Protein AF-W0BH79-F1 (afdb_monomer_lite)

Foldseek 3Di:
DALVPDDLLVLLLVLLVVVVVVVDDLVRLVCLLPVLFFDVVSLVVVLVVLVVNLVVVLVVLLVVLLVVLLVVLVVVLVVLLVVLVVVVVVLVVLLVVLVVVLVVLVVLLVVLVVVLVVLVVVLVVLVVVLVVLVVVLVVLVVVDDDDDDDDDDDDDDDDDDDDDDDDPDDDPPPPVSVVVNVVSVVVNVVSVVVSVVSVVVSVVSVVVSVVSVVVSVVSVCCNPPVSVVSVVVSVVSVVLCVQLVVCVVDPNPPNSVGDPVSSVVSVVSSVVVSVVSVVSSVVSSVVSRVCRSVSSLVSCLVCLVVNPPDDPVSSVVSNVSSVVSNVVVVVVVVVVVVVVVVVVVVVVVVVVVVVVVVVVVVVVVVVVCVVVVVVVVVVVVVVVVVVVVVVVVVVVVVVVVVVVVVVVVVVLVCVVPVPPPDDDDDDDPDPPPVCVVSVVVNVVSVVVVVVVVVVVVVVVVVVVVVVVPPDDDDDD

Structure (mmCIF, N/CA/C/O backbone):
data_AF-W0BH79-F1
#
_entry.id   AF-W0BH79-F1
#
loop_
_atom_site.group_PDB
_atom_site.id
_atom_site.type_symbol
_atom_site.label_atom_id
_atom_site.label_alt_id
_atom_site.label_comp_id
_atom_site.label_asym_id
_atom_site.label_entity_id
_atom_site.label_seq_id
_atom_site.pdbx_PDB_ins_code
_atom_site.Cartn_x
_atom_site.Cartn_y
_atom_site.Cartn_z
_atom_site.occupancy
_atom_site.B_iso_or_equiv
_atom_site.auth_seq_id
_atom_site.auth_comp_id
_atom_site.auth_asym_id
_atom_site.auth_atom_id
_atom_site.pdbx_PDB_model_num
ATOM 1 N N . MET A 1 1 ? -24.157 8.309 13.444 1.00 63.47 1 MET A N 1
ATOM 2 C CA . MET A 1 1 ? -23.326 8.107 14.647 1.00 63.47 1 MET A CA 1
ATOM 3 C C . MET A 1 1 ? -22.306 7.059 14.291 1.00 63.47 1 MET A C 1
ATOM 5 O O . MET A 1 1 ? -22.713 6.091 13.661 1.00 63.47 1 MET A O 1
ATOM 9 N N . SER A 1 2 ? -21.052 7.277 14.665 1.00 88.12 2 SER A N 1
ATOM 10 C CA . SER A 1 2 ? -19.985 6.275 14.609 1.00 88.12 2 SER A CA 1
ATOM 11 C C . SER A 1 2 ? -19.833 5.600 15.974 1.00 88.12 2 SER A C 1
ATOM 13 O O . SER A 1 2 ? -20.216 6.182 16.993 1.00 88.12 2 SER A O 1
ATOM 15 N N . LEU A 1 3 ? -19.243 4.402 16.026 1.00 89.00 3 LEU A N 1
ATOM 16 C CA . LEU A 1 3 ? -18.821 3.740 17.267 1.00 89.00 3 LEU A CA 1
ATOM 17 C C . LEU A 1 3 ? -17.937 4.652 18.135 1.00 89.00 3 LEU A C 1
ATOM 19 O O . LEU A 1 3 ? -18.043 4.606 19.358 1.00 89.00 3 LEU A O 1
ATOM 23 N N . SER A 1 4 ? -17.131 5.529 17.522 1.00 87.88 4 SER A N 1
ATOM 24 C CA . SER A 1 4 ? -16.333 6.549 18.229 1.00 87.88 4 SER A CA 1
ATOM 25 C C . SER A 1 4 ? -17.161 7.509 19.085 1.00 87.88 4 SER A C 1
ATOM 27 O O . SER A 1 4 ? -16.645 8.063 20.052 1.00 87.88 4 SER A O 1
ATOM 29 N N . ASP A 1 5 ? -18.432 7.704 18.732 1.00 91.31 5 ASP A N 1
ATOM 30 C CA . ASP A 1 5 ? -19.313 8.716 19.316 1.00 91.31 5 ASP A CA 1
ATOM 31 C C . ASP A 1 5 ? -20.291 8.097 20.334 1.00 91.31 5 ASP A C 1
ATOM 33 O O . ASP A 1 5 ? -21.110 8.800 20.932 1.00 91.31 5 ASP A O 1
ATOM 37 N N . VAL A 1 6 ? -20.256 6.770 20.519 1.00 92.44 6 VAL A N 1
ATOM 38 C CA . VAL A 1 6 ? -21.196 6.052 21.386 1.00 92.44 6 VAL A CA 1
ATOM 39 C C . VAL A 1 6 ? -20.817 6.232 22.853 1.00 92.44 6 VAL A C 1
ATOM 41 O O . VAL A 1 6 ? -19.910 5.589 23.381 1.00 92.44 6 VAL A O 1
ATOM 44 N N . HIS A 1 7 ? -21.587 7.056 23.561 1.00 94.31 7 HIS A N 1
ATOM 45 C CA . HIS A 1 7 ? -21.469 7.175 25.008 1.00 94.31 7 HIS A CA 1
ATOM 46 C C . HIS A 1 7 ? -22.263 6.065 25.724 1.00 94.31 7 HIS A C 1
ATOM 48 O O . HIS A 1 7 ? -23.475 6.163 25.924 1.00 94.31 7 HIS A O 1
ATOM 54 N N . ILE A 1 8 ? -21.559 4.999 26.119 1.00 95.50 8 ILE A N 1
ATOM 55 C CA . ILE A 1 8 ? -22.139 3.775 26.705 1.00 95.50 8 ILE A CA 1
ATOM 56 C C . ILE A 1 8 ? -23.009 4.025 27.943 1.00 95.50 8 ILE A C 1
ATOM 58 O O . ILE A 1 8 ? -24.014 3.341 28.119 1.00 95.50 8 ILE A O 1
ATOM 62 N N . GLU A 1 9 ? -22.678 5.008 28.782 1.00 94.56 9 GLU A N 1
ATOM 63 C CA . GLU A 1 9 ? -23.481 5.316 29.972 1.00 94.56 9 GLU A CA 1
ATOM 64 C C . GLU A 1 9 ? -24.851 5.888 29.600 1.00 94.56 9 GLU A C 1
ATOM 66 O O . GLU A 1 9 ? -25.864 5.435 30.127 1.00 94.56 9 GLU A O 1
ATOM 71 N N . ALA A 1 10 ? -24.908 6.822 28.644 1.00 94.31 10 ALA A N 1
ATOM 72 C CA . ALA A 1 10 ? -26.171 7.355 28.135 1.00 94.31 10 ALA A CA 1
ATOM 73 C C . ALA A 1 10 ? -27.012 6.269 27.447 1.00 94.31 10 ALA A C 1
ATOM 75 O O . ALA A 1 10 ? -28.217 6.194 27.685 1.00 94.31 10 ALA A O 1
ATOM 76 N N . LEU A 1 11 ? -26.377 5.389 26.661 1.00 95.19 11 LEU A N 1
ATOM 77 C CA . LEU A 1 11 ? -27.057 4.259 26.024 1.00 95.19 11 LEU A CA 1
ATOM 78 C C . LEU A 1 11 ? -27.654 3.299 27.066 1.00 95.19 11 LEU A C 1
ATOM 80 O O . LEU A 1 11 ? -28.828 2.950 26.967 1.00 95.19 11 LEU A O 1
ATOM 84 N N . LEU A 1 12 ? -26.883 2.907 28.087 1.00 96.31 12 LEU A N 1
ATOM 85 C CA . LEU A 1 12 ? -27.373 2.063 29.182 1.00 96.31 12 LEU A CA 1
ATOM 86 C C . LEU A 1 12 ? -28.515 2.740 29.947 1.00 96.31 12 LEU A C 1
ATOM 88 O O . LEU A 1 12 ? -29.563 2.123 30.120 1.00 96.31 12 LEU A O 1
ATOM 92 N N . ASN A 1 13 ? -28.347 4.005 30.350 1.00 94.69 13 ASN A N 1
ATOM 93 C CA . ASN A 1 13 ? -29.383 4.786 31.034 1.00 94.69 13 ASN A CA 1
ATOM 94 C C . ASN A 1 13 ? -30.700 4.787 30.241 1.00 94.69 13 ASN A C 1
ATOM 96 O O . ASN A 1 13 ? -31.747 4.486 30.808 1.00 94.69 13 ASN A O 1
ATOM 100 N N . GLN A 1 14 ? -30.648 5.036 28.927 1.00 94.69 14 GLN A N 1
ATOM 101 C CA . GLN A 1 14 ? -31.827 4.977 28.060 1.00 94.69 14 GLN A CA 1
ATOM 102 C C . GLN A 1 14 ? -32.495 3.592 28.097 1.00 94.69 14 GLN A C 1
ATOM 104 O O . GLN A 1 14 ? -33.687 3.499 28.382 1.00 94.69 14 GLN A O 1
ATOM 109 N N . LYS A 1 15 ? -31.737 2.505 27.879 1.00 95.00 15 LYS A N 1
ATOM 110 C CA . LYS A 1 15 ? -32.307 1.144 27.882 1.00 95.00 15 LYS A CA 1
ATOM 111 C C . LYS A 1 15 ? -32.879 0.741 29.249 1.00 95.00 15 LYS A C 1
ATOM 113 O O . LYS A 1 15 ? -33.829 -0.039 29.293 1.00 95.00 15 LYS A O 1
ATOM 118 N N . PHE A 1 16 ? -32.334 1.259 30.353 1.00 94.81 16 PHE A N 1
ATOM 119 C CA . PHE A 1 16 ? -32.890 1.049 31.692 1.00 94.81 16 PHE A CA 1
ATOM 120 C C . PHE A 1 16 ? -34.202 1.809 31.912 1.00 94.81 16 PHE A C 1
ATOM 122 O O . PHE A 1 16 ? -35.139 1.223 32.446 1.00 94.81 16 PHE A O 1
ATOM 129 N N . LEU A 1 17 ? -34.315 3.061 31.456 1.00 91.56 17 LEU A N 1
ATOM 130 C CA . LEU A 1 17 ? -35.578 3.813 31.499 1.00 91.56 17 LEU A CA 1
ATOM 131 C C . LEU A 1 17 ? -36.678 3.111 30.680 1.00 91.56 17 LEU A C 1
ATOM 133 O O . LEU A 1 17 ? -37.800 2.940 31.169 1.00 91.56 17 LEU A O 1
ATOM 137 N N . ASP A 1 18 ? -36.338 2.610 29.486 1.00 91.12 18 ASP A N 1
ATOM 138 C CA . ASP A 1 18 ? -37.242 1.794 28.659 1.00 91.12 18 ASP A CA 1
ATOM 139 C C . ASP A 1 18 ? -37.710 0.525 29.401 1.00 91.12 18 ASP A C 1
ATOM 141 O O . ASP A 1 18 ? -38.862 0.115 29.281 1.00 91.12 18 ASP A O 1
ATOM 145 N N . TYR A 1 19 ? -36.820 -0.116 30.167 1.00 92.19 19 TYR A N 1
ATOM 146 C CA . TYR A 1 19 ? -37.117 -1.327 30.938 1.00 92.19 19 TYR A CA 1
ATOM 147 C C . TYR A 1 19 ? -37.990 -1.054 32.169 1.00 92.19 19 TYR A C 1
ATOM 149 O O . TYR A 1 19 ? -38.964 -1.764 32.399 1.00 92.19 19 TYR A O 1
ATOM 157 N N . PHE A 1 20 ? -37.710 -0.006 32.946 1.00 91.00 20 PHE A N 1
ATOM 158 C CA . PHE A 1 20 ? -38.542 0.338 34.106 1.00 91.00 20 PHE A CA 1
ATOM 159 C C . PHE A 1 20 ? -39.965 0.759 33.711 1.00 91.00 20 PHE A C 1
ATOM 161 O O . PHE A 1 20 ? -40.909 0.538 34.474 1.00 91.00 20 PHE A O 1
ATOM 168 N N . SER A 1 21 ? -40.131 1.265 32.487 1.00 88.50 21 SER A N 1
ATOM 169 C CA . SER A 1 21 ? -41.432 1.566 31.884 1.00 88.50 21 SER A CA 1
ATOM 170 C C . SER A 1 21 ? -42.289 0.317 31.606 1.00 88.50 21 SER A C 1
ATOM 172 O O . SER A 1 21 ? -43.499 0.448 31.444 1.00 88.50 21 SER A O 1
ATOM 174 N N . THR A 1 22 ? -41.722 -0.902 31.599 1.00 88.44 22 THR A N 1
ATOM 175 C CA . THR A 1 22 ? -42.486 -2.159 31.423 1.00 88.44 22 THR A CA 1
ATOM 176 C C . THR A 1 22 ? -43.066 -2.722 32.727 1.00 88.44 22 THR A C 1
ATOM 178 O O . THR A 1 22 ? -43.439 -3.894 32.775 1.00 88.44 22 THR A O 1
ATOM 181 N N . THR A 1 23 ? -43.097 -1.927 33.802 1.00 87.69 23 THR A N 1
ATOM 182 C CA . THR A 1 23 ? -43.632 -2.292 35.129 1.00 87.69 23 THR A CA 1
ATOM 183 C C . THR A 1 23 ? -43.109 -3.633 35.694 1.00 87.69 23 THR A C 1
ATOM 185 O O . THR A 1 23 ? -43.907 -4.519 36.012 1.00 87.69 23 THR A O 1
ATOM 188 N N . PRO A 1 24 ? -41.778 -3.843 35.794 1.00 89.06 24 PRO A N 1
ATOM 189 C CA . PRO A 1 24 ? -41.200 -5.065 36.362 1.00 89.06 24 PRO A CA 1
ATOM 190 C C . PRO A 1 24 ? -41.630 -5.296 37.821 1.00 89.06 24 PRO A C 1
ATOM 192 O O . PRO A 1 24 ? -41.658 -4.376 38.633 1.00 89.06 24 PRO A O 1
ATOM 195 N N . SER A 1 25 ? -41.932 -6.548 38.179 1.00 92.38 25 SER A N 1
ATOM 196 C CA . SER A 1 25 ? -42.401 -6.884 39.532 1.00 92.38 25 SER A CA 1
ATOM 197 C C . SER A 1 25 ? -41.328 -6.666 40.610 1.00 92.38 25 SER A C 1
ATOM 199 O O . SER A 1 25 ? -40.130 -6.755 40.330 1.00 92.38 25 SER A O 1
ATOM 201 N N . TYR A 1 26 ? -41.755 -6.476 41.867 1.00 92.69 26 TYR A N 1
ATOM 202 C CA . TYR A 1 26 ? -40.853 -6.402 43.026 1.00 92.69 26 TYR A CA 1
ATOM 203 C C . TYR A 1 26 ? -39.846 -7.560 43.065 1.00 92.69 26 TYR A C 1
ATOM 205 O O . TYR A 1 26 ? -38.654 -7.321 43.247 1.00 92.69 26 TYR A O 1
ATOM 213 N N . GLU A 1 27 ? -40.299 -8.801 42.857 1.00 93.25 27 GLU A N 1
ATOM 214 C CA . GLU A 1 27 ? -39.417 -9.969 42.945 1.00 93.25 27 GLU A CA 1
ATOM 215 C C . GLU A 1 27 ? -38.385 -9.977 41.809 1.00 93.25 27 GLU A C 1
ATOM 217 O O . GLU A 1 27 ? -37.218 -10.279 42.039 1.00 93.25 27 GLU A O 1
ATOM 222 N N . THR A 1 28 ? -38.774 -9.540 40.606 1.00 92.69 28 THR A N 1
ATOM 223 C CA . THR A 1 28 ? -37.862 -9.357 39.466 1.00 92.69 28 THR A CA 1
ATOM 224 C C . THR A 1 28 ? -36.786 -8.311 39.778 1.00 92.69 28 THR A C 1
ATOM 226 O O . THR A 1 28 ? -35.594 -8.570 39.601 1.00 92.69 28 THR A O 1
ATOM 229 N N . LEU A 1 29 ? -37.186 -7.142 40.289 1.00 93.50 29 LEU A N 1
ATOM 230 C CA . LEU A 1 29 ? -36.267 -6.060 40.662 1.00 93.50 29 LEU A CA 1
ATOM 231 C C . LEU A 1 29 ? -35.305 -6.497 41.776 1.00 93.50 29 LEU A C 1
ATOM 233 O O . LEU A 1 29 ? -34.089 -6.323 41.653 1.00 93.50 29 LEU A O 1
ATOM 237 N N . ARG A 1 30 ? -35.840 -7.139 42.821 1.00 94.44 30 ARG A N 1
ATOM 238 C CA . ARG A 1 30 ? -35.088 -7.721 43.938 1.00 94.44 30 ARG A CA 1
ATOM 239 C C . ARG A 1 30 ? -34.075 -8.754 43.452 1.00 94.44 30 ARG A C 1
ATOM 241 O O . ARG A 1 30 ? -32.910 -8.693 43.844 1.00 94.44 30 ARG A O 1
ATOM 248 N N . GLN A 1 31 ? -34.493 -9.685 42.596 1.00 93.94 31 GLN A N 1
ATOM 249 C CA . GLN A 1 31 ? -33.622 -10.726 42.059 1.00 93.94 31 GLN A CA 1
ATOM 250 C C . GLN A 1 31 ? -32.459 -10.117 41.268 1.00 93.94 31 GLN A C 1
ATOM 252 O O . GLN A 1 31 ? -31.315 -10.519 41.476 1.00 93.94 31 GLN A O 1
ATOM 257 N N . HIS A 1 32 ? -32.710 -9.110 40.426 1.00 93.31 32 HIS A N 1
ATOM 258 C CA . HIS A 1 32 ? -31.647 -8.418 39.692 1.00 93.31 32 HIS A CA 1
ATOM 259 C C . HIS A 1 32 ? -30.689 -7.640 40.607 1.00 93.31 32 HIS A C 1
ATOM 261 O O . HIS A 1 32 ? -29.480 -7.697 40.382 1.00 93.31 32 HIS A O 1
ATOM 267 N N . CYS A 1 33 ? -31.181 -6.999 41.675 1.00 93.25 33 CYS A N 1
ATOM 268 C CA . CYS A 1 33 ? -30.315 -6.376 42.685 1.00 93.25 33 CYS A CA 1
ATOM 269 C C . CYS A 1 33 ? -29.419 -7.398 43.403 1.00 93.25 33 CYS A C 1
ATOM 271 O O . CYS A 1 33 ? -28.278 -7.094 43.725 1.00 93.25 33 CYS A O 1
ATOM 273 N N . LEU A 1 34 ? -29.901 -8.616 43.660 1.00 93.38 34 LEU A N 1
ATOM 274 C CA . LEU A 1 34 ? -29.120 -9.640 44.364 1.00 93.38 34 LEU A CA 1
ATOM 275 C C . LEU A 1 34 ? -28.190 -10.446 43.442 1.00 93.38 34 LEU A C 1
ATOM 277 O O . LEU A 1 34 ? -27.187 -10.982 43.912 1.00 93.38 34 LEU A O 1
ATOM 281 N N . ALA A 1 35 ? -28.494 -10.526 42.144 1.00 89.38 35 ALA A N 1
ATOM 282 C CA . ALA A 1 35 ? -27.766 -11.371 41.197 1.00 89.38 35 ALA A CA 1
ATOM 283 C C . ALA A 1 35 ? -26.355 -10.862 40.848 1.00 89.38 35 ALA A C 1
ATOM 285 O O . ALA A 1 35 ? -25.520 -11.670 40.446 1.00 89.38 35 ALA A O 1
ATOM 286 N N . ARG A 1 36 ? -26.069 -9.557 41.010 1.00 87.88 36 ARG A N 1
ATOM 287 C CA . ARG A 1 36 ? -24.733 -8.944 40.797 1.00 87.88 36 ARG A CA 1
ATOM 288 C C . ARG A 1 36 ? -24.118 -9.208 39.412 1.00 87.88 36 ARG A C 1
ATOM 290 O O . ARG A 1 36 ? -22.900 -9.287 39.272 1.00 87.88 36 ARG A O 1
ATOM 297 N N . ILE A 1 37 ? -24.963 -9.342 38.393 1.00 89.19 37 ILE A N 1
ATOM 298 C CA . ILE A 1 37 ? -24.580 -9.601 36.998 1.00 89.19 37 ILE A CA 1
ATOM 299 C C . ILE A 1 37 ? -25.260 -8.600 36.055 1.00 89.19 37 ILE A C 1
ATOM 301 O O . ILE A 1 37 ? -26.313 -8.059 36.406 1.00 89.19 37 ILE A O 1
ATOM 305 N N . PRO A 1 38 ? -24.710 -8.370 34.847 1.00 90.12 38 PRO A N 1
ATOM 306 C CA . PRO A 1 38 ? -25.376 -7.581 33.816 1.00 90.12 38 PRO A CA 1
ATOM 307 C C . PRO A 1 38 ? -26.763 -8.144 33.481 1.00 90.12 38 PRO A C 1
ATOM 309 O O . PRO A 1 38 ? -26.939 -9.357 33.326 1.00 90.12 38 PRO A O 1
ATOM 312 N N . LEU A 1 39 ? -27.759 -7.267 33.343 1.00 92.50 39 LEU A N 1
ATOM 313 C CA . LEU A 1 39 ? -29.115 -7.671 32.981 1.00 92.50 39 LEU A CA 1
ATOM 314 C C . LEU A 1 39 ? -29.143 -8.037 31.492 1.00 92.50 39 LEU A C 1
ATOM 316 O O . LEU A 1 39 ? -29.101 -7.151 30.640 1.00 92.50 39 LEU A O 1
ATOM 320 N N . ARG A 1 40 ? -29.245 -9.338 31.177 1.00 91.12 40 ARG A N 1
ATOM 321 C CA . ARG A 1 40 ? -29.266 -9.841 29.787 1.00 91.12 40 ARG A CA 1
ATOM 322 C C . ARG A 1 40 ? -30.223 -9.067 28.862 1.00 91.12 40 ARG A C 1
ATOM 324 O O . ARG A 1 40 ? -29.722 -8.553 27.873 1.00 91.12 40 ARG A O 1
ATOM 331 N N . PRO A 1 41 ? -31.505 -8.811 29.210 1.00 90.31 41 PRO A N 1
ATOM 332 C CA . PRO A 1 41 ? -32.422 -8.086 28.318 1.00 90.31 41 PRO A CA 1
ATOM 333 C C . PRO A 1 41 ? -31.979 -6.656 27.965 1.00 90.31 41 PRO A C 1
ATOM 335 O O . PRO A 1 41 ? -32.415 -6.101 26.959 1.00 90.31 41 PRO A O 1
ATOM 338 N N . ILE A 1 42 ? -31.132 -6.044 28.799 1.00 94.62 42 ILE A N 1
ATOM 339 C CA . ILE A 1 42 ? -30.526 -4.732 28.548 1.00 94.62 42 ILE A CA 1
ATOM 340 C C . ILE A 1 42 ? -29.288 -4.897 27.672 1.00 94.62 42 ILE A C 1
ATOM 342 O O . ILE A 1 42 ? -29.141 -4.185 26.682 1.00 94.62 42 ILE A O 1
ATOM 346 N N . MET A 1 43 ? -28.424 -5.856 28.014 1.00 95.88 43 MET A N 1
ATOM 347 C CA . MET A 1 43 ? -27.209 -6.151 27.257 1.00 95.88 43 MET A CA 1
ATOM 348 C C . MET A 1 43 ? -27.507 -6.579 25.821 1.00 95.88 43 MET A C 1
ATOM 350 O O . MET A 1 43 ? -26.827 -6.101 24.923 1.00 95.88 43 MET A O 1
ATOM 354 N N . ASP A 1 44 ? -28.544 -7.385 25.593 1.00 94.81 44 ASP A N 1
ATOM 355 C CA . ASP A 1 44 ? -28.966 -7.825 24.260 1.00 94.81 44 ASP A CA 1
ATOM 356 C C . ASP A 1 44 ? -29.396 -6.614 23.402 1.00 94.81 44 ASP A C 1
ATOM 358 O O . ASP A 1 44 ? -28.892 -6.419 22.299 1.00 94.81 44 ASP A O 1
ATOM 362 N N . ARG A 1 45 ? -30.212 -5.702 23.959 1.00 94.75 45 ARG A N 1
ATOM 363 C CA . ARG A 1 45 ? -30.623 -4.440 23.300 1.00 94.75 45 ARG A CA 1
ATOM 364 C C . ARG A 1 45 ? -29.465 -3.466 23.063 1.00 94.75 45 ARG A C 1
ATOM 366 O O . ARG A 1 45 ? -29.513 -2.658 22.129 1.00 94.75 45 ARG A O 1
ATOM 373 N N . VAL A 1 46 ? -28.455 -3.467 23.935 1.00 95.81 46 VAL A N 1
ATOM 374 C CA . VAL A 1 46 ? -27.213 -2.704 23.735 1.00 95.81 46 VAL A CA 1
ATOM 375 C C . VAL A 1 46 ? -26.395 -3.333 22.610 1.00 95.81 46 VAL A C 1
ATOM 377 O O . VAL A 1 46 ? -25.928 -2.598 21.745 1.00 95.81 46 VAL A O 1
ATOM 380 N N . ASP A 1 47 ? -26.285 -4.661 22.568 1.00 96.19 47 ASP A N 1
ATOM 381 C CA . ASP A 1 47 ? -25.571 -5.396 21.522 1.00 96.19 47 ASP A CA 1
ATOM 382 C C . ASP A 1 47 ? -26.195 -5.146 20.148 1.00 96.19 47 ASP A C 1
ATOM 384 O O . ASP A 1 47 ? -25.489 -4.737 19.235 1.00 96.19 47 ASP A O 1
ATOM 388 N N . GLU A 1 48 ? -27.520 -5.263 20.019 1.00 96.06 48 GLU A N 1
ATOM 389 C CA . GLU A 1 48 ? -28.275 -4.893 18.812 1.00 96.06 48 GLU A CA 1
ATOM 390 C C . GLU A 1 48 ? -27.972 -3.453 18.366 1.00 96.06 48 GLU A C 1
ATOM 392 O O . GLU A 1 48 ? -27.676 -3.197 17.196 1.00 96.06 48 GLU A O 1
ATOM 397 N N . SER A 1 49 ? -27.992 -2.503 19.310 1.00 95.19 49 SER A N 1
ATOM 398 C CA . SER A 1 49 ? -27.719 -1.087 19.029 1.00 95.19 49 SER A CA 1
ATOM 399 C C . SER A 1 49 ? -26.277 -0.877 18.539 1.00 95.19 49 SER A C 1
ATOM 401 O O . SER A 1 49 ? -26.056 -0.165 17.560 1.00 95.19 49 SER A O 1
ATOM 403 N N . LEU A 1 50 ? -25.296 -1.528 19.174 1.00 96.56 50 LEU A N 1
ATOM 404 C CA . LEU A 1 50 ? -23.882 -1.470 18.790 1.00 96.56 50 LEU A CA 1
ATOM 405 C C . LEU A 1 50 ? -23.606 -2.193 17.462 1.00 96.56 50 LEU A C 1
ATOM 407 O O . LEU A 1 50 ? -22.803 -1.709 16.667 1.00 96.56 50 LEU A O 1
ATOM 411 N N . GLN A 1 51 ? -24.275 -3.316 17.187 1.00 97.06 51 GLN A N 1
ATOM 412 C CA . GLN A 1 51 ? -24.152 -4.061 15.931 1.00 97.06 51 GLN A CA 1
ATOM 413 C C . GLN A 1 51 ? -24.703 -3.265 14.742 1.00 97.06 51 GLN A C 1
ATOM 415 O O . GLN A 1 51 ? -24.077 -3.259 13.682 1.00 97.06 51 GLN A O 1
ATOM 420 N N . MET A 1 52 ? -25.821 -2.547 14.912 1.00 96.44 52 MET A N 1
ATOM 421 C CA . MET A 1 52 ? -26.347 -1.649 13.874 1.00 96.44 52 MET A CA 1
ATOM 422 C C . MET A 1 52 ? -25.360 -0.525 13.532 1.00 96.44 52 MET A C 1
ATOM 424 O O . MET A 1 52 ? -25.110 -0.274 12.352 1.00 96.44 52 MET A O 1
ATOM 428 N N . VAL A 1 53 ? -24.754 0.116 14.540 1.00 96.44 53 VAL A N 1
ATOM 429 C CA . VAL A 1 53 ? -23.733 1.160 14.322 1.00 96.44 53 VAL A CA 1
ATOM 430 C C . VAL A 1 53 ? -22.479 0.566 13.668 1.00 96.44 53 VAL A C 1
ATOM 432 O O . VAL A 1 53 ? -22.025 1.080 12.651 1.00 96.44 53 VAL A O 1
ATOM 435 N N . LEU A 1 54 ? -21.986 -0.582 14.149 1.00 97.44 54 LEU A N 1
ATOM 436 C CA . LEU A 1 54 ? -20.859 -1.313 13.550 1.00 97.44 54 LEU A CA 1
ATOM 437 C C . LEU A 1 54 ? -21.098 -1.658 12.069 1.00 97.44 54 LEU A C 1
ATOM 439 O O . LEU A 1 54 ? -20.171 -1.584 11.261 1.00 97.44 54 LEU A O 1
ATOM 443 N N . ALA A 1 55 ? -22.315 -2.066 11.703 1.00 97.19 55 ALA A N 1
ATOM 444 C CA . ALA A 1 55 ? -22.674 -2.374 10.321 1.00 97.19 55 ALA A CA 1
ATOM 445 C C . ALA A 1 55 ? -22.697 -1.113 9.441 1.00 97.19 55 ALA A C 1
ATOM 447 O O . ALA A 1 55 ? -22.161 -1.138 8.329 1.00 97.19 55 ALA A O 1
ATOM 448 N N . ALA A 1 56 ? -23.255 -0.009 9.950 1.00 96.69 56 ALA A N 1
ATOM 449 C CA . ALA A 1 56 ? -23.266 1.281 9.266 1.00 96.69 56 ALA A CA 1
ATOM 450 C C . ALA A 1 56 ? -21.844 1.828 9.048 1.00 96.69 56 ALA A C 1
ATOM 452 O O . ALA A 1 56 ? -21.503 2.204 7.925 1.00 96.69 56 ALA A O 1
ATOM 453 N N . ASP A 1 57 ? -20.990 1.789 10.073 1.00 96.81 57 ASP A N 1
ATOM 454 C CA . ASP A 1 57 ? -19.601 2.256 9.996 1.00 96.81 57 ASP A CA 1
ATOM 455 C C . ASP A 1 57 ? -18.763 1.410 9.038 1.00 96.81 57 ASP A C 1
ATOM 457 O O . ASP A 1 57 ? -18.016 1.953 8.226 1.00 96.81 57 ASP A O 1
ATOM 461 N N . LYS A 1 58 ? -18.920 0.079 9.058 1.00 97.44 58 LYS A N 1
ATOM 462 C CA . LYS A 1 58 ? -18.263 -0.809 8.084 1.00 97.44 58 LYS A CA 1
ATOM 463 C C . LYS A 1 58 ? -18.691 -0.499 6.654 1.00 97.44 58 LYS A C 1
ATOM 465 O O . LYS A 1 58 ? -17.838 -0.417 5.774 1.00 97.44 58 LYS A O 1
ATOM 470 N N . HIS A 1 59 ? -19.988 -0.303 6.418 1.00 96.38 59 HIS A N 1
ATOM 471 C CA . HIS A 1 59 ? -20.498 0.066 5.100 1.00 96.38 59 HIS A CA 1
ATOM 472 C C . HIS A 1 59 ? -19.933 1.419 4.637 1.00 96.38 59 HIS A C 1
ATOM 474 O O . HIS A 1 59 ? -19.447 1.534 3.512 1.00 96.38 59 HIS A O 1
ATOM 480 N N . GLN A 1 60 ? -19.942 2.426 5.514 1.00 96.19 60 GLN A N 1
ATOM 481 C CA . GLN A 1 60 ? -19.435 3.764 5.215 1.00 96.19 60 GLN A CA 1
ATOM 482 C C . GLN A 1 60 ? -17.919 3.769 4.961 1.00 96.19 60 GLN A C 1
ATOM 484 O O . GLN A 1 60 ? -17.477 4.335 3.962 1.00 96.19 60 GLN A O 1
ATOM 489 N N . ALA A 1 61 ? -17.132 3.101 5.808 1.00 96.12 61 ALA A N 1
ATOM 490 C CA . ALA A 1 61 ? -15.682 2.991 5.655 1.00 96.12 61 ALA A CA 1
ATOM 491 C C . ALA A 1 61 ? -15.301 2.237 4.373 1.00 96.12 61 ALA A C 1
ATOM 493 O O . ALA A 1 61 ? -14.419 2.679 3.640 1.00 96.12 61 ALA A O 1
ATOM 494 N N . LYS A 1 62 ? -16.001 1.136 4.056 1.00 96.12 62 LYS A N 1
ATOM 495 C CA . LYS A 1 62 ? -15.829 0.409 2.791 1.00 96.12 62 LYS A CA 1
ATOM 496 C C . LYS A 1 62 ? -16.064 1.332 1.594 1.00 96.12 62 LYS A C 1
ATOM 498 O O . LYS A 1 62 ? -15.176 1.456 0.757 1.00 96.12 62 LYS A O 1
ATOM 503 N N . LYS A 1 63 ? -17.205 2.029 1.562 1.00 95.50 63 LYS A N 1
ATOM 504 C CA . LYS A 1 63 ? -17.555 2.958 0.481 1.00 95.50 63 LYS A CA 1
ATOM 505 C C . LYS A 1 63 ? -16.512 4.070 0.308 1.00 95.50 63 LYS A C 1
ATOM 507 O O . LYS A 1 63 ? -16.107 4.352 -0.813 1.00 95.50 63 LYS A O 1
ATOM 512 N N . GLN A 1 64 ? -16.041 4.671 1.402 1.00 96.81 64 GLN A N 1
ATOM 513 C CA . GLN A 1 64 ? -15.009 5.716 1.359 1.00 96.81 64 GLN A CA 1
ATOM 514 C C . GLN A 1 64 ? -13.674 5.198 0.804 1.00 96.81 64 GLN A C 1
ATOM 516 O O . GLN A 1 64 ? -13.068 5.854 -0.040 1.00 96.81 64 GLN A O 1
ATOM 521 N N . LEU A 1 65 ? -13.233 4.012 1.237 1.00 97.50 65 LEU A N 1
ATOM 522 C CA . LEU A 1 65 ? -12.006 3.380 0.740 1.00 97.50 65 LEU A CA 1
ATOM 523 C C . LEU A 1 65 ? -12.116 2.993 -0.744 1.00 97.50 65 LEU A C 1
ATOM 525 O O . LEU A 1 65 ? -11.142 3.126 -1.484 1.00 97.50 65 LEU A O 1
ATOM 529 N N . GLU A 1 66 ? -13.291 2.540 -1.183 1.00 95.50 66 GLU A N 1
ATOM 530 C CA . GLU A 1 66 ? -13.599 2.246 -2.587 1.00 95.50 66 GLU A CA 1
ATOM 531 C C . GLU A 1 66 ? -13.554 3.517 -3.449 1.00 95.50 66 GLU A C 1
ATOM 533 O O . GLU A 1 66 ? -12.855 3.544 -4.461 1.00 95.50 66 GLU A O 1
ATOM 538 N N . GLU A 1 67 ? -14.216 4.596 -3.021 1.00 94.94 67 GLU A N 1
ATOM 539 C CA . GLU A 1 67 ? -14.186 5.901 -3.695 1.00 94.94 67 GLU A CA 1
ATOM 540 C C . GLU A 1 67 ? -12.755 6.470 -3.787 1.00 94.94 67 GLU A C 1
ATOM 542 O O . GLU A 1 67 ? -12.335 6.916 -4.860 1.00 94.94 67 GLU A O 1
ATOM 547 N N . GLU A 1 68 ? -11.973 6.404 -2.702 1.00 97.00 68 GLU A N 1
ATOM 548 C CA . GLU A 1 68 ? -10.567 6.836 -2.671 1.00 97.00 68 GLU A CA 1
ATOM 549 C C . GLU A 1 68 ? -9.699 6.011 -3.637 1.00 97.00 68 GLU A C 1
ATOM 551 O O . GLU A 1 68 ? -8.931 6.578 -4.421 1.00 97.00 68 GLU A O 1
ATOM 556 N N . ALA A 1 69 ? -9.834 4.680 -3.627 1.00 97.06 69 ALA A N 1
ATOM 557 C CA . ALA A 1 69 ? -9.067 3.789 -4.495 1.00 97.06 69 ALA A CA 1
ATOM 558 C C . ALA A 1 69 ? -9.401 3.997 -5.980 1.00 97.06 69 ALA A C 1
ATOM 560 O O . ALA A 1 69 ? -8.489 4.094 -6.807 1.00 97.06 69 ALA A O 1
ATOM 561 N N . CYS A 1 70 ? -10.686 4.120 -6.324 1.00 95.12 70 CYS A N 1
ATOM 562 C CA . CYS A 1 70 ? -11.137 4.361 -7.696 1.00 95.12 70 CYS A CA 1
ATOM 563 C C . CYS A 1 70 ? -10.662 5.722 -8.218 1.00 95.12 70 CYS A C 1
ATOM 565 O O . CYS A 1 70 ? -10.144 5.805 -9.337 1.00 95.12 70 CYS A O 1
ATOM 567 N N . LYS A 1 71 ? -10.739 6.774 -7.389 1.00 96.00 71 LYS A N 1
ATOM 568 C CA . LYS A 1 71 ? -10.193 8.098 -7.716 1.00 96.00 71 LYS A CA 1
ATOM 569 C C . LYS A 1 71 ? -8.675 8.051 -7.918 1.00 96.00 71 LYS A C 1
ATOM 571 O O . LYS A 1 71 ? -8.182 8.534 -8.935 1.00 96.00 71 LYS A O 1
ATOM 576 N N . SER A 1 72 ? -7.943 7.428 -6.994 1.00 97.31 72 SER A N 1
ATOM 577 C CA . SER A 1 72 ? -6.482 7.296 -7.061 1.00 97.31 72 SER A CA 1
ATOM 578 C C . SER A 1 72 ? -6.025 6.546 -8.320 1.00 97.31 72 SER A C 1
ATOM 580 O O . SER A 1 72 ? -5.106 6.988 -9.011 1.00 97.31 72 SER A O 1
ATOM 582 N N . GLN A 1 73 ? -6.722 5.468 -8.701 1.00 97.81 73 GLN A N 1
ATOM 583 C CA . GLN A 1 73 ? -6.451 4.757 -9.953 1.00 97.81 73 GLN A CA 1
ATOM 584 C C . GLN A 1 73 ? -6.733 5.618 -11.192 1.00 97.81 73 GLN A C 1
ATOM 586 O O . GLN A 1 73 ? -5.962 5.561 -12.148 1.00 97.81 73 GLN A O 1
ATOM 591 N N . ALA A 1 74 ? -7.817 6.398 -11.205 1.00 96.25 74 ALA A N 1
ATOM 592 C CA . ALA A 1 74 ? -8.131 7.279 -12.330 1.00 96.25 74 ALA A CA 1
ATOM 593 C C . ALA A 1 74 ? -7.064 8.378 -12.503 1.00 96.25 74 ALA A C 1
ATOM 595 O O . ALA A 1 74 ? -6.604 8.618 -13.620 1.00 96.25 74 ALA A O 1
ATOM 596 N N . GLU A 1 75 ? -6.605 8.982 -11.402 1.00 97.44 75 GLU A N 1
ATOM 597 C CA . GLU A 1 75 ? -5.489 9.934 -11.420 1.00 97.44 75 GLU A CA 1
ATOM 598 C C . GLU A 1 75 ? -4.176 9.285 -11.885 1.00 97.44 75 GLU A C 1
ATOM 600 O O . GLU A 1 75 ? -3.428 9.898 -12.648 1.00 97.44 75 GLU A O 1
ATOM 605 N N . TYR A 1 76 ? -3.886 8.054 -11.452 1.00 97.69 76 TYR A N 1
ATOM 606 C CA . TYR A 1 76 ? -2.712 7.306 -11.904 1.00 97.69 76 TYR A CA 1
ATOM 607 C C . TYR A 1 76 ? -2.766 7.035 -13.413 1.00 97.69 76 TYR A C 1
ATOM 609 O O . TYR A 1 76 ? -1.821 7.371 -14.124 1.00 97.69 76 TYR A O 1
ATOM 617 N N . ASP A 1 77 ? -3.889 6.510 -13.916 1.00 97.88 77 ASP A N 1
ATOM 618 C CA . ASP A 1 77 ? -4.092 6.213 -15.340 1.00 97.88 77 ASP A CA 1
ATOM 619 C C . ASP A 1 77 ? -3.937 7.473 -16.214 1.00 97.88 77 ASP A C 1
ATOM 621 O O . ASP A 1 77 ? -3.379 7.403 -17.310 1.00 97.88 77 ASP A O 1
ATOM 625 N N . GLN A 1 78 ? -4.386 8.640 -15.731 1.00 97.38 78 GLN A N 1
ATOM 626 C CA . GLN A 1 78 ? -4.227 9.920 -16.430 1.00 97.38 78 GLN A CA 1
ATOM 627 C C . GLN A 1 78 ? -2.758 10.382 -16.480 1.00 97.38 78 GLN A C 1
ATOM 629 O O . GLN A 1 78 ? -2.288 10.859 -17.520 1.00 97.38 78 GLN A O 1
ATOM 634 N N . ARG A 1 79 ? -2.013 10.233 -15.375 1.00 98.06 79 ARG A N 1
ATOM 635 C CA . ARG A 1 79 ? -0.573 10.550 -15.315 1.00 98.06 79 ARG A CA 1
ATOM 636 C C . ARG A 1 79 ? 0.237 9.605 -16.208 1.00 98.06 79 ARG A C 1
ATOM 638 O O . ARG A 1 79 ? 1.097 10.069 -16.952 1.00 98.06 79 ARG A O 1
ATOM 645 N N . GLU A 1 80 ? -0.081 8.312 -16.185 1.00 97.88 80 GLU A N 1
ATOM 646 C CA . GLU A 1 80 ? 0.528 7.279 -17.029 1.00 97.88 80 GLU A CA 1
ATOM 647 C C . GLU A 1 80 ? 0.284 7.565 -18.520 1.00 97.88 80 GLU A C 1
ATOM 649 O O . GLU A 1 80 ? 1.235 7.620 -19.293 1.00 97.88 80 GLU A O 1
ATOM 654 N N . ALA A 1 81 ? -0.957 7.873 -18.919 1.00 97.81 81 ALA A N 1
ATOM 655 C CA . ALA A 1 81 ? -1.273 8.255 -20.298 1.00 97.81 81 ALA A CA 1
ATOM 656 C C . ALA A 1 81 ? -0.523 9.522 -20.756 1.00 97.81 81 ALA A C 1
ATOM 658 O O . ALA A 1 81 ? -0.050 9.589 -21.890 1.00 97.81 81 ALA A O 1
ATOM 659 N N . THR A 1 82 ? -0.371 10.515 -19.873 1.00 97.88 82 THR A N 1
ATOM 660 C CA . THR A 1 82 ? 0.397 11.739 -20.169 1.00 97.88 82 THR A CA 1
ATOM 661 C C . THR A 1 82 ? 1.892 11.436 -20.337 1.00 97.88 82 THR A C 1
ATOM 663 O O . THR A 1 82 ? 2.548 12.005 -21.213 1.00 97.88 82 THR A O 1
ATOM 666 N N . SER A 1 83 ? 2.428 10.515 -19.528 1.00 97.88 83 SER A N 1
ATOM 667 C CA . SER A 1 83 ? 3.808 10.034 -19.640 1.00 97.88 83 SER A CA 1
ATOM 668 C C . SER A 1 83 ? 4.036 9.261 -20.940 1.00 97.88 83 SER A C 1
ATOM 670 O O . SER A 1 83 ? 4.997 9.556 -21.643 1.00 97.88 83 SER A O 1
ATOM 672 N N . ASP A 1 84 ? 3.136 8.342 -21.304 1.00 97.94 84 ASP A N 1
ATOM 673 C CA . ASP A 1 84 ? 3.234 7.537 -22.530 1.00 97.94 84 ASP A CA 1
ATOM 674 C C . ASP A 1 84 ? 3.239 8.412 -23.800 1.00 97.94 84 ASP A C 1
ATOM 676 O O . ASP A 1 84 ? 3.996 8.136 -24.729 1.00 97.94 84 ASP A O 1
ATOM 680 N N . VAL A 1 85 ? 2.453 9.499 -23.838 1.00 97.50 85 VAL A N 1
ATOM 681 C CA . VAL A 1 85 ? 2.455 10.470 -24.956 1.00 97.50 85 VAL A CA 1
ATOM 682 C C . VAL A 1 85 ? 3.787 11.222 -25.054 1.00 97.50 85 VAL A C 1
ATOM 684 O O . VAL A 1 85 ? 4.275 11.491 -26.156 1.00 97.50 85 VAL A O 1
ATOM 687 N N . LYS A 1 86 ? 4.399 11.566 -23.914 1.00 97.44 86 LYS A N 1
ATOM 688 C CA . LYS A 1 86 ? 5.728 12.187 -23.896 1.00 97.44 86 LYS A CA 1
ATOM 689 C C . LYS A 1 86 ? 6.797 11.191 -24.354 1.00 97.44 86 LYS A C 1
ATOM 691 O O . LYS A 1 86 ? 7.585 11.525 -25.232 1.00 97.44 86 LYS A O 1
ATOM 696 N N . GLU A 1 87 ? 6.785 9.981 -23.803 1.00 97.06 87 GLU A N 1
ATOM 697 C CA . GLU A 1 87 ? 7.701 8.892 -24.154 1.00 97.06 87 GLU A CA 1
ATOM 698 C C . GLU A 1 87 ? 7.621 8.564 -25.652 1.00 97.06 87 GLU A C 1
ATOM 700 O O . GLU A 1 87 ? 8.648 8.466 -26.312 1.00 97.06 87 GLU A O 1
ATOM 705 N N . GLU A 1 88 ? 6.418 8.503 -26.232 1.00 97.31 88 GLU A N 1
ATOM 706 C CA . GLU A 1 88 ? 6.242 8.314 -27.674 1.00 97.31 88 GLU A CA 1
ATOM 707 C C . GLU A 1 88 ? 6.848 9.464 -28.498 1.00 97.31 88 GLU A C 1
ATOM 709 O O . GLU A 1 88 ? 7.484 9.224 -29.528 1.00 97.31 88 GLU A O 1
ATOM 714 N N . ARG A 1 89 ? 6.678 10.720 -28.069 1.00 97.38 89 ARG A N 1
ATOM 715 C CA . ARG A 1 89 ? 7.278 11.878 -28.750 1.00 97.38 89 ARG A CA 1
ATOM 716 C C . ARG A 1 89 ? 8.807 11.840 -28.686 1.00 97.38 89 ARG A C 1
ATOM 718 O O . ARG A 1 89 ? 9.459 12.099 -29.702 1.00 97.38 89 ARG A O 1
ATOM 725 N N . ASP A 1 90 ? 9.352 11.519 -27.519 1.00 97.38 90 ASP A N 1
ATOM 726 C CA . ASP A 1 90 ? 10.791 11.423 -27.281 1.00 97.38 90 ASP A CA 1
ATOM 727 C C . ASP A 1 90 ? 11.387 10.254 -28.095 1.00 97.38 90 ASP A C 1
ATOM 729 O O . ASP A 1 90 ? 12.389 10.439 -28.789 1.00 97.38 90 ASP A O 1
ATOM 733 N N . ASP A 1 91 ? 10.711 9.100 -28.142 1.00 96.88 91 ASP A N 1
ATOM 734 C CA . ASP A 1 91 ? 11.077 7.941 -28.967 1.00 96.88 91 ASP A CA 1
ATOM 735 C C . ASP A 1 91 ? 11.037 8.237 -30.470 1.00 96.88 91 ASP A C 1
ATOM 737 O O . ASP A 1 91 ? 11.954 7.849 -31.196 1.00 96.88 91 ASP A O 1
ATOM 741 N N . ARG A 1 92 ? 10.021 8.958 -30.967 1.00 96.06 92 ARG A N 1
ATOM 742 C CA . ARG A 1 92 ? 9.953 9.380 -32.381 1.00 96.06 92 ARG A CA 1
ATOM 743 C C . ARG A 1 92 ? 11.136 10.284 -32.742 1.00 96.06 92 ARG A C 1
ATOM 745 O O . ARG A 1 92 ? 11.780 10.082 -33.772 1.00 96.06 92 ARG A O 1
ATOM 752 N N . HIS A 1 93 ? 11.474 11.250 -31.884 1.00 96.44 93 HIS A N 1
ATOM 753 C CA . HIS A 1 93 ? 12.633 12.123 -32.094 1.00 96.44 93 HIS A CA 1
ATOM 754 C C . HIS A 1 93 ? 13.966 11.356 -32.017 1.00 96.44 93 HIS A C 1
ATOM 756 O O . HIS A 1 93 ? 14.858 11.558 -32.852 1.00 96.44 93 HIS A O 1
ATOM 762 N N . ARG A 1 94 ? 14.084 10.425 -31.062 1.00 96.44 94 ARG A N 1
ATOM 763 C CA . ARG A 1 94 ? 15.229 9.520 -30.918 1.00 96.44 94 ARG A CA 1
ATOM 764 C C . ARG A 1 94 ? 15.405 8.651 -32.162 1.00 96.44 94 ARG A C 1
ATOM 766 O O . ARG A 1 94 ? 16.502 8.624 -32.705 1.00 96.44 94 ARG A O 1
ATOM 773 N N . THR A 1 95 ? 14.331 8.045 -32.665 1.00 96.31 95 THR A N 1
ATOM 774 C CA . THR A 1 95 ? 14.314 7.224 -33.890 1.00 96.31 95 THR A CA 1
ATOM 775 C C . THR A 1 95 ? 14.854 8.002 -35.090 1.00 96.31 95 THR A C 1
ATOM 777 O O . THR A 1 95 ? 15.789 7.541 -35.741 1.00 96.31 95 THR A O 1
ATOM 780 N N . HIS A 1 96 ? 14.350 9.216 -35.352 1.00 96.12 96 HIS A N 1
ATOM 781 C CA . HIS A 1 96 ? 14.863 10.052 -36.448 1.00 96.12 96 HIS A CA 1
ATOM 782 C C . HIS A 1 96 ? 16.352 10.395 -36.289 1.00 96.12 96 HIS A C 1
ATOM 784 O O . HIS A 1 96 ? 17.101 10.364 -37.265 1.00 96.12 96 HIS A O 1
ATOM 790 N N . THR A 1 97 ? 16.790 10.693 -35.063 1.00 97.38 97 THR A N 1
ATOM 791 C CA . THR A 1 97 ? 18.195 11.014 -34.771 1.00 97.38 97 THR A CA 1
ATOM 792 C C . THR A 1 97 ? 19.102 9.804 -35.006 1.00 97.38 97 THR A C 1
ATOM 794 O O . THR A 1 97 ? 20.129 9.923 -35.672 1.00 97.38 97 THR A O 1
ATOM 797 N N . LEU A 1 98 ? 18.702 8.633 -34.504 1.00 97.12 98 LEU A N 1
ATOM 798 C CA . LEU A 1 98 ? 19.442 7.381 -34.650 1.00 97.12 98 LEU A CA 1
ATOM 799 C C . LEU A 1 98 ? 19.528 6.931 -36.108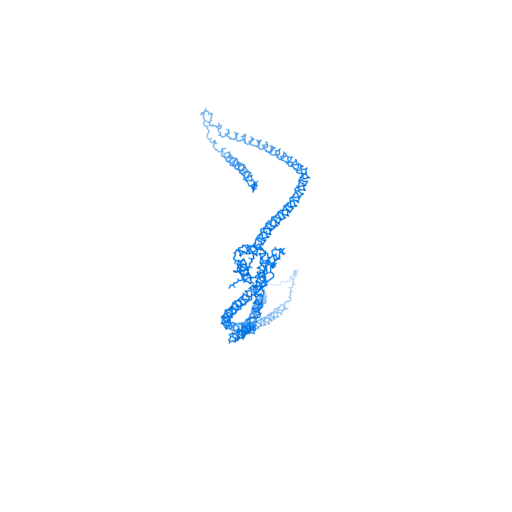 1.00 97.12 98 LEU A C 1
ATOM 801 O O . LEU A 1 98 ? 20.607 6.540 -36.533 1.00 97.12 98 LEU A O 1
ATOM 805 N N . LEU A 1 99 ? 18.442 7.033 -36.884 1.00 96.88 99 LEU A N 1
ATOM 806 C CA . LEU A 1 99 ? 18.446 6.699 -38.314 1.00 96.88 99 LEU A CA 1
ATOM 807 C C . LEU A 1 99 ? 19.450 7.560 -39.094 1.00 96.88 99 LEU A C 1
ATOM 809 O O . LEU A 1 99 ? 20.244 7.017 -39.861 1.00 96.88 99 LEU A O 1
ATOM 813 N N . ARG A 1 100 ? 19.485 8.878 -38.843 1.00 96.81 100 ARG A N 1
ATOM 814 C CA . ARG A 1 100 ? 20.472 9.772 -39.471 1.00 96.81 100 ARG A CA 1
ATOM 815 C C . ARG A 1 100 ? 21.903 9.391 -39.086 1.00 96.81 100 ARG A C 1
ATOM 817 O O . ARG A 1 100 ? 22.767 9.280 -39.949 1.00 96.81 100 ARG A O 1
ATOM 824 N N . THR A 1 101 ? 22.163 9.142 -37.801 1.00 96.31 101 THR A N 1
ATOM 825 C CA . THR A 1 101 ? 23.500 8.718 -37.358 1.00 96.31 101 THR A CA 1
ATOM 826 C C . THR A 1 101 ? 23.875 7.334 -37.895 1.00 96.31 101 THR A C 1
ATOM 828 O O . THR A 1 101 ? 25.033 7.116 -38.231 1.00 96.31 101 THR A O 1
ATOM 831 N N . LEU A 1 102 ? 22.930 6.406 -38.049 1.00 96.12 102 LEU A N 1
ATOM 832 C CA . LEU A 1 102 ? 23.163 5.095 -38.659 1.00 96.12 102 LEU A CA 1
ATOM 833 C C . LEU A 1 102 ? 23.617 5.241 -40.122 1.00 96.12 102 LEU A C 1
ATOM 835 O O . LEU A 1 102 ? 24.591 4.601 -40.520 1.00 96.12 102 LEU A O 1
ATOM 839 N N . GLU A 1 103 ? 22.990 6.136 -40.890 1.00 96.62 103 GLU A N 1
ATOM 840 C CA . GLU A 1 103 ? 23.399 6.484 -42.259 1.00 96.62 103 GLU A CA 1
ATOM 841 C C . GLU A 1 103 ? 24.793 7.145 -42.303 1.00 96.62 103 GLU A C 1
ATOM 843 O O . GLU A 1 103 ? 25.667 6.709 -43.057 1.00 96.62 103 GLU A O 1
ATOM 848 N N . GLU A 1 104 ? 25.055 8.137 -41.440 1.00 96.44 104 GLU A N 1
ATOM 849 C CA . GLU A 1 104 ? 26.376 8.775 -41.288 1.00 96.44 104 GLU A CA 1
ATOM 850 C C . GLU A 1 104 ? 27.480 7.730 -41.009 1.00 96.44 104 GLU A C 1
ATOM 852 O O . GLU A 1 104 ? 28.551 7.753 -41.628 1.00 96.44 104 GLU A O 1
ATOM 857 N N . LYS A 1 105 ? 27.216 6.772 -40.107 1.00 95.50 105 LYS A N 1
ATOM 858 C CA . LYS A 1 105 ? 28.146 5.683 -39.758 1.00 95.50 105 LYS A CA 1
ATOM 859 C C . LYS A 1 105 ? 28.315 4.690 -40.905 1.00 95.50 105 LYS A C 1
ATOM 861 O O . LYS A 1 105 ? 29.447 4.292 -41.172 1.00 95.50 105 LYS A O 1
ATOM 866 N N . HIS A 1 106 ? 27.242 4.324 -41.607 1.00 97.00 106 HIS A N 1
ATOM 867 C CA . HIS A 1 106 ? 27.303 3.446 -42.778 1.00 97.00 106 HIS A CA 1
ATOM 868 C C . HIS A 1 106 ? 28.205 4.034 -43.872 1.00 97.00 106 HIS A C 1
ATOM 870 O O . HIS A 1 106 ? 29.121 3.368 -44.360 1.00 97.00 106 HIS A O 1
ATOM 876 N N . ASN A 1 107 ? 28.012 5.316 -44.186 1.00 97.12 107 ASN A N 1
ATOM 877 C CA . ASN A 1 107 ? 28.822 6.042 -45.161 1.00 97.12 107 ASN A CA 1
ATOM 878 C C . ASN A 1 107 ? 30.301 6.103 -44.738 1.00 97.12 107 ASN A C 1
ATOM 880 O O . ASN A 1 107 ? 31.191 5.856 -45.557 1.00 97.12 107 ASN A O 1
ATOM 884 N N . ALA A 1 108 ? 30.582 6.3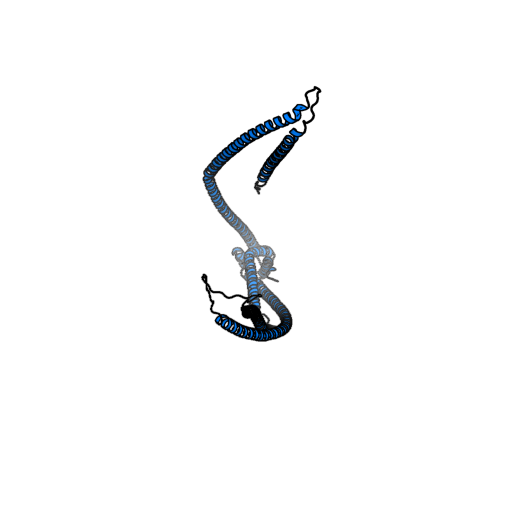34 -43.451 1.00 96.94 108 ALA A N 1
ATOM 885 C CA . ALA A 1 108 ? 31.944 6.305 -42.917 1.00 96.94 108 ALA A CA 1
ATOM 886 C C . ALA A 1 108 ? 32.590 4.903 -42.990 1.00 96.94 108 ALA A C 1
ATOM 888 O O . ALA A 1 108 ? 33.736 4.782 -43.421 1.00 96.94 108 ALA A O 1
ATOM 889 N N . ILE A 1 109 ? 31.872 3.832 -42.629 1.00 97.31 109 ILE A N 1
ATOM 890 C CA . ILE A 1 109 ? 32.359 2.440 -42.722 1.00 97.31 109 ILE A CA 1
ATOM 891 C C . ILE A 1 109 ? 32.701 2.081 -44.175 1.00 97.31 109 ILE A C 1
ATOM 893 O O . ILE A 1 109 ? 33.757 1.494 -44.432 1.00 97.31 109 ILE A O 1
ATOM 897 N N . THR A 1 110 ? 31.846 2.471 -45.123 1.00 97.19 110 THR A N 1
ATOM 898 C CA . THR A 1 110 ? 32.058 2.275 -46.564 1.00 97.19 110 THR A CA 1
ATOM 899 C C . THR A 1 110 ? 33.276 3.058 -47.060 1.00 97.19 110 THR A C 1
ATOM 901 O O . THR A 1 110 ? 34.134 2.491 -47.740 1.00 97.19 110 THR A O 1
ATOM 904 N N . HIS A 1 111 ? 33.435 4.319 -46.645 1.00 97.19 111 HIS A N 1
ATOM 905 C CA . HIS A 1 111 ? 34.633 5.111 -46.937 1.00 97.19 111 HIS A CA 1
ATOM 906 C C . HIS A 1 111 ? 35.913 4.436 -46.412 1.00 97.19 111 HIS A C 1
ATOM 908 O O . HIS A 1 111 ? 36.874 4.270 -47.167 1.00 97.19 111 HIS A O 1
ATOM 914 N N . TYR A 1 112 ? 35.929 3.983 -45.152 1.00 96.88 112 TYR A N 1
ATOM 915 C CA . TYR A 1 112 ? 37.084 3.275 -44.590 1.00 96.88 112 TYR A CA 1
ATOM 916 C C . TYR A 1 112 ? 37.361 1.937 -45.291 1.00 96.88 112 TYR A C 1
ATOM 918 O O . TYR A 1 112 ? 38.520 1.582 -45.477 1.00 96.88 112 TYR A O 1
ATOM 926 N N . ALA A 1 113 ? 36.341 1.205 -45.749 1.00 96.38 113 ALA A N 1
ATOM 927 C CA . ALA A 1 113 ? 36.546 -0.014 -46.535 1.00 96.38 113 ALA A CA 1
ATOM 928 C C . ALA A 1 113 ? 37.250 0.266 -47.881 1.00 96.38 113 ALA A C 1
ATOM 930 O O . ALA A 1 113 ? 38.150 -0.480 -48.280 1.00 96.38 113 ALA A O 1
ATOM 931 N N . ILE A 1 114 ? 36.892 1.366 -48.552 1.00 97.12 114 ILE A N 1
ATOM 932 C CA . ILE A 1 114 ? 37.522 1.803 -49.806 1.00 97.12 114 ILE A CA 1
ATOM 933 C C . ILE A 1 114 ? 38.963 2.276 -49.565 1.00 97.12 114 ILE A C 1
ATOM 935 O O . ILE A 1 114 ? 39.856 1.909 -50.335 1.00 97.12 114 ILE A O 1
ATOM 939 N N . THR A 1 115 ? 39.219 3.057 -48.507 1.00 96.38 115 THR A N 1
ATOM 940 C CA . THR A 1 115 ? 40.578 3.540 -48.201 1.00 96.38 115 THR A CA 1
ATOM 941 C C . THR A 1 115 ? 41.507 2.408 -47.779 1.00 96.38 115 THR A C 1
ATOM 943 O O . THR A 1 115 ? 42.585 2.312 -48.355 1.00 96.38 115 THR A O 1
ATOM 946 N N . ILE A 1 116 ? 41.065 1.477 -46.924 1.00 97.19 116 ILE A N 1
ATOM 947 C CA . ILE A 1 116 ? 41.787 0.229 -46.599 1.00 97.19 116 ILE A CA 1
ATOM 948 C C . ILE A 1 116 ? 42.196 -0.505 -47.885 1.00 97.19 116 ILE A C 1
ATOM 950 O O . ILE A 1 116 ? 43.376 -0.769 -48.111 1.00 97.19 116 ILE A O 1
ATOM 954 N N . SER A 1 117 ? 41.243 -0.725 -48.798 1.00 96.44 117 SER A N 1
ATOM 955 C CA . SER A 1 117 ? 41.476 -1.409 -50.082 1.00 96.44 117 SER A CA 1
ATOM 956 C C . SER A 1 117 ? 42.415 -0.647 -51.037 1.00 96.44 117 SER A C 1
ATOM 958 O O . SER A 1 117 ? 42.919 -1.213 -52.015 1.00 96.44 117 SER A O 1
ATOM 960 N N . ARG A 1 118 ? 42.633 0.656 -50.816 1.00 96.38 118 ARG A N 1
ATOM 961 C CA . ARG A 1 118 ? 43.613 1.480 -51.542 1.00 96.38 118 ARG A CA 1
ATOM 962 C C . ARG A 1 118 ? 44.990 1.389 -50.883 1.00 96.38 118 ARG A C 1
ATOM 964 O O . ARG A 1 118 ? 45.951 1.088 -51.588 1.00 96.38 118 ARG A O 1
ATOM 971 N N . THR A 1 119 ? 45.068 1.554 -49.562 1.00 95.25 119 THR A N 1
ATOM 972 C CA . THR A 1 119 ? 46.297 1.419 -48.765 1.00 95.25 119 THR A CA 1
ATOM 973 C C . THR A 1 119 ? 46.937 0.044 -48.975 1.00 95.25 119 THR A C 1
ATOM 975 O O . THR A 1 119 ? 48.122 -0.052 -49.277 1.00 95.25 119 THR A O 1
ATOM 978 N N . GLU A 1 120 ? 46.143 -1.031 -48.948 1.00 96.12 120 GLU A N 1
ATOM 979 C CA . GLU A 1 120 ? 46.610 -2.400 -49.207 1.00 96.12 120 GLU A CA 1
ATOM 980 C C . GLU A 1 120 ? 47.167 -2.602 -50.628 1.00 96.12 120 GLU A C 1
ATOM 982 O O . GLU A 1 120 ? 48.103 -3.377 -50.821 1.00 96.12 120 GLU A O 1
ATOM 987 N N . ARG A 1 121 ? 46.629 -1.901 -51.638 1.00 96.25 121 ARG A N 1
ATOM 988 C CA . ARG A 1 121 ? 47.188 -1.920 -53.003 1.00 96.25 121 ARG A CA 1
ATOM 989 C C . ARG A 1 121 ? 48.522 -1.178 -53.083 1.00 96.25 121 ARG A C 1
ATOM 991 O O . ARG A 1 121 ? 49.425 -1.659 -53.758 1.00 96.25 121 ARG A O 1
ATOM 998 N N . GLN A 1 122 ? 48.655 -0.047 -52.388 1.00 95.06 122 GLN A N 1
ATOM 999 C CA . GLN A 1 122 ? 49.910 0.713 -52.319 1.00 95.06 122 GLN A CA 1
ATOM 1000 C C . GLN A 1 122 ? 51.004 -0.085 -51.598 1.00 95.06 122 GLN A C 1
ATOM 1002 O O . GLN A 1 122 ? 52.116 -0.181 -52.109 1.00 95.06 122 GLN A O 1
ATOM 1007 N N . ILE A 1 123 ? 50.660 -0.735 -50.480 1.00 95.06 123 ILE A N 1
ATOM 1008 C CA . ILE A 1 123 ? 51.538 -1.660 -49.749 1.00 95.06 123 ILE A CA 1
ATOM 1009 C C . ILE A 1 123 ? 52.059 -2.760 -50.681 1.00 95.06 123 ILE A C 1
ATOM 1011 O O . ILE A 1 123 ? 53.270 -2.876 -50.838 1.00 95.06 123 ILE A O 1
ATOM 1015 N N . ARG A 1 124 ? 51.175 -3.487 -51.384 1.00 95.44 124 ARG A N 1
ATOM 1016 C CA . ARG A 1 124 ? 51.592 -4.549 -52.323 1.00 95.44 124 ARG A CA 1
ATOM 1017 C C . ARG A 1 124 ? 52.517 -4.044 -53.432 1.00 95.44 124 ARG A C 1
ATOM 1019 O O . ARG A 1 124 ? 53.473 -4.727 -53.783 1.00 95.44 124 ARG A O 1
ATOM 1026 N N . HIS A 1 125 ? 52.253 -2.854 -53.973 1.00 94.31 125 HIS A N 1
ATOM 1027 C CA . HIS A 1 125 ? 53.106 -2.248 -54.997 1.00 94.31 125 HIS A CA 1
ATOM 1028 C C . HIS A 1 125 ? 54.504 -1.910 -54.450 1.00 94.31 125 HIS A C 1
ATOM 1030 O O . HIS A 1 125 ? 55.507 -2.173 -55.110 1.00 94.31 125 HIS A O 1
ATOM 1036 N N . ILE A 1 126 ? 54.595 -1.358 -53.236 1.00 93.06 126 ILE A N 1
ATOM 1037 C CA . ILE A 1 126 ? 55.879 -1.042 -52.590 1.00 93.06 126 ILE A CA 1
ATOM 1038 C C . ILE A 1 126 ? 56.636 -2.318 -52.206 1.00 93.06 126 ILE A C 1
ATOM 1040 O O . ILE A 1 126 ? 57.842 -2.382 -52.417 1.00 93.06 126 ILE A O 1
ATOM 1044 N N . GLU A 1 127 ? 55.947 -3.354 -51.724 1.00 93.25 127 GLU A N 1
ATOM 1045 C CA . GLU A 1 127 ? 56.535 -4.669 -51.431 1.00 93.25 127 GLU A CA 1
ATOM 1046 C C . GLU A 1 127 ? 57.138 -5.312 -52.690 1.00 93.25 127 GLU A C 1
ATOM 1048 O O . GLU A 1 127 ? 58.296 -5.724 -52.672 1.00 93.25 127 GLU A O 1
ATOM 1053 N N . GLN A 1 128 ? 56.410 -5.316 -53.814 1.00 93.50 128 GLN A N 1
ATOM 1054 C CA . GLN A 1 128 ? 56.941 -5.753 -55.114 1.00 93.50 128 GLN A CA 1
ATOM 1055 C C . GLN A 1 128 ? 58.164 -4.928 -55.537 1.00 93.50 128 GLN A C 1
ATOM 1057 O O . GLN A 1 128 ? 59.176 -5.477 -55.971 1.00 93.50 128 GLN A O 1
ATOM 1062 N N . ALA A 1 129 ? 58.100 -3.607 -55.373 1.00 90.94 129 ALA A N 1
ATOM 1063 C CA . ALA A 1 129 ? 59.177 -2.708 -55.758 1.00 90.94 129 ALA A CA 1
ATOM 1064 C C . ALA A 1 129 ? 60.424 -2.824 -54.852 1.00 90.94 129 ALA A C 1
ATOM 1066 O O . ALA A 1 129 ? 61.535 -2.573 -55.317 1.00 90.94 129 ALA A O 1
ATOM 1067 N N . LEU A 1 130 ? 60.260 -3.224 -53.586 1.00 91.19 130 LEU A N 1
ATOM 1068 C CA . LEU A 1 130 ? 61.352 -3.568 -52.669 1.00 91.19 130 LEU A CA 1
ATOM 1069 C C . LEU A 1 130 ? 62.002 -4.904 -53.044 1.00 91.19 130 LEU A C 1
ATOM 1071 O O . LEU A 1 130 ? 63.227 -4.974 -53.076 1.00 91.19 130 LEU A O 1
ATOM 1075 N N . ILE A 1 131 ? 61.213 -5.926 -53.402 1.00 92.06 131 ILE A N 1
ATOM 1076 C CA . ILE A 1 131 ? 61.731 -7.221 -53.885 1.00 92.06 131 ILE A CA 1
ATOM 1077 C C . ILE A 1 131 ? 62.635 -7.022 -55.110 1.00 92.06 131 ILE A C 1
ATOM 1079 O O . ILE A 1 131 ? 63.728 -7.586 -55.155 1.00 92.06 131 ILE A O 1
ATOM 1083 N N . LEU A 1 132 ? 62.220 -6.184 -56.067 1.00 91.31 132 LEU A N 1
ATOM 1084 C CA . LEU A 1 132 ? 63.018 -5.868 -57.258 1.00 91.31 132 LEU A CA 1
ATOM 1085 C C . LEU A 1 132 ? 64.325 -5.131 -56.911 1.00 91.31 132 LEU A C 1
ATOM 1087 O O . LEU A 1 132 ? 65.381 -5.499 -57.421 1.00 91.31 132 LEU A O 1
ATOM 1091 N N . ILE A 1 133 ? 64.288 -4.141 -56.006 1.00 88.44 133 ILE A N 1
ATOM 1092 C CA . ILE A 1 133 ? 65.511 -3.453 -55.545 1.00 88.44 133 ILE A CA 1
ATOM 1093 C C . ILE A 1 133 ? 66.449 -4.425 -54.813 1.00 88.44 133 ILE A C 1
ATOM 1095 O O . ILE A 1 133 ? 67.662 -4.366 -54.996 1.00 88.44 133 ILE A O 1
ATOM 1099 N N . GLU A 1 134 ? 65.920 -5.342 -53.999 1.00 88.50 134 GLU A N 1
ATOM 1100 C CA . GLU A 1 134 ? 66.741 -6.354 -53.330 1.00 88.50 134 GLU A CA 1
ATOM 1101 C C . GLU A 1 134 ? 67.376 -7.351 -54.299 1.00 88.50 134 GLU A C 1
ATOM 1103 O O . GLU A 1 134 ? 68.490 -7.805 -54.040 1.00 88.50 134 GLU A O 1
ATOM 1108 N N . GLN A 1 135 ? 66.702 -7.697 -55.396 1.00 88.38 135 GLN A N 1
ATOM 1109 C CA . GLN A 1 135 ? 67.273 -8.537 -56.449 1.00 88.38 135 GLN A CA 1
ATOM 1110 C C . GLN A 1 135 ? 68.438 -7.817 -57.145 1.00 88.38 135 GLN A C 1
ATOM 1112 O O . GLN A 1 135 ? 69.544 -8.357 -57.149 1.00 88.38 135 GLN A O 1
ATOM 1117 N N . ASP A 1 136 ? 68.247 -6.571 -57.593 1.00 85.12 136 ASP A N 1
ATOM 1118 C CA . ASP A 1 136 ? 69.301 -5.762 -58.231 1.00 85.12 136 ASP A CA 1
ATOM 1119 C C . ASP A 1 136 ? 70.501 -5.526 -57.284 1.00 85.12 136 ASP A C 1
ATOM 1121 O O . ASP A 1 136 ? 71.662 -5.723 -57.650 1.00 85.12 136 ASP A O 1
ATOM 1125 N N . LEU A 1 137 ? 70.248 -5.230 -56.000 1.00 83.94 137 LEU A N 1
ATOM 1126 C CA . LEU A 1 137 ? 71.299 -5.130 -54.976 1.00 83.94 137 LEU A CA 1
ATOM 1127 C C . LEU A 1 137 ? 72.061 -6.451 -54.761 1.00 83.94 137 LEU A C 1
ATOM 1129 O O . LEU A 1 137 ? 73.268 -6.422 -54.508 1.00 83.94 137 LEU A O 1
ATOM 1133 N N . ARG A 1 138 ? 71.394 -7.612 -54.837 1.00 83.69 138 ARG A N 1
ATOM 1134 C CA . ARG A 1 138 ? 72.044 -8.931 -54.711 1.00 83.69 138 ARG A CA 1
ATOM 1135 C C . ARG A 1 138 ? 72.869 -9.273 -55.951 1.00 83.69 138 ARG A C 1
ATOM 1137 O O . ARG A 1 138 ? 73.954 -9.829 -55.800 1.00 83.69 138 ARG A O 1
ATOM 1144 N N . GLU A 1 139 ? 72.390 -8.942 -57.145 1.00 82.00 139 GLU A N 1
ATOM 1145 C CA . GLU A 1 139 ? 73.109 -9.165 -58.405 1.00 82.00 139 GLU A CA 1
ATOM 1146 C C . GLU A 1 139 ? 74.366 -8.293 -58.488 1.00 82.00 139 GLU A C 1
ATOM 1148 O O . GLU A 1 139 ? 75.464 -8.821 -58.671 1.00 82.00 139 GLU A O 1
ATOM 1153 N N . ARG A 1 140 ? 74.252 -6.991 -58.199 1.00 78.19 140 ARG A N 1
ATOM 1154 C CA . ARG A 1 140 ? 75.404 -6.071 -58.147 1.00 78.19 140 ARG A CA 1
ATOM 1155 C C . ARG A 1 140 ? 76.442 -6.480 -57.106 1.00 78.19 140 ARG A C 1
ATOM 1157 O O . ARG A 1 140 ? 77.635 -6.443 -57.389 1.00 78.19 140 ARG A O 1
ATOM 1164 N N . ARG A 1 141 ? 76.026 -6.941 -55.920 1.00 74.69 141 ARG A N 1
ATOM 1165 C CA . ARG A 1 141 ? 76.967 -7.452 -54.901 1.00 74.69 141 ARG A CA 1
ATOM 1166 C C . ARG A 1 141 ? 77.647 -8.767 -55.301 1.00 74.69 141 ARG A C 1
ATOM 1168 O O . ARG A 1 141 ? 78.754 -9.016 -54.842 1.00 74.69 141 ARG A O 1
ATOM 1175 N N . ARG A 1 142 ? 77.031 -9.601 -56.148 1.00 69.56 142 ARG A N 1
ATOM 1176 C CA . ARG A 1 142 ? 77.637 -10.856 -56.645 1.00 69.56 142 ARG A CA 1
ATOM 1177 C C . ARG A 1 142 ? 78.714 -10.639 -57.709 1.00 69.56 142 ARG A C 1
ATOM 1179 O O . ARG A 1 142 ? 79.563 -11.508 -57.873 1.00 69.56 142 ARG A O 1
ATOM 1186 N N . LEU A 1 143 ? 78.700 -9.500 -58.401 1.00 60.91 143 LEU A N 1
ATOM 1187 C CA . LEU A 1 143 ? 79.683 -9.154 -59.436 1.00 60.91 143 LEU A CA 1
ATOM 1188 C C . LEU A 1 143 ? 81.053 -8.711 -58.872 1.00 60.91 143 LEU A C 1
ATOM 1190 O O . LEU A 1 143 ? 81.977 -8.472 -59.645 1.00 60.91 143 LEU A O 1
ATOM 1194 N N . HIS A 1 144 ? 81.220 -8.661 -57.542 1.00 48.66 144 HIS A N 1
ATOM 1195 C CA . HIS A 1 144 ? 82.500 -8.398 -56.874 1.00 48.66 144 HIS A CA 1
ATOM 1196 C C . HIS A 1 144 ? 82.905 -9.520 -55.898 1.00 48.66 144 HIS A C 1
ATOM 1198 O O . HIS A 1 144 ? 82.382 -9.589 -54.784 1.00 48.66 144 HIS A O 1
ATOM 1204 N N . PRO A 1 145 ? 83.912 -10.341 -56.244 1.00 45.53 145 PRO A N 1
ATOM 1205 C CA . PRO A 1 145 ? 84.766 -11.006 -55.269 1.00 45.53 145 PRO A CA 1
ATOM 1206 C C . PRO A 1 145 ? 85.785 -10.001 -54.709 1.00 45.53 145 PRO A C 1
ATOM 1208 O O . PRO A 1 145 ? 86.400 -9.240 -55.456 1.00 45.53 145 PRO A O 1
ATOM 1211 N N . THR A 1 146 ? 86.006 -10.012 -53.397 1.00 44.84 146 THR A N 1
ATOM 1212 C CA . THR A 1 146 ? 87.036 -9.198 -52.735 1.00 44.84 146 THR A CA 1
ATOM 1213 C C . THR A 1 146 ? 88.441 -9.737 -53.013 1.00 44.84 146 THR A C 1
ATOM 1215 O O . THR A 1 146 ? 88.842 -10.746 -52.427 1.00 44.84 146 THR A O 1
ATOM 1218 N N . THR A 1 147 ? 89.225 -9.044 -53.841 1.00 34.75 147 THR A N 1
ATOM 1219 C CA . THR A 1 147 ? 90.660 -9.330 -54.001 1.00 34.75 147 THR A CA 1
ATOM 1220 C C . THR A 1 147 ? 91.461 -8.669 -52.879 1.00 34.75 147 THR A C 1
ATOM 1222 O O . THR A 1 147 ? 91.817 -7.496 -52.965 1.00 34.75 147 THR A O 1
ATOM 1225 N N . HIS A 1 148 ? 91.787 -9.429 -51.833 1.00 45.69 148 HIS A N 1
ATOM 1226 C CA . HIS A 1 148 ? 92.879 -9.073 -50.926 1.00 45.69 148 HIS A CA 1
ATOM 1227 C C . HIS A 1 148 ? 94.213 -9.530 -51.528 1.00 45.69 148 HIS A C 1
ATOM 1229 O O . HIS A 1 148 ? 94.386 -10.721 -51.780 1.00 45.69 148 HIS A O 1
ATOM 1235 N N . GLN A 1 149 ? 95.185 -8.627 -51.674 1.00 33.03 149 GLN A N 1
ATOM 1236 C CA . GLN A 1 149 ? 96.598 -9.000 -51.787 1.00 33.03 149 GLN A CA 1
ATOM 1237 C C . GLN A 1 149 ? 97.478 -8.072 -50.947 1.00 33.03 149 GLN A C 1
ATOM 1239 O O . GLN A 1 149 ? 97.345 -6.852 -50.986 1.00 33.03 149 GLN A O 1
ATOM 1244 N N . HIS A 1 150 ? 98.385 -8.685 -50.186 1.00 32.81 150 HIS A N 1
ATOM 1245 C CA . HIS A 1 150 ? 99.396 -8.020 -49.374 1.00 32.81 150 HIS A CA 1
ATOM 1246 C C . HIS A 1 150 ? 100.799 -8.276 -49.952 1.00 32.81 150 HIS A C 1
ATOM 1248 O O . HIS A 1 150 ? 101.176 -9.426 -50.135 1.00 32.81 150 HIS A O 1
ATOM 1254 N N . SER A 1 151 ? 101.586 -7.197 -50.050 1.00 32.97 151 SER A N 1
ATOM 1255 C CA . SER A 1 151 ? 103.027 -7.122 -49.731 1.00 32.97 151 SER A CA 1
ATOM 1256 C C . SER A 1 151 ? 104.114 -7.765 -50.630 1.00 32.97 151 SER A C 1
ATOM 1258 O O . SER A 1 151 ? 104.099 -8.954 -50.925 1.00 32.97 151 SER A O 1
ATOM 1260 N N . SER A 1 152 ? 105.212 -6.991 -50.759 1.00 33.50 152 SER A N 1
ATOM 1261 C CA . SER A 1 152 ? 106.643 -7.366 -50.970 1.00 33.50 152 SER A CA 1
ATOM 1262 C C . SER A 1 152 ? 107.184 -7.589 -52.407 1.00 33.50 152 SER A C 1
ATOM 1264 O O . SER A 1 152 ? 106.676 -8.423 -53.143 1.00 33.50 152 SER A O 1
ATOM 1266 N N . GLY A 1 153 ? 108.273 -6.875 -52.768 1.00 31.67 153 GLY A N 1
ATOM 1267 C CA . GLY A 1 153 ? 109.152 -7.115 -53.950 1.00 31.67 153 GLY A CA 1
ATOM 1268 C C . GLY A 1 153 ? 110.381 -7.993 -53.603 1.00 31.67 153 GLY A C 1
ATOM 1269 O O . GLY A 1 153 ? 110.221 -8.800 -52.684 1.00 31.67 153 GLY A O 1
ATOM 1270 N N . PRO A 1 154 ? 111.608 -7.827 -54.186 1.00 55.34 154 PRO A N 1
ATOM 1271 C CA . PRO A 1 154 ? 112.114 -6.829 -55.175 1.00 55.34 154 PRO A CA 1
ATOM 1272 C C . PRO A 1 154 ? 113.104 -7.392 -56.277 1.00 55.34 154 PRO A C 1
ATOM 1274 O O . PRO A 1 154 ? 113.199 -8.606 -56.411 1.00 55.34 154 PRO A O 1
ATOM 1277 N N . ILE A 1 155 ? 113.893 -6.518 -56.972 1.00 36.69 155 ILE A N 1
ATOM 1278 C CA . ILE A 1 155 ? 115.154 -6.776 -57.778 1.00 36.69 155 ILE A CA 1
ATOM 1279 C C . ILE A 1 155 ? 114.956 -7.376 -59.215 1.00 36.69 155 ILE A C 1
ATOM 1281 O O . ILE A 1 155 ? 114.108 -8.244 -59.363 1.00 36.69 155 ILE A O 1
ATOM 1285 N N . SER A 1 156 ? 115.653 -7.025 -60.333 1.00 36.34 156 SER A N 1
ATOM 1286 C CA . SER A 1 156 ? 116.619 -5.944 -60.730 1.00 36.34 156 SER A CA 1
ATOM 1287 C C . SER A 1 156 ? 116.583 -5.631 -62.265 1.00 36.34 156 SER A C 1
ATOM 1289 O O . SER A 1 156 ? 115.812 -6.239 -62.997 1.00 36.34 156 SER A O 1
ATOM 1291 N N . GLU A 1 157 ? 117.456 -4.707 -62.712 1.00 34.22 157 GLU A N 1
ATOM 1292 C CA . GLU A 1 157 ? 118.165 -4.530 -64.021 1.00 34.22 157 GLU A CA 1
ATOM 1293 C C . GLU A 1 157 ? 117.605 -5.139 -65.337 1.00 34.22 157 GLU A C 1
ATOM 1295 O O . GLU A 1 157 ? 117.506 -6.348 -65.502 1.00 34.22 157 GLU A O 1
ATOM 1300 N N . THR A 1 158 ? 117.414 -4.366 -66.417 1.00 35.53 158 THR A N 1
ATOM 1301 C CA . THR A 1 158 ? 118.496 -3.696 -67.188 1.00 35.53 158 THR A CA 1
ATOM 1302 C C . THR A 1 158 ? 117.989 -2.486 -68.004 1.00 35.53 158 THR A C 1
ATOM 1304 O O . THR A 1 158 ? 116.787 -2.276 -68.140 1.00 35.53 158 THR A O 1
ATOM 1307 N N . ALA A 1 159 ? 118.904 -1.656 -68.521 1.00 35.25 159 ALA A N 1
ATOM 1308 C CA . ALA A 1 159 ? 118.613 -0.304 -69.018 1.00 35.25 159 ALA A CA 1
ATOM 1309 C C . ALA A 1 159 ? 118.343 -0.180 -70.533 1.00 35.25 159 ALA A C 1
ATOM 1311 O O . ALA A 1 159 ? 118.897 -0.937 -71.320 1.00 35.25 159 ALA A O 1
ATOM 1312 N N . HIS A 1 160 ? 117.597 0.866 -70.919 1.00 36.47 160 HIS A N 1
ATOM 1313 C CA . HIS A 1 160 ? 118.008 1.882 -71.908 1.00 36.47 160 HIS A CA 1
ATOM 1314 C C . HIS A 1 160 ? 117.144 3.154 -71.752 1.00 36.47 160 HIS A C 1
ATOM 1316 O O . HIS A 1 160 ? 115.957 3.073 -71.445 1.00 36.47 160 HIS A O 1
ATOM 1322 N N . GLU A 1 161 ? 117.749 4.334 -71.915 1.00 34.50 161 GLU A N 1
ATOM 1323 C CA . GLU A 1 161 ? 117.111 5.644 -71.701 1.00 34.50 161 GLU A CA 1
ATOM 1324 C C . GLU A 1 161 ? 116.386 6.173 -72.951 1.00 34.50 161 GLU A C 1
ATOM 1326 O O . GLU A 1 161 ? 116.854 5.966 -74.067 1.00 34.50 161 GLU A O 1
ATOM 1331 N N . HIS A 1 162 ? 115.305 6.943 -72.760 1.00 37.31 162 HIS A N 1
ATOM 1332 C CA . HIS A 1 162 ? 115.292 8.392 -73.040 1.00 37.31 162 HIS A CA 1
ATOM 1333 C C . HIS A 1 162 ? 114.029 9.083 -72.460 1.00 37.31 162 HIS A C 1
ATOM 1335 O O . HIS A 1 162 ? 112.958 8.493 -72.360 1.00 37.31 162 HIS A O 1
ATOM 1341 N N . HIS A 1 163 ? 114.198 10.349 -72.054 1.00 35.69 163 HIS A N 1
ATOM 1342 C CA . HIS A 1 163 ? 113.192 11.344 -71.623 1.00 35.69 163 HIS A CA 1
ATOM 1343 C C . HIS A 1 163 ? 111.939 11.452 -72.540 1.00 35.69 163 HIS A C 1
ATOM 1345 O O . HIS A 1 163 ? 112.049 11.169 -73.727 1.00 35.69 163 HIS A O 1
ATOM 1351 N N . HIS A 1 164 ? 110.747 11.925 -72.123 1.00 35.06 164 HIS A N 1
ATOM 1352 C CA . HIS A 1 164 ? 110.312 12.717 -70.945 1.00 35.06 164 HIS A CA 1
ATOM 1353 C C . HIS A 1 164 ? 108.775 12.589 -70.691 1.00 35.06 164 HIS A C 1
ATOM 1355 O O . HIS A 1 164 ? 108.055 12.015 -71.503 1.00 35.06 164 HIS A O 1
ATOM 1361 N N . SER A 1 165 ? 108.292 13.250 -69.622 1.00 36.28 165 SER A N 1
ATOM 1362 C CA . SER A 1 165 ? 106.892 13.616 -69.274 1.00 36.28 165 SER A CA 1
ATOM 1363 C C . SER A 1 165 ? 105.901 12.519 -68.836 1.00 36.28 165 SER A C 1
ATOM 1365 O O . SER A 1 165 ? 105.196 11.927 -69.643 1.00 36.28 165 SER A O 1
ATOM 1367 N N . ASP A 1 166 ? 105.834 12.363 -67.509 1.00 35.91 166 ASP A N 1
ATOM 1368 C CA . ASP A 1 166 ? 104.651 12.273 -66.634 1.00 35.91 166 ASP A CA 1
ATOM 1369 C C . ASP A 1 166 ? 103.395 11.480 -67.036 1.00 35.91 166 ASP A C 1
ATOM 1371 O O . ASP A 1 166 ? 102.692 11.781 -67.997 1.00 35.91 166 ASP A O 1
ATOM 1375 N N . GLY A 1 167 ? 102.963 10.631 -66.092 1.00 38.72 167 GLY A N 1
ATOM 1376 C CA . GLY A 1 167 ? 101.532 10.542 -65.784 1.00 38.72 167 GLY A CA 1
ATOM 1377 C C . GLY A 1 167 ? 100.806 9.244 -66.123 1.00 38.72 167 GLY A C 1
ATOM 1378 O O . GLY A 1 167 ? 99.588 9.280 -66.286 1.00 38.72 167 GLY A O 1
ATOM 1379 N N . THR A 1 168 ? 101.479 8.088 -66.164 1.00 38.38 168 THR A N 1
ATOM 1380 C CA . THR A 1 168 ? 100.776 6.790 -66.184 1.00 38.38 168 THR A CA 1
ATOM 1381 C C . THR A 1 168 ? 100.086 6.524 -64.840 1.00 38.38 168 THR A C 1
ATOM 1383 O O . THR A 1 168 ? 100.582 5.768 -64.005 1.00 38.38 168 THR A O 1
ATOM 1386 N N . HIS A 1 169 ? 98.907 7.111 -64.638 1.00 37.50 169 HIS A N 1
ATOM 1387 C CA . HIS A 1 169 ? 97.971 6.684 -63.605 1.00 37.50 169 HIS A CA 1
ATOM 1388 C C . HIS A 1 169 ? 96.805 5.935 -64.241 1.00 37.50 169 HIS A C 1
ATOM 1390 O O . HIS A 1 169 ? 95.898 6.505 -64.840 1.00 37.50 169 HIS A O 1
ATOM 1396 N N . THR A 1 170 ? 96.868 4.617 -64.076 1.00 37.22 170 THR A N 1
ATOM 1397 C CA . THR A 1 170 ? 95.792 3.652 -64.300 1.00 37.22 170 THR A CA 1
ATOM 1398 C C . THR A 1 170 ? 94.430 4.200 -63.870 1.00 37.22 170 THR A C 1
ATOM 1400 O O . THR A 1 170 ? 94.205 4.435 -62.681 1.00 37.22 170 THR A O 1
ATOM 1403 N N . HIS A 1 171 ? 93.499 4.344 -64.816 1.00 37.06 171 HIS A N 1
ATOM 1404 C CA . HIS A 1 171 ? 92.107 4.665 -64.509 1.00 37.06 171 HIS A CA 1
ATOM 1405 C C . HIS A 1 171 ? 91.411 3.465 -63.857 1.00 37.06 171 HIS A C 1
ATOM 1407 O O . HIS A 1 171 ? 90.831 2.608 -64.526 1.00 37.06 171 HIS A O 1
ATOM 1413 N N . THR A 1 172 ? 91.447 3.409 -62.528 1.00 39.28 172 THR A N 1
ATOM 1414 C CA . THR A 1 172 ? 90.643 2.464 -61.751 1.00 39.28 172 THR A CA 1
ATOM 1415 C C . THR A 1 172 ? 89.179 2.914 -61.793 1.00 39.28 172 THR A C 1
ATOM 1417 O O . THR A 1 172 ? 88.746 3.766 -61.019 1.00 39.28 172 THR A O 1
ATOM 1420 N N . HIS A 1 173 ? 88.399 2.371 -62.732 1.00 42.44 173 HIS A N 1
ATOM 1421 C CA . HIS A 1 173 ? 86.964 2.651 -62.877 1.00 42.44 173 HIS A CA 1
ATOM 1422 C C . HIS A 1 173 ? 86.127 1.971 -61.771 1.00 42.44 173 HIS A C 1
ATOM 1424 O O . HIS A 1 173 ? 85.320 1.086 -62.044 1.00 42.44 173 HIS A O 1
ATOM 1430 N N . THR A 1 174 ? 86.321 2.373 -60.512 1.00 46.53 174 THR A N 1
ATOM 1431 C CA . THR A 1 174 ? 85.630 1.786 -59.344 1.00 46.53 174 THR A CA 1
ATOM 1432 C C . THR A 1 174 ? 84.414 2.607 -58.889 1.00 46.53 174 THR A C 1
ATOM 1434 O O . THR A 1 174 ? 83.458 2.053 -58.353 1.00 46.53 174 THR A O 1
ATOM 1437 N N . HIS A 1 175 ? 84.407 3.921 -59.136 1.00 46.09 175 HIS A N 1
ATOM 1438 C CA . HIS A 1 175 ? 83.453 4.849 -58.507 1.00 46.09 175 HIS A CA 1
ATOM 1439 C C . HIS A 1 175 ? 81.993 4.719 -58.984 1.00 46.09 175 HIS A C 1
ATOM 1441 O O . HIS A 1 175 ? 81.073 4.851 -58.180 1.00 46.09 175 HIS A O 1
ATOM 1447 N N . THR A 1 176 ? 81.747 4.378 -60.253 1.00 58.44 176 THR A N 1
ATOM 1448 C CA . THR A 1 176 ? 80.382 4.322 -60.818 1.00 58.44 176 THR A CA 1
ATOM 1449 C C . THR A 1 176 ? 79.518 3.184 -60.265 1.00 58.44 176 THR A C 1
ATOM 1451 O O . THR A 1 176 ? 78.290 3.260 -60.316 1.00 58.44 176 THR A O 1
ATOM 1454 N N . HIS A 1 177 ? 80.124 2.119 -59.733 1.00 57.72 177 HIS A N 1
ATOM 1455 C CA . HIS A 1 177 ? 79.383 0.971 -59.203 1.00 57.72 177 HIS A CA 1
ATOM 1456 C C . HIS A 1 177 ? 78.993 1.153 -57.725 1.00 57.72 177 HIS A C 1
ATOM 1458 O O . HIS A 1 177 ? 77.915 0.727 -57.304 1.00 57.72 177 HIS A O 1
ATOM 1464 N N . GLU A 1 178 ? 79.827 1.840 -56.942 1.00 66.75 178 GLU A N 1
ATOM 1465 C CA . GLU A 1 178 ? 79.550 2.159 -55.537 1.00 66.75 178 GLU A CA 1
ATOM 1466 C C . GLU A 1 178 ? 78.451 3.232 -55.403 1.00 66.75 178 GLU A C 1
ATOM 1468 O O . GLU A 1 178 ? 77.544 3.100 -54.576 1.00 66.75 178 GLU A O 1
ATOM 1473 N N . GLU A 1 179 ? 78.432 4.223 -56.300 1.00 73.44 179 GLU A N 1
ATOM 1474 C CA . GLU A 1 179 ? 77.335 5.196 -56.441 1.00 73.44 179 GLU A CA 1
ATOM 1475 C C . GLU A 1 179 ? 75.994 4.522 -56.804 1.00 73.44 179 GLU A C 1
ATOM 1477 O O . GLU A 1 179 ? 74.940 4.859 -56.255 1.00 73.44 179 GLU A O 1
ATOM 1482 N N . ALA A 1 180 ? 76.010 3.498 -57.665 1.00 75.00 180 ALA A N 1
ATOM 1483 C CA . ALA A 1 180 ? 74.811 2.721 -57.993 1.00 75.00 180 ALA A CA 1
ATOM 1484 C C . ALA A 1 180 ? 74.297 1.890 -56.797 1.00 75.00 180 ALA A C 1
ATOM 1486 O O . ALA A 1 180 ? 73.094 1.831 -56.543 1.00 75.00 180 ALA A O 1
ATOM 1487 N N . ILE A 1 181 ? 75.192 1.271 -56.017 1.00 78.50 181 ILE A N 1
ATOM 1488 C CA . ILE A 1 181 ? 74.809 0.502 -54.820 1.00 78.50 181 ILE A CA 1
ATOM 1489 C C . ILE A 1 181 ? 74.272 1.422 -53.713 1.00 78.50 181 ILE A C 1
ATOM 1491 O O . ILE A 1 181 ? 73.278 1.085 -53.061 1.00 78.50 181 ILE A O 1
ATOM 1495 N N . THR A 1 182 ? 74.898 2.578 -53.488 1.00 81.94 182 THR A N 1
ATOM 1496 C CA . THR A 1 182 ? 74.471 3.541 -52.457 1.00 81.94 182 THR A CA 1
ATOM 1497 C C . THR A 1 182 ? 73.119 4.172 -52.792 1.00 81.94 182 THR A C 1
ATOM 1499 O O . THR A 1 182 ? 72.236 4.185 -51.933 1.00 81.94 182 THR A O 1
ATOM 1502 N N . THR A 1 183 ? 72.889 4.580 -54.044 1.00 84.19 183 THR A N 1
ATOM 1503 C CA . THR A 1 183 ? 71.583 5.104 -54.492 1.00 84.19 183 THR A CA 1
ATOM 1504 C C . THR A 1 183 ? 70.461 4.063 -54.400 1.00 84.19 183 THR A C 1
ATOM 1506 O O . THR A 1 183 ? 69.394 4.370 -53.864 1.00 84.19 183 THR A O 1
ATOM 1509 N N . LEU A 1 184 ? 70.692 2.810 -54.812 1.00 83.38 184 LEU A N 1
ATOM 1510 C CA . LEU A 1 184 ? 69.725 1.715 -54.623 1.00 83.38 184 LEU A CA 1
ATOM 1511 C C . LEU A 1 184 ? 69.452 1.421 -53.137 1.00 83.38 184 LEU A C 1
ATOM 1513 O O . LEU A 1 184 ? 68.310 1.172 -52.751 1.00 83.38 184 LEU A O 1
ATOM 1517 N N . THR A 1 185 ? 70.472 1.509 -52.279 1.00 85.50 185 THR A N 1
ATOM 1518 C CA . THR A 1 185 ? 70.321 1.344 -50.821 1.00 85.50 185 THR A CA 1
ATOM 1519 C C . THR A 1 185 ? 69.498 2.488 -50.206 1.00 85.50 185 THR A C 1
ATOM 1521 O O . THR A 1 185 ? 68.654 2.255 -49.335 1.00 85.50 185 THR A O 1
ATOM 1524 N N . GLN A 1 186 ? 69.663 3.721 -50.693 1.00 88.06 186 GLN A N 1
ATOM 1525 C CA . GLN A 1 186 ? 68.838 4.867 -50.297 1.00 88.06 186 GLN A CA 1
ATOM 1526 C C . GLN A 1 186 ? 67.378 4.722 -50.772 1.00 88.06 186 GLN A C 1
ATOM 1528 O O . GLN A 1 186 ? 66.445 5.056 -50.040 1.00 88.06 186 GLN A O 1
ATOM 1533 N N . GLN A 1 187 ? 67.150 4.166 -51.966 1.00 88.31 187 GLN A N 1
ATOM 1534 C CA . GLN A 1 187 ? 65.800 3.864 -52.456 1.00 88.31 187 GLN A CA 1
ATOM 1535 C C . GLN A 1 187 ? 65.128 2.734 -51.660 1.00 88.31 187 GLN A C 1
ATOM 1537 O O . GLN A 1 187 ? 63.944 2.845 -51.333 1.00 88.31 187 GLN A O 1
ATOM 1542 N N . HIS A 1 188 ? 65.870 1.676 -51.306 1.00 91.25 188 HIS A N 1
ATOM 1543 C CA . HIS A 1 188 ? 65.380 0.576 -50.462 1.00 91.25 188 HIS A CA 1
ATOM 1544 C C . HIS A 1 188 ? 64.961 1.071 -49.074 1.00 91.25 188 HIS A C 1
ATOM 1546 O O . HIS A 1 188 ? 63.840 0.809 -48.637 1.00 91.25 188 HIS A O 1
ATOM 1552 N N . THR A 1 189 ? 65.816 1.849 -48.407 1.00 90.75 189 THR A N 1
ATOM 1553 C CA . THR A 1 189 ? 65.521 2.404 -47.075 1.00 90.75 189 THR A CA 1
ATOM 1554 C C . THR A 1 189 ? 64.338 3.375 -47.103 1.00 90.75 189 THR A C 1
ATOM 1556 O O . THR A 1 189 ? 63.451 3.272 -46.255 1.00 90.75 189 THR A O 1
ATOM 1559 N N . SER A 1 190 ? 64.254 4.247 -48.115 1.00 92.19 190 SER A N 1
ATOM 1560 C CA . SER A 1 190 ? 63.119 5.162 -48.314 1.00 92.19 190 SER A CA 1
ATOM 1561 C C . SER A 1 190 ? 61.786 4.416 -48.493 1.00 92.19 190 SER A C 1
ATOM 1563 O O . SER A 1 190 ? 60.826 4.665 -47.760 1.00 92.19 190 SER A O 1
ATOM 1565 N N . ARG A 1 191 ? 61.737 3.419 -49.390 1.00 91.12 191 ARG A N 1
ATOM 1566 C CA . ARG A 1 191 ? 60.538 2.587 -49.609 1.00 91.12 191 ARG A CA 1
ATOM 1567 C C . ARG A 1 191 ? 60.192 1.705 -48.408 1.00 91.12 191 ARG A C 1
ATOM 1569 O O . ARG A 1 191 ? 59.015 1.479 -48.140 1.00 91.12 191 ARG A O 1
ATOM 1576 N N . SER A 1 192 ? 61.187 1.243 -47.653 1.00 92.12 192 SER A N 1
ATOM 1577 C CA . SER A 1 192 ? 60.969 0.490 -46.411 1.00 92.12 192 SER A CA 1
ATOM 1578 C C . SER A 1 192 ? 60.313 1.359 -45.332 1.00 92.12 192 SER A C 1
ATOM 1580 O O . SER A 1 192 ? 59.393 0.904 -44.651 1.00 92.12 192 SER A O 1
ATOM 1582 N N . LEU A 1 193 ? 60.719 2.628 -45.211 1.00 94.19 193 LEU A N 1
ATOM 1583 C CA . LEU A 1 193 ? 60.082 3.595 -44.312 1.00 94.19 193 LEU A CA 1
ATOM 1584 C C . LEU A 1 193 ? 58.637 3.907 -44.744 1.00 94.19 193 LEU A C 1
ATOM 1586 O O . LEU A 1 193 ? 57.734 3.948 -43.905 1.00 94.19 193 LEU A O 1
ATOM 1590 N N . GLU A 1 194 ? 58.402 4.080 -46.048 1.00 94.00 194 GLU A N 1
ATOM 1591 C CA . GLU A 1 194 ? 57.061 4.278 -46.616 1.00 94.00 194 GLU A CA 1
ATOM 1592 C C . GLU A 1 194 ? 56.139 3.077 -46.335 1.00 94.00 194 GLU A C 1
ATOM 1594 O O . GLU A 1 194 ? 55.002 3.258 -45.896 1.00 94.00 194 GLU A O 1
ATOM 1599 N N . LEU A 1 195 ? 56.647 1.850 -46.493 1.00 93.94 195 LEU A N 1
ATOM 1600 C CA . LEU A 1 195 ? 55.927 0.614 -46.182 1.00 93.94 195 LEU A CA 1
ATOM 1601 C C . LEU A 1 195 ? 55.508 0.541 -44.706 1.00 93.94 195 LEU A C 1
ATOM 1603 O O . LEU A 1 195 ? 54.356 0.216 -44.412 1.00 93.94 195 LEU A O 1
ATOM 1607 N N . VAL A 1 196 ? 56.411 0.867 -43.773 1.00 95.31 196 VAL A N 1
ATOM 1608 C CA . VAL A 1 196 ? 56.099 0.911 -42.332 1.00 95.31 196 VAL A CA 1
ATOM 1609 C C . VAL A 1 196 ? 55.012 1.949 -42.040 1.00 95.31 196 VAL A C 1
ATOM 1611 O O . VAL A 1 196 ? 54.050 1.647 -41.332 1.00 95.31 196 VAL A O 1
ATOM 1614 N N . ARG A 1 197 ? 55.108 3.145 -42.636 1.00 95.56 197 ARG A N 1
ATOM 1615 C CA . ARG A 1 197 ? 54.104 4.209 -42.483 1.00 95.56 197 ARG A CA 1
ATOM 1616 C C . ARG A 1 197 ? 52.725 3.785 -42.998 1.00 95.56 197 ARG A C 1
ATOM 1618 O O . ARG A 1 197 ? 51.730 4.005 -42.312 1.00 95.56 197 ARG A O 1
ATOM 1625 N N . LEU A 1 198 ? 52.656 3.167 -44.178 1.00 94.81 198 LEU A N 1
ATOM 1626 C CA . LEU A 1 198 ? 51.393 2.707 -44.763 1.00 94.81 198 LEU A CA 1
ATOM 1627 C C . LEU A 1 198 ? 50.773 1.548 -43.976 1.00 94.81 198 LEU A C 1
ATOM 1629 O O . LEU A 1 198 ? 49.552 1.496 -43.852 1.00 94.81 198 LEU A O 1
ATOM 1633 N N . ARG A 1 199 ? 51.586 0.646 -43.409 1.00 95.62 199 ARG A N 1
ATOM 1634 C CA . ARG A 1 199 ? 51.101 -0.421 -42.516 1.00 95.62 199 ARG A CA 1
ATOM 1635 C C . ARG A 1 199 ? 50.496 0.149 -41.229 1.00 95.62 199 ARG A C 1
ATOM 1637 O O . ARG A 1 199 ? 49.380 -0.221 -40.885 1.00 95.62 199 ARG A O 1
ATOM 1644 N N . LEU A 1 200 ? 51.155 1.120 -40.590 1.00 96.19 200 LEU A N 1
ATOM 1645 C CA . LEU A 1 200 ? 50.604 1.807 -39.413 1.00 96.19 200 LEU A CA 1
ATOM 1646 C C . LEU A 1 200 ? 49.267 2.507 -39.731 1.00 96.19 200 LEU A C 1
ATOM 1648 O O . LEU A 1 200 ? 48.295 2.363 -38.992 1.00 96.19 200 LEU A O 1
ATOM 1652 N N . GLN A 1 201 ? 49.197 3.205 -40.869 1.00 95.88 201 GLN A N 1
ATOM 1653 C CA . GLN A 1 201 ? 47.969 3.845 -41.349 1.00 95.88 201 GLN A CA 1
ATOM 1654 C C . GLN A 1 201 ? 46.854 2.824 -41.648 1.00 95.88 201 GLN A C 1
ATOM 1656 O O . GLN A 1 201 ? 45.684 3.083 -41.366 1.00 95.88 201 GLN A O 1
ATOM 1661 N N . LEU A 1 202 ? 47.193 1.660 -42.212 1.00 96.69 202 LEU A N 1
ATOM 1662 C CA . LEU A 1 202 ? 46.244 0.577 -42.476 1.00 96.69 202 LEU A CA 1
ATOM 1663 C C . LEU A 1 202 ? 45.630 0.034 -41.177 1.00 96.69 202 LEU A C 1
ATOM 1665 O O . LEU A 1 202 ? 44.418 -0.182 -41.117 1.00 96.69 202 LEU A O 1
ATOM 1669 N N . ASP A 1 203 ? 46.439 -0.156 -40.136 1.00 96.19 203 ASP A N 1
ATOM 1670 C CA . ASP A 1 203 ? 45.969 -0.655 -38.842 1.00 96.19 203 ASP A CA 1
ATOM 1671 C C . ASP A 1 203 ? 45.093 0.379 -38.110 1.00 96.19 203 ASP A C 1
ATOM 1673 O O . ASP A 1 203 ? 44.044 0.022 -37.564 1.00 96.19 203 ASP A O 1
ATOM 1677 N N . GLU A 1 204 ? 45.425 1.672 -38.192 1.00 96.75 204 GLU A N 1
ATOM 1678 C CA . GLU A 1 204 ? 44.570 2.767 -37.705 1.00 96.75 204 GLU A CA 1
ATOM 1679 C C . GLU A 1 204 ? 43.215 2.814 -38.441 1.00 96.75 204 GLU A C 1
ATOM 1681 O O . GLU A 1 204 ? 42.152 2.907 -37.811 1.00 96.75 204 GLU A O 1
ATOM 1686 N N . GLN A 1 205 ? 43.226 2.688 -39.774 1.00 96.81 205 GLN A N 1
ATOM 1687 C CA . GLN A 1 205 ? 42.011 2.633 -40.596 1.00 96.81 205 GLN A CA 1
ATOM 1688 C C . GLN A 1 205 ? 41.140 1.416 -40.239 1.00 96.81 205 GLN A C 1
ATOM 1690 O O . GLN A 1 205 ? 39.921 1.548 -40.096 1.00 96.81 205 GLN A O 1
ATOM 1695 N N . ARG A 1 206 ? 41.749 0.237 -40.043 1.00 97.06 206 ARG A N 1
ATOM 1696 C CA . ARG A 1 206 ? 41.058 -0.998 -39.628 1.00 97.06 206 ARG A CA 1
ATOM 1697 C C . ARG A 1 206 ? 40.454 -0.879 -38.228 1.00 97.06 206 ARG A C 1
ATOM 1699 O O . ARG A 1 206 ? 39.289 -1.235 -38.043 1.00 97.06 206 ARG A O 1
ATOM 1706 N N . SER A 1 207 ? 41.204 -0.334 -37.270 1.00 97.25 207 SER A N 1
ATOM 1707 C CA . SER A 1 207 ? 40.728 -0.062 -35.907 1.00 97.25 207 SER A CA 1
ATOM 1708 C C . SER A 1 207 ? 39.531 0.896 -35.916 1.00 97.25 207 SER A C 1
ATOM 1710 O O . SER A 1 207 ? 38.483 0.605 -35.334 1.00 97.25 207 SER A O 1
ATOM 1712 N N . THR A 1 208 ? 39.630 1.990 -36.678 1.00 96.75 208 THR A N 1
ATOM 1713 C CA . THR A 1 208 ? 38.553 2.982 -36.804 1.00 96.75 208 THR A CA 1
ATOM 1714 C C . THR A 1 208 ? 37.302 2.390 -37.451 1.00 96.75 208 THR A C 1
ATOM 1716 O O . THR A 1 208 ? 36.207 2.576 -36.920 1.00 96.75 208 THR A O 1
ATOM 1719 N N . LYS A 1 209 ? 37.444 1.609 -38.533 1.00 97.69 209 LYS A N 1
ATOM 1720 C CA . LYS A 1 209 ? 36.321 0.887 -39.152 1.00 97.69 209 LYS A CA 1
ATOM 1721 C C . LYS A 1 209 ? 35.646 -0.064 -38.156 1.00 97.69 209 LYS A C 1
ATOM 1723 O O . LYS A 1 209 ? 34.424 -0.051 -38.046 1.00 97.69 209 LYS A O 1
ATOM 1728 N N . SER A 1 210 ? 36.429 -0.850 -37.413 1.00 97.56 210 SER A N 1
ATOM 1729 C CA . SER A 1 210 ? 35.923 -1.794 -36.405 1.00 97.56 210 SER A CA 1
ATOM 1730 C C . SER A 1 210 ? 35.143 -1.085 -35.290 1.00 97.56 210 SER A C 1
ATOM 1732 O O . SER A 1 210 ? 34.051 -1.518 -34.924 1.00 97.56 210 SER A O 1
ATOM 1734 N N . ARG A 1 211 ? 35.642 0.060 -34.801 1.00 97.44 211 ARG A N 1
ATOM 1735 C CA . ARG A 1 211 ? 34.921 0.899 -33.831 1.00 97.44 211 ARG A CA 1
ATOM 1736 C C . ARG A 1 211 ? 33.599 1.425 -34.397 1.00 97.44 211 ARG A C 1
ATOM 1738 O O . ARG A 1 211 ? 32.569 1.265 -33.749 1.00 97.44 211 ARG A O 1
ATOM 1745 N N . LEU A 1 212 ? 33.614 2.010 -35.597 1.00 97.19 212 LEU A N 1
ATOM 1746 C CA . LEU A 1 212 ? 32.402 2.529 -36.243 1.00 97.19 212 LEU A CA 1
ATOM 1747 C C . LEU A 1 212 ? 31.359 1.430 -36.477 1.00 97.19 212 LEU A C 1
ATOM 1749 O O . LEU A 1 212 ? 30.169 1.686 -36.327 1.00 97.19 212 LEU A O 1
ATOM 1753 N N . GLN A 1 213 ? 31.796 0.212 -36.799 1.00 97.31 213 GLN A N 1
ATOM 1754 C CA . GLN A 1 213 ? 30.905 -0.925 -37.002 1.00 97.31 213 GLN A CA 1
ATOM 1755 C C . GLN A 1 213 ? 30.241 -1.388 -35.692 1.00 97.31 213 GLN A C 1
ATOM 1757 O O . GLN A 1 213 ? 29.033 -1.598 -35.675 1.00 97.31 213 GLN A O 1
ATOM 1762 N N . LYS A 1 214 ? 30.970 -1.416 -34.567 1.00 97.38 214 LYS A N 1
ATOM 1763 C CA . LYS A 1 214 ? 30.372 -1.661 -33.237 1.00 97.38 214 LYS A CA 1
ATOM 1764 C C . LYS A 1 214 ? 29.379 -0.569 -32.823 1.00 97.38 214 LYS A C 1
ATOM 1766 O O . LYS A 1 214 ? 28.344 -0.871 -32.236 1.00 97.38 214 LYS A O 1
ATOM 1771 N N . GLU A 1 215 ? 29.688 0.695 -33.121 1.00 97.06 215 GLU A N 1
ATOM 1772 C CA . GLU A 1 215 ? 28.775 1.825 -32.886 1.00 97.06 215 GLU A CA 1
ATOM 1773 C C . GLU A 1 215 ? 27.500 1.698 -33.740 1.00 97.06 215 GLU A C 1
ATOM 1775 O O . GLU A 1 215 ? 26.399 1.890 -33.230 1.00 97.06 215 GLU A O 1
ATOM 1780 N N . TYR A 1 216 ? 27.636 1.307 -35.011 1.00 97.62 216 TYR A N 1
ATOM 1781 C CA . TYR A 1 216 ? 26.520 1.027 -35.919 1.00 97.62 216 TYR A CA 1
ATOM 1782 C C . TYR A 1 216 ? 25.632 -0.115 -35.397 1.00 97.62 216 TYR A C 1
ATOM 1784 O O . TYR A 1 216 ? 24.424 0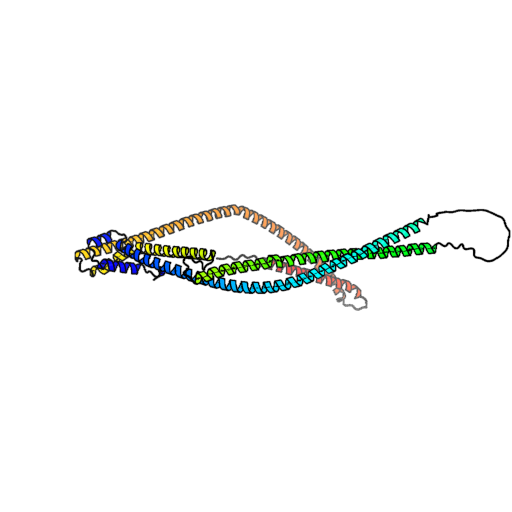.060 -35.277 1.00 97.62 216 TYR A O 1
ATOM 1792 N N . GLU A 1 217 ? 26.217 -1.252 -35.007 1.00 97.06 217 GLU A N 1
ATOM 1793 C CA . GLU A 1 217 ? 25.499 -2.419 -34.460 1.00 97.06 217 GLU A CA 1
ATOM 1794 C C . GLU A 1 217 ? 24.799 -2.130 -33.116 1.00 97.06 217 GLU A C 1
ATOM 1796 O O . GLU A 1 217 ? 23.824 -2.790 -32.757 1.00 97.06 217 GLU A O 1
ATOM 1801 N N . ALA A 1 218 ? 25.281 -1.157 -32.337 1.00 96.69 218 ALA A N 1
ATOM 1802 C CA . ALA A 1 218 ? 24.593 -0.691 -31.133 1.00 96.69 218 ALA A CA 1
ATOM 1803 C C . ALA A 1 218 ? 23.360 0.167 -31.474 1.00 96.69 218 ALA A C 1
ATOM 1805 O O . ALA A 1 218 ? 22.289 -0.055 -30.911 1.00 96.69 218 ALA A O 1
ATOM 1806 N N . ILE A 1 219 ? 23.495 1.097 -32.425 1.00 97.00 219 ILE A N 1
ATOM 1807 C CA . ILE A 1 219 ? 22.400 1.963 -32.893 1.00 97.00 219 ILE A CA 1
ATOM 1808 C C . ILE A 1 219 ? 21.307 1.140 -33.593 1.00 97.00 219 ILE A C 1
ATOM 1810 O O . ILE A 1 219 ? 20.123 1.336 -33.331 1.00 97.00 219 ILE A O 1
ATOM 1814 N N . ASP A 1 220 ? 21.697 0.188 -34.442 1.00 96.69 220 ASP A N 1
ATOM 1815 C CA . ASP A 1 220 ? 20.783 -0.693 -35.175 1.00 96.69 220 ASP A CA 1
ATOM 1816 C C . ASP A 1 220 ? 19.916 -1.544 -34.226 1.00 96.69 220 ASP A C 1
ATOM 1818 O O . ASP A 1 220 ? 18.710 -1.668 -34.440 1.00 96.69 220 ASP A O 1
ATOM 1822 N N . ARG A 1 221 ? 20.490 -2.041 -33.118 1.00 96.69 221 ARG A N 1
ATOM 1823 C CA . ARG A 1 221 ? 19.739 -2.735 -32.054 1.00 96.69 221 ARG A CA 1
ATOM 1824 C C . ARG A 1 221 ? 18.813 -1.812 -31.264 1.00 96.69 221 ARG A C 1
ATOM 1826 O O . ARG A 1 221 ? 17.687 -2.204 -30.974 1.00 96.69 221 ARG A O 1
ATOM 1833 N N . GLU A 1 222 ? 19.225 -0.581 -30.949 1.00 96.75 222 GLU A N 1
ATOM 1834 C CA . GLU A 1 222 ? 18.326 0.380 -30.284 1.00 96.75 222 GLU A CA 1
ATOM 1835 C C . GLU A 1 222 ? 17.069 0.647 -31.138 1.00 96.75 222 GLU A C 1
ATOM 1837 O O . GLU A 1 222 ? 15.959 0.672 -30.605 1.00 96.75 222 GLU A O 1
ATOM 1842 N N . ILE A 1 223 ? 17.233 0.764 -32.463 1.00 96.00 223 ILE A N 1
ATOM 1843 C CA . ILE A 1 223 ? 16.132 0.949 -33.423 1.00 96.00 223 ILE A CA 1
ATOM 1844 C C . ILE A 1 223 ? 15.270 -0.313 -33.578 1.00 96.00 223 ILE A C 1
ATOM 1846 O O . ILE A 1 223 ? 14.047 -0.199 -33.624 1.00 96.00 223 ILE A O 1
ATOM 1850 N N . LYS A 1 224 ? 15.874 -1.502 -33.702 1.00 95.75 224 LYS A N 1
ATOM 1851 C CA . LYS A 1 224 ? 15.152 -2.743 -34.047 1.00 95.75 224 LYS A CA 1
ATOM 1852 C C . LYS A 1 224 ? 14.543 -3.484 -32.860 1.00 95.75 224 LYS A C 1
ATOM 1854 O O . LYS A 1 224 ? 13.582 -4.219 -33.056 1.00 95.75 224 LYS A O 1
ATOM 1859 N N . GLU A 1 225 ? 15.098 -3.313 -31.665 1.00 95.25 225 GLU A N 1
ATOM 1860 C CA . GLU A 1 225 ? 14.719 -4.080 -30.472 1.00 95.25 225 GLU A CA 1
ATOM 1861 C C . GLU A 1 225 ? 14.124 -3.144 -29.407 1.00 95.25 225 GLU A C 1
ATOM 1863 O O . GLU A 1 225 ? 12.938 -3.220 -29.094 1.00 95.25 225 GLU A O 1
ATOM 1868 N N . GLN A 1 226 ? 14.919 -2.193 -28.904 1.00 95.69 226 GLN A N 1
ATOM 1869 C CA . GLN A 1 226 ? 14.588 -1.433 -27.686 1.00 95.69 226 GLN A CA 1
ATOM 1870 C C . GLN A 1 226 ? 13.481 -0.383 -27.865 1.00 95.69 226 GLN A C 1
ATOM 1872 O O . GLN A 1 226 ? 12.761 -0.067 -26.914 1.00 95.69 226 GLN A O 1
ATOM 1877 N N . LEU A 1 227 ? 13.380 0.235 -29.044 1.00 95.25 227 LEU A N 1
ATOM 1878 C CA . LEU A 1 227 ? 12.321 1.201 -29.357 1.00 95.25 227 LEU A CA 1
ATOM 1879 C C . LEU A 1 227 ? 10.967 0.500 -29.624 1.00 95.25 227 LEU A C 1
ATOM 1881 O O . LEU A 1 227 ? 9.976 0.902 -29.008 1.00 95.25 227 LEU A O 1
ATOM 1885 N N . PRO A 1 228 ? 10.899 -0.581 -30.431 1.00 96.94 228 PRO A N 1
ATOM 1886 C CA . PRO A 1 228 ? 9.697 -1.406 -30.563 1.00 96.94 228 PRO A CA 1
ATOM 1887 C C . PRO A 1 228 ? 9.223 -2.035 -29.248 1.00 96.94 228 PRO A C 1
ATOM 1889 O O . PRO A 1 228 ? 8.023 -2.022 -28.982 1.00 96.94 228 PRO A O 1
ATOM 1892 N N . GLU A 1 229 ? 10.129 -2.519 -28.392 1.00 97.38 229 GLU A N 1
ATOM 1893 C CA . GLU A 1 229 ? 9.761 -3.072 -27.080 1.00 97.38 229 GLU A CA 1
ATOM 1894 C C . GLU A 1 229 ? 9.055 -2.021 -26.207 1.00 97.38 229 GLU A C 1
ATOM 1896 O O . GLU A 1 229 ? 7.967 -2.266 -25.683 1.00 97.38 229 GLU A O 1
ATOM 1901 N N . ARG A 1 230 ? 9.609 -0.804 -26.113 1.00 96.88 230 ARG A N 1
ATOM 1902 C CA . ARG A 1 230 ? 8.967 0.313 -25.398 1.00 96.88 230 ARG A CA 1
ATOM 1903 C C . ARG A 1 230 ? 7.608 0.683 -25.997 1.00 96.88 230 ARG A C 1
ATOM 1905 O O . ARG A 1 230 ? 6.660 0.945 -25.257 1.00 96.88 230 ARG A O 1
ATOM 1912 N N . GLN A 1 231 ? 7.470 0.644 -27.324 1.00 97.06 231 GLN A N 1
ATOM 1913 C CA . GLN A 1 231 ? 6.179 0.841 -27.987 1.00 97.06 231 GLN A CA 1
ATOM 1914 C C . GLN A 1 231 ? 5.160 -0.250 -27.615 1.00 97.06 231 GLN A C 1
ATOM 1916 O O . GLN A 1 231 ? 4.008 0.086 -27.337 1.00 97.06 231 GLN A O 1
ATOM 1921 N N . GLN A 1 232 ? 5.564 -1.523 -27.562 1.00 97.81 232 GLN A N 1
ATOM 1922 C CA . GLN A 1 232 ? 4.699 -2.621 -27.119 1.00 97.81 232 GLN A CA 1
ATOM 1923 C C . GLN A 1 232 ? 4.266 -2.426 -25.660 1.00 97.81 232 GLN A C 1
ATOM 1925 O O . GLN A 1 232 ? 3.071 -2.466 -25.368 1.00 97.81 232 GLN A O 1
ATOM 1930 N N . GLN A 1 233 ? 5.199 -2.113 -24.756 1.00 97.81 233 GLN A N 1
ATOM 1931 C CA . GLN A 1 233 ? 4.881 -1.844 -23.350 1.00 97.81 233 GLN A CA 1
ATOM 1932 C C . GLN A 1 233 ? 3.869 -0.688 -23.205 1.00 97.81 233 GLN A C 1
ATOM 1934 O O . GLN A 1 233 ? 2.923 -0.791 -22.424 1.00 97.81 233 GLN A O 1
ATOM 1939 N N . ARG A 1 234 ? 3.996 0.393 -23.995 1.00 97.44 234 ARG A N 1
ATOM 1940 C CA . ARG A 1 234 ? 2.989 1.475 -24.046 1.00 97.44 234 ARG A CA 1
ATOM 1941 C C . ARG A 1 234 ? 1.620 0.991 -24.530 1.00 97.44 234 ARG A C 1
ATOM 1943 O O . ARG A 1 234 ? 0.604 1.420 -23.985 1.00 97.44 234 ARG A O 1
ATOM 1950 N N . GLN A 1 235 ? 1.564 0.102 -25.525 1.00 97.56 235 GLN A N 1
ATOM 1951 C CA . GLN A 1 235 ? 0.304 -0.477 -26.015 1.00 97.56 235 GLN A CA 1
ATOM 1952 C C . GLN A 1 235 ? -0.367 -1.371 -24.965 1.00 97.56 235 GLN A C 1
ATOM 1954 O O . GLN A 1 235 ? -1.579 -1.277 -24.773 1.00 97.56 235 GLN A O 1
ATOM 1959 N N . GLU A 1 236 ? 0.403 -2.180 -24.237 1.00 97.69 236 GLU A N 1
ATOM 1960 C CA . GLU A 1 236 ? -0.094 -3.007 -23.132 1.00 97.69 236 GLU A CA 1
ATOM 1961 C C . GLU A 1 236 ? -0.662 -2.140 -21.997 1.00 97.69 236 GLU A C 1
ATOM 1963 O O . GLU A 1 236 ? -1.798 -2.358 -21.562 1.00 97.69 236 GLU A O 1
ATOM 1968 N N . ARG A 1 237 ? 0.065 -1.087 -21.585 1.00 97.19 237 ARG A N 1
ATOM 1969 C CA . ARG A 1 237 ? -0.424 -0.092 -20.611 1.00 97.19 237 ARG A CA 1
ATOM 1970 C C . ARG A 1 237 ? -1.704 0.596 -21.102 1.00 97.19 237 ARG A C 1
ATOM 1972 O O . ARG A 1 237 ? -2.682 0.678 -20.357 1.00 97.19 237 ARG A O 1
ATOM 1979 N N . ALA A 1 238 ? -1.748 1.026 -22.365 1.00 97.75 238 ALA A N 1
ATOM 1980 C CA . ALA A 1 238 ? -2.923 1.657 -22.969 1.00 97.75 238 ALA A CA 1
ATOM 1981 C C . ALA A 1 238 ? -4.145 0.723 -23.027 1.00 97.75 238 ALA A C 1
ATOM 1983 O O . ALA A 1 238 ? -5.249 1.148 -22.684 1.00 97.75 238 ALA A O 1
ATOM 1984 N N . CYS A 1 239 ? -3.955 -0.548 -23.389 1.00 97.56 239 CYS A N 1
ATOM 1985 C CA . CYS A 1 239 ? -5.004 -1.567 -23.376 1.00 97.56 239 CYS A CA 1
ATOM 1986 C C . CYS A 1 239 ? -5.548 -1.781 -21.954 1.00 97.56 239 CYS A C 1
ATOM 1988 O O . CYS A 1 239 ? -6.757 -1.710 -21.722 1.00 97.56 239 CYS A O 1
ATOM 1990 N N . ALA A 1 240 ? -4.658 -1.929 -20.968 1.00 96.56 240 ALA A N 1
ATOM 1991 C CA . ALA A 1 240 ? -5.046 -2.087 -19.571 1.00 96.56 240 ALA A CA 1
ATOM 1992 C C . ALA A 1 240 ? -5.808 -0.858 -19.027 1.00 96.56 240 ALA A C 1
ATOM 1994 O O . ALA A 1 240 ? -6.774 -1.021 -18.278 1.00 96.56 240 ALA A O 1
ATOM 1995 N N . ARG A 1 241 ? -5.425 0.366 -19.424 1.00 97.00 241 ARG A N 1
ATOM 1996 C CA . ARG A 1 241 ? -6.185 1.595 -19.125 1.00 97.00 241 ARG A CA 1
ATOM 1997 C C . ARG A 1 241 ? -7.552 1.617 -19.808 1.00 97.00 241 ARG A C 1
ATOM 1999 O O . ARG A 1 241 ? -8.514 2.039 -19.175 1.00 97.00 241 ARG A O 1
ATOM 2006 N N . ALA A 1 242 ? -7.662 1.162 -21.058 1.00 96.00 242 ALA A N 1
ATOM 2007 C CA . ALA A 1 242 ? -8.931 1.115 -21.786 1.00 96.00 242 ALA A CA 1
ATOM 2008 C C . ALA A 1 242 ? -9.938 0.160 -21.122 1.00 96.00 242 ALA A C 1
ATOM 2010 O O . ALA A 1 242 ? -11.092 0.535 -20.926 1.00 96.00 242 ALA A O 1
ATOM 2011 N N . VAL A 1 243 ? -9.489 -1.019 -20.672 1.00 95.06 243 VAL A N 1
ATOM 2012 C CA . VAL A 1 243 ? -10.314 -1.951 -19.878 1.00 95.06 243 VAL A CA 1
ATOM 2013 C C . VAL A 1 243 ? -10.796 -1.289 -18.581 1.00 95.06 243 VAL A C 1
ATOM 2015 O O . VAL A 1 243 ? -11.992 -1.305 -18.291 1.00 95.06 243 VAL A O 1
ATOM 2018 N N . ARG A 1 244 ? -9.898 -0.627 -17.833 1.00 96.19 244 ARG A N 1
ATOM 2019 C CA . ARG A 1 244 ? -10.271 0.110 -16.609 1.00 96.19 244 ARG A CA 1
ATOM 2020 C C . ARG A 1 244 ? -11.224 1.276 -16.886 1.00 96.19 244 ARG A C 1
ATOM 2022 O O . ARG A 1 244 ? -12.103 1.548 -16.075 1.00 96.19 244 ARG A O 1
ATOM 2029 N N . ALA A 1 245 ? -11.072 1.967 -18.014 1.00 95.12 245 ALA A N 1
ATOM 2030 C CA . ALA A 1 245 ? -11.961 3.049 -18.424 1.00 95.12 245 ALA A CA 1
ATOM 2031 C C . ALA A 1 245 ? -13.362 2.537 -18.784 1.00 95.12 245 ALA A C 1
ATOM 2033 O O . ALA A 1 245 ? -14.340 3.152 -18.371 1.00 95.12 245 ALA A O 1
ATOM 2034 N N . GLN A 1 246 ? -13.466 1.394 -19.469 1.00 94.12 246 GLN A N 1
ATOM 2035 C CA . GLN A 1 246 ? -14.750 0.760 -19.765 1.00 94.12 246 GLN A CA 1
ATOM 2036 C C . GLN A 1 246 ? -15.480 0.338 -18.483 1.00 94.12 246 GLN A C 1
ATOM 2038 O O . GLN A 1 246 ? -16.673 0.601 -18.353 1.00 94.12 246 GLN A O 1
ATOM 2043 N N . ALA A 1 247 ? -14.762 -0.241 -17.515 1.00 93.69 247 ALA A N 1
ATOM 2044 C CA . ALA A 1 247 ? -15.326 -0.639 -16.225 1.00 93.69 247 ALA A CA 1
ATOM 2045 C C . ALA A 1 247 ? -15.995 0.530 -15.474 1.00 93.69 247 ALA A C 1
ATOM 2047 O O . ALA A 1 247 ? -17.086 0.364 -14.934 1.00 93.69 247 ALA A O 1
ATOM 2048 N N . ARG A 1 248 ? -15.401 1.735 -15.516 1.00 93.38 248 ARG A N 1
ATOM 2049 C CA . ARG A 1 248 ? -15.951 2.964 -14.896 1.00 93.38 248 ARG A CA 1
ATOM 2050 C C . ARG A 1 248 ? -17.296 3.412 -15.474 1.00 93.38 248 ARG A C 1
ATOM 2052 O O . ARG A 1 248 ? -18.002 4.171 -14.818 1.00 93.38 248 ARG A O 1
ATOM 2059 N N . LEU A 1 249 ? -17.631 2.999 -16.697 1.00 91.88 249 LEU A N 1
ATOM 2060 C CA . LEU A 1 249 ? -18.888 3.353 -17.371 1.00 91.88 249 LEU A CA 1
ATOM 2061 C C . LEU A 1 249 ? -20.036 2.387 -17.034 1.00 91.88 249 LEU A C 1
ATOM 2063 O O . LEU A 1 249 ? -21.176 2.622 -17.428 1.00 91.88 249 LEU A O 1
ATOM 2067 N N . THR A 1 250 ? -19.739 1.296 -16.330 1.00 88.56 250 THR A N 1
ATOM 2068 C CA . THR A 1 250 ? -20.671 0.212 -16.003 1.00 88.56 250 THR A CA 1
ATOM 2069 C C . THR A 1 250 ? -20.774 0.005 -14.494 1.00 88.56 250 THR A C 1
ATOM 2071 O O . THR A 1 250 ? -19.957 0.509 -13.727 1.00 88.56 250 THR A O 1
ATOM 2074 N N . ALA A 1 251 ? -21.763 -0.770 -14.044 1.00 81.50 251 ALA A N 1
ATOM 2075 C CA . ALA A 1 251 ? -21.721 -1.315 -12.691 1.00 81.50 251 ALA A CA 1
ATOM 2076 C C . ALA A 1 251 ? -20.525 -2.280 -12.586 1.00 81.50 251 ALA A C 1
ATOM 2078 O O . ALA A 1 251 ? -20.476 -3.271 -13.311 1.00 81.50 251 ALA A O 1
ATOM 2079 N N . ASP A 1 252 ? -19.571 -1.974 -11.705 1.00 87.38 252 ASP A N 1
ATOM 2080 C CA . ASP A 1 252 ? -18.288 -2.678 -11.576 1.00 87.38 252 ASP A CA 1
ATOM 2081 C C . ASP A 1 252 ? -18.183 -3.404 -10.216 1.00 87.38 252 ASP A C 1
ATOM 2083 O O . ASP A 1 252 ? -17.466 -2.944 -9.325 1.00 87.38 252 ASP A O 1
ATOM 2087 N N . PRO A 1 253 ? -18.924 -4.513 -10.006 1.00 84.81 253 PRO A N 1
ATOM 2088 C CA . PRO A 1 253 ? -18.963 -5.216 -8.719 1.00 84.81 253 PRO A CA 1
ATOM 2089 C C . PRO A 1 253 ? -17.621 -5.861 -8.340 1.00 84.81 253 PRO A C 1
ATOM 2091 O O . PRO A 1 253 ? -17.332 -6.030 -7.156 1.00 84.81 253 PRO A O 1
ATOM 2094 N N . ASP A 1 254 ? -16.797 -6.190 -9.338 1.00 85.88 254 ASP A N 1
ATOM 2095 C CA . ASP A 1 254 ? -15.504 -6.863 -9.177 1.00 85.88 254 ASP A CA 1
ATOM 2096 C C . ASP A 1 254 ? -14.319 -5.879 -9.073 1.00 85.88 254 ASP A C 1
ATOM 2098 O O . ASP A 1 254 ? -13.160 -6.299 -8.984 1.00 85.88 254 ASP A O 1
ATOM 2102 N N . PHE A 1 255 ? -14.582 -4.564 -9.083 1.00 90.44 255 PHE A N 1
ATOM 2103 C CA . PHE A 1 255 ? -13.573 -3.494 -9.081 1.00 90.44 255 PHE A CA 1
ATOM 2104 C C . PHE A 1 255 ? -12.523 -3.654 -10.197 1.00 90.44 255 PHE A C 1
ATOM 2106 O O . PHE A 1 255 ? -11.312 -3.456 -10.014 1.00 90.44 255 PHE A O 1
ATOM 2113 N N . THR A 1 256 ? -12.982 -4.033 -11.388 1.00 90.81 256 THR A N 1
ATOM 2114 C CA . THR A 1 256 ? -12.176 -4.150 -12.610 1.00 90.81 256 THR A CA 1
ATOM 2115 C C . THR A 1 256 ? -11.624 -2.806 -13.087 1.00 90.81 256 THR A C 1
ATOM 2117 O O . THR A 1 256 ? -10.600 -2.788 -13.770 1.00 90.81 256 THR A O 1
ATOM 2120 N N . GLN A 1 257 ? -12.198 -1.680 -12.644 1.00 95.00 257 GLN A N 1
ATOM 2121 C CA . GLN A 1 257 ? -11.633 -0.342 -12.845 1.00 95.00 257 GLN A CA 1
ATOM 2122 C C . GLN A 1 257 ? -10.319 -0.088 -12.093 1.00 95.00 257 GLN A C 1
ATOM 2124 O O . GLN A 1 257 ? -9.648 0.904 -12.382 1.00 95.00 257 GLN A O 1
ATOM 2129 N N . LEU A 1 258 ? -9.955 -0.950 -11.135 1.00 96.62 258 LEU A N 1
ATOM 2130 C CA . LEU A 1 258 ? -8.684 -0.936 -10.408 1.00 96.62 258 LEU A CA 1
ATOM 2131 C C . LEU A 1 258 ? -7.661 -1.885 -11.054 1.00 96.62 258 LEU A C 1
ATOM 2133 O O . LEU A 1 258 ? -8.015 -2.879 -11.693 1.00 96.62 258 LEU A O 1
ATOM 2137 N N . SER A 1 259 ? -6.367 -1.631 -10.855 1.00 96.25 259 SER A N 1
ATOM 2138 C CA . SER A 1 259 ? -5.334 -2.639 -11.127 1.00 96.25 259 SER A CA 1
ATOM 2139 C C . SER A 1 259 ? -5.468 -3.833 -10.167 1.00 96.25 259 SER A C 1
ATOM 2141 O O . SER A 1 259 ? -6.068 -3.725 -9.094 1.00 96.25 259 SER A O 1
ATOM 2143 N N . ALA A 1 260 ? -4.899 -4.989 -10.528 1.00 94.75 260 ALA A N 1
ATOM 2144 C CA . ALA A 1 260 ? -4.947 -6.181 -9.675 1.00 94.75 260 ALA A CA 1
ATOM 2145 C C . ALA A 1 260 ? -4.309 -5.942 -8.292 1.00 94.75 260 ALA A C 1
ATOM 2147 O O . ALA A 1 260 ? -4.839 -6.403 -7.280 1.00 94.75 260 ALA A O 1
ATOM 2148 N N . ASP A 1 261 ? -3.221 -5.174 -8.235 1.00 95.62 261 ASP A N 1
ATOM 2149 C CA . ASP A 1 261 ? -2.555 -4.840 -6.977 1.00 95.62 261 ASP A CA 1
ATOM 2150 C C . ASP A 1 261 ? -3.310 -3.769 -6.187 1.00 95.62 261 ASP A C 1
ATOM 2152 O O . ASP A 1 261 ? -3.445 -3.899 -4.972 1.00 95.62 261 ASP A O 1
ATOM 2156 N N . ASN A 1 262 ? -3.925 -2.785 -6.852 1.00 96.19 262 ASN A N 1
ATOM 2157 C CA . ASN A 1 262 ? -4.772 -1.809 -6.164 1.00 96.19 262 ASN A CA 1
ATOM 2158 C C . ASN A 1 262 ? -6.055 -2.449 -5.601 1.00 96.19 262 ASN A C 1
ATOM 2160 O O . ASN A 1 262 ? -6.465 -2.078 -4.502 1.00 96.19 262 ASN A O 1
ATOM 2164 N N . ARG A 1 263 ? -6.627 -3.481 -6.250 1.00 95.75 263 ARG A N 1
ATOM 2165 C CA . ARG A 1 263 ? -7.680 -4.323 -5.638 1.00 95.75 263 ARG A CA 1
ATOM 2166 C C . ARG A 1 263 ? -7.197 -5.016 -4.363 1.00 95.75 263 ARG A C 1
ATOM 2168 O O . ARG A 1 263 ? -7.895 -4.972 -3.354 1.00 95.75 263 ARG A O 1
ATOM 2175 N N . ARG A 1 264 ? -6.009 -5.633 -4.382 1.00 96.25 264 ARG A N 1
ATOM 2176 C CA . ARG A 1 264 ? -5.423 -6.302 -3.200 1.00 96.25 264 ARG A CA 1
ATOM 2177 C C . ARG A 1 264 ? -5.177 -5.315 -2.054 1.00 96.25 264 ARG A C 1
ATOM 2179 O O . ARG A 1 264 ? -5.501 -5.617 -0.908 1.00 96.25 264 ARG A O 1
ATOM 2186 N N . ILE A 1 265 ? -4.643 -4.131 -2.362 1.00 97.00 265 ILE A N 1
ATOM 2187 C CA . ILE A 1 265 ? -4.405 -3.057 -1.387 1.00 97.00 265 ILE A CA 1
ATOM 2188 C C . ILE A 1 265 ? -5.730 -2.566 -0.790 1.00 97.00 265 ILE A C 1
ATOM 2190 O O . ILE A 1 265 ? -5.826 -2.431 0.428 1.00 97.00 265 ILE A O 1
ATOM 2194 N N . LEU A 1 266 ? -6.763 -2.356 -1.612 1.00 96.88 266 LEU A N 1
ATOM 2195 C CA . LEU A 1 266 ? -8.102 -1.973 -1.157 1.00 96.88 266 LEU A CA 1
ATOM 2196 C C . LEU A 1 266 ? -8.716 -3.034 -0.229 1.00 96.88 266 LEU A C 1
ATOM 2198 O O . LEU A 1 266 ? -9.137 -2.707 0.878 1.00 96.88 266 LEU A O 1
ATOM 2202 N N . GLN A 1 267 ? -8.710 -4.308 -0.635 1.00 96.44 267 GLN A N 1
ATOM 2203 C CA . GLN A 1 267 ? -9.218 -5.418 0.183 1.00 96.44 267 GLN A CA 1
ATOM 2204 C C . GLN A 1 267 ? -8.502 -5.507 1.538 1.00 96.44 267 GLN A C 1
ATOM 2206 O O . GLN A 1 267 ? -9.155 -5.704 2.564 1.00 96.44 267 GLN A O 1
ATOM 2211 N N . LYS A 1 268 ? -7.177 -5.307 1.553 1.00 97.56 268 LYS A N 1
ATOM 2212 C CA . LYS A 1 268 ? -6.383 -5.242 2.783 1.00 97.56 268 LYS A CA 1
ATOM 2213 C C . LYS A 1 268 ? -6.777 -4.044 3.660 1.00 97.56 268 LYS A C 1
ATOM 2215 O O . LYS A 1 268 ? -7.081 -4.243 4.830 1.00 97.56 268 LYS A O 1
ATOM 2220 N N . LYS A 1 269 ? -6.856 -2.827 3.106 1.00 97.75 269 LYS A N 1
ATOM 2221 C CA . LYS A 1 269 ? -7.290 -1.630 3.856 1.00 97.75 269 LYS A CA 1
ATOM 2222 C C . LYS A 1 269 ? -8.683 -1.814 4.479 1.00 97.75 269 LYS A C 1
ATOM 2224 O O . LYS A 1 269 ? -8.889 -1.446 5.633 1.00 97.75 269 LYS A O 1
ATOM 2229 N N . ILE A 1 270 ? -9.630 -2.401 3.738 1.00 97.69 270 ILE A N 1
ATOM 2230 C CA . ILE A 1 270 ? -10.986 -2.690 4.236 1.00 97.69 270 ILE A CA 1
ATOM 2231 C C . ILE A 1 270 ? -10.929 -3.689 5.400 1.00 97.69 270 ILE A C 1
ATOM 2233 O O . ILE A 1 270 ? -11.568 -3.455 6.426 1.00 97.69 270 ILE A O 1
ATOM 2237 N N . SER A 1 271 ? -10.161 -4.779 5.285 1.00 97.88 271 SER A N 1
ATOM 2238 C CA . SER A 1 271 ? -10.071 -5.782 6.355 1.00 97.88 271 SER A CA 1
ATOM 2239 C C . SER A 1 271 ? -9.393 -5.240 7.621 1.00 97.88 271 SER A C 1
ATOM 2241 O O . SER A 1 271 ? -9.856 -5.528 8.725 1.00 97.88 271 SER A O 1
ATOM 2243 N N . GLU A 1 272 ? -8.377 -4.385 7.477 1.00 98.00 272 GLU A N 1
ATOM 2244 C CA . GLU A 1 272 ? -7.706 -3.681 8.580 1.00 98.00 272 GLU A CA 1
ATOM 2245 C C . GLU A 1 272 ? -8.647 -2.683 9.287 1.00 98.00 272 GLU A C 1
ATOM 2247 O O . GLU A 1 272 ? -8.756 -2.689 10.519 1.00 98.00 272 GLU A O 1
ATOM 2252 N N . HIS A 1 273 ? -9.414 -1.883 8.535 1.00 97.50 273 HIS A N 1
ATOM 2253 C CA . HIS A 1 273 ? -10.451 -1.018 9.114 1.00 97.50 273 HIS A CA 1
ATOM 2254 C C . HIS A 1 273 ? -11.555 -1.821 9.813 1.00 97.50 273 HIS A C 1
ATOM 2256 O O . HIS A 1 273 ? -11.999 -1.452 10.901 1.00 97.50 273 HIS A O 1
ATOM 2262 N N . TYR A 1 274 ? -11.985 -2.942 9.229 1.00 97.94 274 TYR A N 1
ATOM 2263 C CA . TYR A 1 274 ? -13.002 -3.807 9.827 1.00 97.94 274 TYR A CA 1
ATOM 2264 C C . TYR A 1 274 ? -12.513 -4.455 11.126 1.00 97.94 274 TYR A C 1
ATOM 2266 O O . TYR A 1 274 ? -13.313 -4.605 12.050 1.00 97.94 274 TYR A O 1
ATOM 2274 N N . ALA A 1 275 ? -11.228 -4.814 11.224 1.00 97.94 275 ALA A N 1
ATOM 2275 C CA . ALA A 1 275 ? -10.622 -5.283 12.468 1.00 97.94 275 ALA A CA 1
ATOM 2276 C C . ALA A 1 275 ? -10.665 -4.189 13.547 1.00 97.94 275 ALA A C 1
ATOM 2278 O O . ALA A 1 275 ? -11.219 -4.426 14.618 1.00 97.94 275 ALA A O 1
ATOM 2279 N N . THR A 1 276 ? -10.220 -2.969 13.223 1.00 97.38 276 THR A N 1
ATOM 2280 C CA . THR A 1 276 ? -10.271 -1.816 14.142 1.00 97.38 276 THR A CA 1
ATOM 2281 C C . THR A 1 276 ? -11.693 -1.538 14.653 1.00 97.38 276 THR A C 1
ATOM 2283 O O . THR A 1 276 ? -11.898 -1.393 15.857 1.00 97.38 276 THR A O 1
ATOM 2286 N N . LEU A 1 277 ? -12.698 -1.531 13.767 1.00 97.69 277 LEU A N 1
ATOM 2287 C CA . LEU A 1 277 ? -14.105 -1.339 14.147 1.00 97.69 277 LEU A CA 1
ATOM 2288 C C . LEU A 1 277 ? -14.645 -2.494 15.014 1.00 97.69 277 LEU A C 1
ATOM 2290 O O . LEU A 1 277 ? -15.392 -2.260 15.962 1.00 97.69 277 LEU A O 1
ATOM 2294 N N . ASN A 1 278 ? -14.254 -3.744 14.732 1.00 97.69 278 ASN A N 1
ATOM 2295 C CA . ASN A 1 278 ? -14.606 -4.893 15.576 1.00 97.69 278 ASN A CA 1
ATOM 2296 C C . ASN A 1 278 ? -13.992 -4.785 16.982 1.00 97.69 278 ASN A C 1
ATOM 2298 O O . ASN A 1 278 ? -14.639 -5.170 17.955 1.00 97.69 278 ASN A O 1
ATOM 2302 N N . ASP A 1 279 ? -12.765 -4.279 17.102 1.00 97.19 279 ASP A N 1
ATOM 2303 C CA . ASP A 1 279 ? -12.097 -4.111 18.393 1.00 97.19 279 ASP A CA 1
ATOM 2304 C C . ASP A 1 279 ? -12.696 -2.956 19.203 1.00 97.19 279 ASP A C 1
ATOM 2306 O O . ASP A 1 279 ? -12.947 -3.127 20.396 1.00 97.19 279 ASP A O 1
ATOM 2310 N N . GLN A 1 280 ? -13.055 -1.841 18.558 1.00 96.94 280 GLN A N 1
ATOM 2311 C CA . GLN A 1 280 ? -13.851 -0.776 19.184 1.00 96.94 280 GLN A CA 1
ATOM 2312 C C . GLN A 1 280 ? -15.205 -1.303 19.682 1.00 96.94 280 GLN A C 1
ATOM 2314 O O . GLN A 1 280 ? -15.572 -1.077 20.833 1.00 96.94 280 GLN A O 1
ATOM 2319 N N . TYR A 1 281 ? -15.920 -2.081 18.863 1.00 97.62 281 TYR A N 1
ATOM 2320 C CA . TYR A 1 281 ? -17.165 -2.744 19.262 1.00 97.62 281 TYR A CA 1
ATOM 2321 C C . TYR A 1 281 ? -16.979 -3.663 20.484 1.00 97.62 281 TYR A C 1
ATOM 2323 O O . TYR A 1 281 ? -17.766 -3.598 21.428 1.00 97.62 281 TYR A O 1
ATOM 2331 N N . ARG A 1 282 ? -15.916 -4.482 20.519 1.00 97.69 282 ARG A N 1
ATOM 2332 C CA . ARG A 1 282 ? -15.591 -5.350 21.670 1.00 97.69 282 ARG A CA 1
ATOM 2333 C C . ARG A 1 282 ? -15.299 -4.542 22.936 1.00 97.69 282 ARG A C 1
ATOM 2335 O O . ARG A 1 282 ? -15.769 -4.915 24.009 1.00 97.69 282 ARG A O 1
ATOM 2342 N N . GLN A 1 283 ? -14.553 -3.443 22.818 1.00 97.00 283 GLN A N 1
ATOM 2343 C CA . GLN A 1 283 ? -14.258 -2.538 23.934 1.00 97.00 283 GLN A CA 1
ATOM 2344 C C . GLN A 1 283 ? -15.539 -1.898 24.483 1.00 97.00 283 GLN A C 1
ATOM 2346 O O . GLN A 1 283 ? -15.778 -1.953 25.687 1.00 97.00 283 GLN A O 1
ATOM 2351 N N . LEU A 1 284 ? -16.394 -1.369 23.604 1.00 97.31 284 LEU A N 1
ATOM 2352 C CA . LEU A 1 284 ? -17.690 -0.778 23.951 1.00 97.31 284 LEU A CA 1
ATOM 2353 C C . LEU A 1 284 ? -18.633 -1.797 24.609 1.00 97.31 284 LEU A C 1
ATOM 2355 O O . LEU A 1 284 ? -19.255 -1.487 25.626 1.00 97.31 284 LEU A O 1
ATOM 2359 N N . LYS A 1 285 ? -18.687 -3.033 24.096 1.00 96.75 285 LYS A N 1
ATOM 2360 C CA . LYS A 1 285 ? -19.458 -4.130 24.698 1.00 96.75 285 LYS A CA 1
ATOM 2361 C C . LYS A 1 285 ? -18.949 -4.485 26.097 1.00 96.75 285 LYS A C 1
ATOM 2363 O O . LYS A 1 285 ? -19.742 -4.531 27.032 1.00 96.75 285 LYS A O 1
ATOM 2368 N N . SER A 1 286 ? -17.638 -4.663 26.270 1.00 96.50 286 SER A N 1
ATOM 2369 C CA . SER A 1 286 ? -17.051 -4.962 27.584 1.00 96.50 286 SER A CA 1
ATOM 2370 C C . SER A 1 286 ? -17.249 -3.811 28.580 1.00 96.50 286 SER A C 1
ATOM 2372 O O . SER A 1 286 ? -17.565 -4.042 29.746 1.00 96.50 286 SER A O 1
ATOM 2374 N N . GLN A 1 287 ? -17.154 -2.558 28.122 1.00 96.50 287 GLN A N 1
ATOM 2375 C CA . GLN A 1 287 ? -17.479 -1.383 28.933 1.00 96.50 287 GLN A CA 1
ATOM 2376 C C . GLN A 1 287 ? -18.959 -1.375 29.350 1.00 96.50 287 GLN A C 1
ATOM 2378 O O . GLN A 1 287 ? -19.265 -1.040 3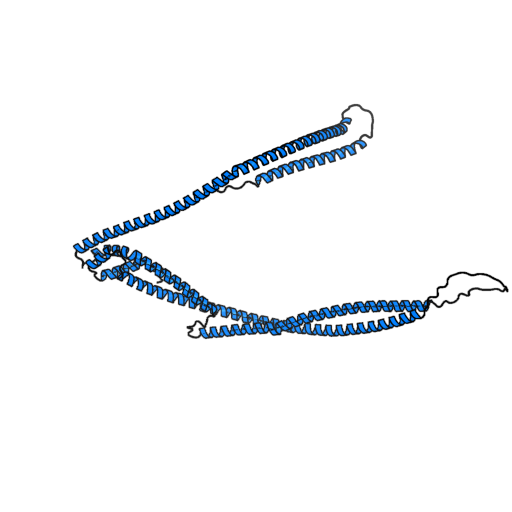0.495 1.00 96.50 287 GLN A O 1
ATOM 2383 N N . ALA A 1 288 ? -19.871 -1.762 28.453 1.00 96.81 288 ALA A N 1
ATOM 2384 C CA . ALA A 1 288 ? -21.287 -1.889 28.773 1.00 96.81 288 ALA A CA 1
ATOM 2385 C C . ALA A 1 288 ? -21.536 -2.996 29.806 1.00 96.81 288 ALA A C 1
ATOM 2387 O O . ALA A 1 288 ? -22.226 -2.746 30.789 1.00 96.81 288 ALA A O 1
ATOM 2388 N N . GLU A 1 289 ? -20.920 -4.171 29.655 1.00 95.69 289 GLU A N 1
ATOM 2389 C CA . GLU A 1 289 ? -20.999 -5.270 30.629 1.00 95.69 289 GLU A CA 1
ATOM 2390 C C . GLU A 1 289 ? -20.523 -4.825 32.022 1.00 95.69 289 GLU A C 1
ATOM 2392 O O . GLU A 1 289 ? -21.231 -5.025 33.009 1.00 95.69 289 GLU A O 1
ATOM 2397 N N . GLN A 1 290 ? -19.373 -4.147 32.106 1.00 93.69 290 GLN A N 1
ATOM 2398 C CA . GLN A 1 290 ? -18.821 -3.635 33.368 1.00 93.69 290 GLN A CA 1
ATOM 2399 C C . GLN A 1 290 ? -19.725 -2.582 34.031 1.00 93.69 290 GLN A C 1
ATOM 2401 O O . GLN A 1 290 ? -19.893 -2.592 35.250 1.00 93.69 290 GLN A O 1
ATOM 2406 N N . LYS A 1 291 ? -20.318 -1.671 33.246 1.00 94.81 291 LYS A N 1
ATOM 2407 C CA . LYS A 1 291 ? -21.136 -0.560 33.767 1.00 94.81 291 LYS A CA 1
ATOM 2408 C C . LYS A 1 291 ? -22.618 -0.894 33.945 1.00 94.81 291 LYS A C 1
ATOM 2410 O O . LYS A 1 291 ? -23.303 -0.180 34.673 1.00 94.81 291 LYS A O 1
ATOM 2415 N N . CYS A 1 292 ? -23.112 -1.978 33.344 1.00 96.19 292 CYS A N 1
ATOM 2416 C CA . CYS A 1 292 ? -24.523 -2.374 33.362 1.00 96.19 292 CYS A CA 1
ATOM 2417 C C . CYS A 1 292 ? -25.089 -2.468 34.787 1.00 96.19 292 CYS A C 1
ATOM 2419 O O . CYS A 1 292 ? -26.079 -1.812 35.098 1.00 96.19 292 CYS A O 1
ATOM 2421 N N . TYR A 1 293 ? -24.450 -3.240 35.670 1.00 95.62 293 TYR A N 1
ATOM 2422 C CA . TYR A 1 293 ? -24.968 -3.473 37.022 1.00 95.62 293 TYR A CA 1
ATOM 2423 C C . TYR A 1 293 ? -24.868 -2.242 37.959 1.00 95.62 293 TYR A C 1
ATOM 2425 O O . TYR A 1 293 ? -25.867 -1.924 38.605 1.00 95.62 293 TYR A O 1
ATOM 2433 N N . PRO A 1 294 ? -23.751 -1.482 38.010 1.00 94.62 294 PRO A N 1
ATOM 2434 C CA . PRO A 1 294 ? -23.706 -0.217 38.751 1.00 94.62 294 PRO A CA 1
ATOM 2435 C C . PRO A 1 294 ? -24.758 0.804 38.285 1.00 94.62 294 PRO A C 1
ATOM 2437 O O . PRO A 1 294 ? -25.426 1.419 39.117 1.00 94.62 294 PRO A O 1
ATOM 2440 N N . ILE A 1 295 ? -24.951 0.951 36.967 1.00 95.50 295 ILE A N 1
ATOM 2441 C CA . ILE A 1 295 ? -25.950 1.873 36.404 1.00 95.50 295 ILE A CA 1
ATOM 2442 C C . ILE A 1 295 ? -27.377 1.393 36.698 1.00 95.50 295 ILE A C 1
ATOM 2444 O O . ILE A 1 295 ? -28.220 2.217 37.045 1.00 95.50 295 ILE A O 1
ATOM 2448 N N . TYR A 1 296 ? -27.645 0.082 36.644 1.00 95.75 296 TYR A N 1
ATOM 2449 C CA . TYR A 1 296 ? -28.935 -0.493 37.045 1.00 95.75 296 TYR A CA 1
ATOM 2450 C C . TYR A 1 296 ? -29.330 -0.076 38.468 1.00 95.75 296 TYR A C 1
ATOM 2452 O O . TYR A 1 296 ? -30.442 0.410 38.671 1.00 95.75 296 TYR A O 1
ATOM 2460 N N . LEU A 1 297 ? -28.421 -0.222 39.441 1.00 95.38 297 LEU A N 1
ATOM 2461 C CA . LEU A 1 297 ? -28.687 0.155 40.833 1.00 95.38 297 LEU A CA 1
ATOM 2462 C C . LEU A 1 297 ? -28.956 1.658 40.978 1.00 95.38 297 LEU A C 1
ATOM 2464 O O . LEU A 1 297 ? -29.895 2.044 41.670 1.00 95.38 297 LEU A O 1
ATOM 2468 N N . ALA A 1 298 ? -28.157 2.503 40.318 1.00 94.25 298 ALA A N 1
ATOM 2469 C CA . ALA A 1 298 ? -28.322 3.955 40.363 1.00 94.25 298 ALA A CA 1
ATOM 2470 C C . ALA A 1 298 ? -29.646 4.416 39.725 1.00 94.25 298 ALA A C 1
ATOM 2472 O O . ALA A 1 298 ? -30.359 5.231 40.307 1.00 94.25 298 ALA A O 1
ATOM 2473 N N . GLN A 1 299 ? -30.010 3.867 38.562 1.00 93.94 299 GLN A N 1
ATOM 2474 C CA . GLN A 1 299 ? -31.275 4.186 37.896 1.00 93.94 299 GLN A CA 1
ATOM 2475 C C . GLN A 1 299 ? -32.482 3.658 38.677 1.00 93.94 299 GLN A C 1
ATOM 2477 O O . GLN A 1 299 ? -33.452 4.389 38.853 1.00 93.94 299 GLN A O 1
ATOM 2482 N N . LEU A 1 300 ? -32.422 2.437 39.223 1.00 94.25 300 LEU A N 1
ATOM 2483 C CA . LEU A 1 300 ? -33.501 1.922 40.066 1.00 94.25 300 LEU A CA 1
ATOM 2484 C C . LEU A 1 300 ? -33.703 2.794 41.315 1.00 94.25 300 LEU A C 1
ATOM 2486 O O . LEU A 1 300 ? -34.842 3.094 41.659 1.00 94.25 300 LEU A O 1
ATOM 2490 N N . GLN A 1 301 ? -32.624 3.264 41.950 1.00 93.81 301 GLN A N 1
ATOM 2491 C CA . GLN A 1 301 ? -32.715 4.187 43.087 1.00 93.81 301 GLN A CA 1
ATOM 2492 C C . GLN A 1 301 ? -33.434 5.492 42.722 1.00 93.81 301 GLN A C 1
ATOM 2494 O O . GLN A 1 301 ? -34.265 5.969 43.489 1.00 93.81 301 GLN A O 1
ATOM 2499 N N . GLN A 1 302 ? -33.146 6.051 41.542 1.00 92.31 302 GLN A N 1
ATOM 2500 C CA . GLN A 1 302 ? -33.787 7.276 41.052 1.00 92.31 302 GLN A CA 1
ATOM 2501 C C . GLN A 1 302 ? -35.264 7.069 40.685 1.00 92.31 302 GLN A C 1
ATOM 2503 O O . GLN A 1 302 ? -36.066 7.978 40.885 1.00 92.31 302 GLN A O 1
ATOM 2508 N N . GLN A 1 303 ? -35.630 5.893 40.165 1.00 91.00 303 GLN A N 1
ATOM 2509 C CA . GLN A 1 303 ? -36.994 5.594 39.708 1.00 91.00 303 GLN A CA 1
ATOM 2510 C C . GLN A 1 303 ? -37.898 4.968 40.790 1.00 91.00 303 GLN A C 1
ATOM 2512 O O . GLN A 1 303 ? -39.110 4.912 40.618 1.00 91.00 303 GLN A O 1
ATOM 2517 N N . LEU A 1 304 ? -37.366 4.511 41.928 1.00 89.56 304 LEU A N 1
ATOM 2518 C CA . LEU A 1 304 ? -38.163 3.864 42.985 1.00 89.56 304 LEU A CA 1
ATOM 2519 C C . LEU A 1 304 ? -39.321 4.734 43.508 1.00 89.56 304 LEU A C 1
ATOM 2521 O O . LEU A 1 304 ? -40.406 4.225 43.787 1.00 89.56 304 LEU A O 1
ATOM 2525 N N . SER A 1 305 ? -39.115 6.048 43.612 1.00 83.62 305 SER A N 1
ATOM 2526 C CA . SER A 1 305 ? -40.140 7.006 44.050 1.00 83.62 305 SER A CA 1
ATOM 2527 C C . SER A 1 305 ? -41.185 7.332 42.974 1.00 83.62 305 SER A C 1
ATOM 2529 O O . SER A 1 305 ? -42.257 7.836 43.305 1.00 83.62 305 SER A O 1
ATOM 2531 N N . THR A 1 306 ? -40.905 7.028 41.702 1.00 85.00 306 THR A N 1
ATOM 2532 C CA . THR A 1 306 ? -41.777 7.293 40.545 1.00 85.00 306 THR A CA 1
ATOM 2533 C C . THR A 1 306 ? -42.526 6.047 40.054 1.00 85.00 306 THR A C 1
ATOM 2535 O O . THR A 1 306 ? -43.263 6.136 39.074 1.00 85.00 306 THR A O 1
ATOM 2538 N N . MET A 1 307 ? -42.394 4.899 40.733 1.00 87.31 307 MET A N 1
ATOM 2539 C CA . MET A 1 307 ? -43.098 3.642 40.430 1.00 87.31 307 MET A CA 1
ATOM 2540 C C . MET A 1 307 ? -44.388 3.486 41.269 1.00 87.31 307 MET A C 1
ATOM 2542 O O . MET A 1 307 ? -44.342 2.891 42.348 1.00 87.31 307 MET A O 1
ATOM 2546 N N . PRO A 1 308 ? -45.571 3.943 40.799 1.00 81.44 308 PRO A N 1
ATOM 2547 C CA . PRO A 1 308 ? -46.819 3.888 41.576 1.00 81.44 308 PRO A CA 1
ATOM 2548 C C . PRO A 1 308 ? -47.385 2.470 41.754 1.00 81.44 308 PRO A C 1
ATOM 2550 O O . PRO A 1 308 ? -48.312 2.269 42.533 1.00 81.44 308 PRO A O 1
ATOM 2553 N N . TYR A 1 309 ? -46.865 1.491 41.010 1.00 87.38 309 TYR A N 1
ATOM 2554 C CA . TYR A 1 309 ? -47.317 0.098 41.027 1.00 87.38 309 TYR A CA 1
ATOM 2555 C C . TYR A 1 309 ? -46.633 -0.757 42.109 1.00 87.38 309 TYR A C 1
ATOM 2557 O O . TYR A 1 309 ? -47.037 -1.900 42.325 1.00 87.38 309 TYR A O 1
ATOM 2565 N N . LEU A 1 310 ? -45.605 -0.233 42.788 1.00 88.38 310 LEU A N 1
ATOM 2566 C CA . LEU A 1 310 ? -44.926 -0.925 43.882 1.00 88.38 310 LEU A CA 1
ATOM 2567 C C . LEU A 1 310 ? -45.496 -0.487 45.244 1.00 88.38 310 LEU A C 1
ATOM 2569 O O . LEU A 1 310 ? -45.586 0.711 45.515 1.00 88.38 310 LEU A O 1
ATOM 2573 N N . PRO A 1 311 ? -45.850 -1.430 46.142 1.00 91.00 311 PRO A N 1
ATOM 2574 C CA . PRO A 1 311 ? -46.219 -1.104 47.517 1.00 91.00 311 PRO A CA 1
ATOM 2575 C C . PRO A 1 311 ? -45.100 -0.362 48.257 1.00 91.00 311 PRO A C 1
ATOM 2577 O O . PRO A 1 311 ? -43.919 -0.650 48.066 1.00 91.00 311 PRO A O 1
ATOM 2580 N N . TRP A 1 312 ? -45.456 0.526 49.188 1.00 88.94 312 TRP A N 1
ATOM 2581 C CA . TRP A 1 312 ? -44.477 1.302 49.962 1.00 88.94 312 TRP A CA 1
ATOM 2582 C C . TRP A 1 312 ? -43.441 0.419 50.687 1.00 88.94 312 TRP A C 1
ATOM 2584 O O . TRP A 1 312 ? -42.247 0.714 50.664 1.00 88.94 312 TRP A O 1
ATOM 2594 N N . GLN A 1 313 ? -43.871 -0.716 51.251 1.00 91.19 313 GLN A N 1
ATOM 2595 C CA . GLN A 1 313 ? -42.987 -1.690 51.902 1.00 91.19 313 GLN A CA 1
ATOM 2596 C C . GLN A 1 313 ? -42.003 -2.336 50.912 1.00 91.19 313 GLN A C 1
ATOM 2598 O O . GLN A 1 313 ? -40.853 -2.591 51.262 1.00 91.19 313 GLN A O 1
ATOM 2603 N N . ALA A 1 314 ? -42.442 -2.583 49.673 1.00 91.06 314 ALA A N 1
ATOM 2604 C CA . ALA A 1 314 ? -41.607 -3.134 48.609 1.00 91.06 314 ALA A CA 1
ATOM 2605 C C . ALA A 1 314 ? -40.544 -2.117 48.160 1.00 91.06 314 ALA A C 1
ATOM 2607 O O . ALA A 1 314 ? -39.380 -2.485 48.000 1.00 91.06 314 ALA A O 1
ATOM 2608 N N . ASN A 1 315 ? -40.915 -0.836 48.049 1.00 91.00 315 ASN A N 1
ATOM 2609 C CA . ASN A 1 315 ? -39.975 0.245 47.746 1.00 91.00 315 ASN A CA 1
ATOM 2610 C C . ASN A 1 315 ? -38.916 0.409 48.842 1.00 91.00 315 ASN A C 1
ATOM 2612 O O . ASN A 1 315 ? -37.728 0.429 48.535 1.00 91.00 315 ASN A O 1
ATOM 2616 N N . GLN A 1 316 ? -39.323 0.443 50.116 1.00 91.50 316 GLN A N 1
ATOM 2617 C CA . GLN A 1 316 ? -38.389 0.510 51.247 1.00 91.50 316 GLN A CA 1
ATOM 2618 C C . GLN A 1 316 ? -37.443 -0.702 51.301 1.00 91.50 316 GLN A C 1
ATOM 2620 O O . GLN A 1 316 ? -36.247 -0.545 51.544 1.00 91.50 316 GLN A O 1
ATOM 2625 N N . ALA A 1 317 ? -37.939 -1.911 51.020 1.00 93.62 317 ALA A N 1
ATOM 2626 C CA . ALA A 1 317 ? -37.097 -3.104 50.955 1.00 93.62 317 ALA A CA 1
ATOM 2627 C C . ALA A 1 317 ? -36.076 -3.044 49.800 1.00 93.62 317 ALA A C 1
ATOM 2629 O O . ALA A 1 317 ? -34.911 -3.394 49.999 1.00 93.62 317 ALA A O 1
ATOM 2630 N N . LEU A 1 318 ? -36.479 -2.575 48.611 1.00 95.12 318 LEU A N 1
ATOM 2631 C CA . LEU A 1 318 ? -35.566 -2.388 47.477 1.00 95.12 318 LEU A CA 1
ATOM 2632 C C . LEU A 1 318 ? -34.516 -1.306 47.755 1.00 95.12 318 LEU A C 1
ATOM 2634 O O . LEU A 1 318 ? -33.346 -1.524 47.454 1.00 95.12 318 LEU A O 1
ATOM 2638 N N . GLU A 1 319 ? -34.898 -0.188 48.373 1.00 94.44 319 GLU A N 1
ATOM 2639 C CA . GLU A 1 319 ? -33.988 0.901 48.746 1.00 94.44 319 GLU A CA 1
ATOM 2640 C C . GLU A 1 319 ? -32.860 0.410 49.672 1.00 94.44 319 GLU A C 1
ATOM 2642 O O . GLU A 1 319 ? -31.682 0.623 49.381 1.00 94.44 319 GLU A O 1
ATOM 2647 N N . GLN A 1 320 ? -33.195 -0.350 50.722 1.00 95.00 320 GLN A N 1
ATOM 2648 C CA . GLN A 1 320 ? -32.201 -0.944 51.629 1.00 95.00 320 GLN A CA 1
ATOM 2649 C C . GLN A 1 320 ? -31.274 -1.946 50.918 1.00 95.00 320 GLN A C 1
ATOM 2651 O O . GLN A 1 320 ? -30.063 -1.958 51.158 1.00 95.00 320 GLN A O 1
ATOM 2656 N N . ILE A 1 321 ? -31.811 -2.765 50.003 1.00 95.81 321 ILE A N 1
ATOM 2657 C CA . ILE A 1 321 ? -30.999 -3.688 49.193 1.00 95.81 321 ILE A CA 1
ATOM 2658 C C . ILE A 1 321 ? -30.039 -2.906 48.286 1.00 95.81 321 ILE A C 1
ATOM 2660 O O . ILE A 1 321 ? -28.870 -3.278 48.188 1.00 95.81 321 ILE A O 1
ATOM 2664 N N . ILE A 1 322 ? -30.493 -1.826 47.644 1.00 95.56 322 ILE A N 1
ATOM 2665 C CA . ILE A 1 322 ? -29.660 -1.007 46.753 1.00 95.56 322 ILE A CA 1
ATOM 2666 C C . ILE A 1 322 ? -28.518 -0.350 47.525 1.00 95.56 322 ILE A C 1
ATOM 2668 O O . ILE A 1 322 ? -27.376 -0.472 47.088 1.00 95.56 322 ILE A O 1
ATOM 2672 N N . ILE A 1 323 ? -28.790 0.265 48.681 1.00 94.81 323 ILE A N 1
ATOM 2673 C CA . ILE A 1 323 ? -27.756 0.871 49.540 1.00 94.81 323 ILE A CA 1
ATOM 2674 C C . ILE A 1 323 ? -26.693 -0.176 49.911 1.00 94.81 323 ILE A C 1
ATOM 2676 O O . ILE A 1 323 ? -25.497 0.052 49.723 1.00 94.81 323 ILE A O 1
ATOM 2680 N N . CYS A 1 324 ? -27.122 -1.365 50.349 1.00 95.75 324 CYS A N 1
ATOM 2681 C CA . CYS A 1 324 ? -26.221 -2.469 50.682 1.00 95.75 324 CYS A CA 1
ATOM 2682 C C . CYS A 1 324 ? -25.382 -2.936 49.473 1.00 95.75 324 CYS A C 1
ATOM 2684 O O . CYS A 1 324 ? -24.179 -3.169 49.602 1.00 95.75 324 CYS A O 1
ATOM 2686 N N . MET A 1 325 ? -25.979 -3.042 48.280 1.00 95.31 325 MET A N 1
ATOM 2687 C CA . MET A 1 325 ? -25.255 -3.458 47.073 1.00 95.31 325 MET A CA 1
ATOM 2688 C C . MET A 1 325 ? -24.325 -2.370 46.518 1.00 95.31 325 MET A C 1
ATOM 2690 O O . MET A 1 325 ? -23.261 -2.704 45.998 1.00 95.31 325 MET A O 1
ATOM 2694 N N . GLN A 1 326 ? -24.672 -1.087 46.650 1.00 94.31 326 GLN A N 1
ATOM 2695 C CA . GLN A 1 326 ? -23.794 0.038 46.308 1.00 94.31 326 GLN A CA 1
ATOM 2696 C C . GLN A 1 326 ? -22.576 0.093 47.238 1.00 94.31 326 GLN A C 1
ATOM 2698 O O . GLN A 1 326 ? -21.454 0.257 46.759 1.00 94.31 326 GLN A O 1
ATOM 2703 N N . GLN A 1 327 ? -22.768 -0.121 48.545 1.00 94.50 327 GLN A N 1
ATOM 2704 C CA . GLN A 1 327 ? -21.658 -0.252 49.492 1.00 94.50 327 GLN A CA 1
ATOM 2705 C C . GLN A 1 327 ? -20.770 -1.461 49.151 1.00 94.50 327 GLN A C 1
ATOM 2707 O O . GLN A 1 327 ? -19.553 -1.328 49.074 1.00 94.50 327 GLN A O 1
ATOM 2712 N N . TYR A 1 328 ? -21.360 -2.621 48.851 1.00 93.50 328 TYR A N 1
ATOM 2713 C CA . TYR A 1 328 ? -20.602 -3.798 48.410 1.00 93.50 328 TYR A CA 1
ATOM 2714 C C . TYR A 1 328 ? -19.747 -3.522 47.156 1.00 93.50 328 TYR A C 1
ATOM 2716 O O . TYR A 1 328 ? -18.609 -3.985 47.075 1.00 93.50 328 TYR A O 1
ATOM 2724 N N . LEU A 1 329 ? -20.264 -2.761 46.182 1.00 92.25 329 LEU A N 1
ATOM 2725 C CA . LEU A 1 329 ? -19.487 -2.351 45.007 1.00 92.25 329 LEU A CA 1
ATOM 2726 C C . LEU A 1 329 ? -18.322 -1.422 45.384 1.00 92.25 329 LEU A C 1
ATOM 2728 O O . LEU A 1 329 ? -17.206 -1.644 44.918 1.00 92.25 329 LEU A O 1
ATOM 2732 N N . SER A 1 330 ? -18.539 -0.431 46.255 1.00 92.88 330 SER A N 1
ATOM 2733 C CA . SER A 1 330 ? -17.476 0.503 46.657 1.00 92.88 330 SER A CA 1
ATOM 2734 C C . SER A 1 330 ? -16.359 -0.179 47.460 1.00 92.88 330 SER A C 1
ATOM 2736 O O . SER A 1 330 ? -15.178 0.122 47.254 1.00 92.88 330 SER A O 1
ATOM 2738 N N . GLU A 1 331 ? -16.709 -1.156 48.303 1.00 93.69 331 GLU A N 1
ATOM 2739 C CA . GLU A 1 331 ? -15.768 -2.031 49.009 1.00 93.69 331 GLU A CA 1
ATOM 2740 C C . GLU A 1 331 ? -14.992 -2.934 48.038 1.00 93.69 331 GLU A C 1
ATOM 2742 O O . GLU A 1 331 ? -13.773 -3.071 48.165 1.00 93.69 331 GLU A O 1
ATOM 2747 N N . LYS A 1 332 ? -15.654 -3.499 47.017 1.00 90.31 332 LYS A N 1
ATOM 2748 C CA . LYS A 1 332 ? -14.990 -4.305 45.978 1.00 90.31 332 LYS A CA 1
ATOM 2749 C C . LYS A 1 332 ? -14.023 -3.492 45.124 1.00 90.31 332 LYS A C 1
ATOM 2751 O O . LYS A 1 332 ? -12.918 -3.962 44.858 1.00 90.31 332 LYS A O 1
ATOM 2756 N N . ASP A 1 333 ? -14.381 -2.265 44.763 1.00 90.31 333 ASP A N 1
ATOM 2757 C CA . ASP A 1 333 ? -13.479 -1.353 44.058 1.00 90.31 333 ASP A CA 1
ATOM 2758 C C . ASP A 1 333 ? -12.273 -0.954 44.925 1.00 90.31 333 ASP A C 1
ATOM 2760 O O . ASP A 1 333 ? -11.160 -0.796 44.416 1.00 90.31 333 ASP A O 1
ATOM 2764 N N . ALA A 1 334 ? -12.457 -0.803 46.242 1.00 92.44 334 ALA A N 1
ATOM 2765 C CA . ALA A 1 334 ? -11.356 -0.560 47.173 1.00 92.44 334 ALA A CA 1
ATOM 2766 C C . ALA A 1 334 ? -10.420 -1.777 47.279 1.00 92.44 334 ALA A C 1
ATOM 2768 O O . ALA A 1 334 ? -9.203 -1.619 47.171 1.00 92.44 334 ALA A O 1
ATOM 2769 N N . GLU A 1 335 ? -10.977 -2.986 47.397 1.00 93.19 335 GLU A N 1
ATOM 2770 C CA . GLU A 1 335 ? -10.218 -4.241 47.388 1.00 93.19 335 GLU A CA 1
ATOM 2771 C C . GLU A 1 335 ? -9.406 -4.401 46.089 1.00 93.19 335 GLU A C 1
ATOM 2773 O O . GLU A 1 335 ? -8.220 -4.731 46.127 1.00 93.19 335 GLU A O 1
ATOM 2778 N N . GLN A 1 336 ? -10.017 -4.115 44.934 1.00 91.62 336 GLN A N 1
ATOM 2779 C CA . GLN A 1 336 ? -9.369 -4.158 43.621 1.00 91.62 336 GLN A CA 1
ATOM 2780 C C . GLN A 1 336 ? -8.184 -3.178 43.538 1.00 91.62 336 GLN A C 1
ATOM 2782 O O . GLN A 1 336 ? -7.105 -3.553 43.070 1.00 91.62 336 GLN A O 1
ATOM 2787 N N . ARG A 1 337 ? -8.351 -1.937 44.024 1.00 92.38 337 ARG A N 1
ATOM 2788 C CA . ARG A 1 337 ? -7.280 -0.924 44.056 1.00 92.38 337 ARG A CA 1
ATOM 2789 C C . ARG A 1 337 ? -6.098 -1.362 44.921 1.00 92.38 337 ARG A C 1
ATOM 2791 O O . ARG A 1 337 ? -4.958 -1.276 44.465 1.00 92.38 337 ARG A O 1
ATOM 2798 N N . GLU A 1 338 ? -6.351 -1.876 46.123 1.00 92.94 338 GLU A N 1
ATOM 2799 C CA . GLU A 1 338 ? -5.280 -2.349 47.010 1.00 92.94 338 GLU A CA 1
ATOM 2800 C C . GLU A 1 338 ? -4.588 -3.615 46.469 1.00 92.94 338 GLU A C 1
ATOM 2802 O O . GLU A 1 338 ? -3.365 -3.720 46.555 1.00 92.94 338 GLU A O 1
ATOM 2807 N N . ARG A 1 339 ? -5.308 -4.524 45.793 1.00 93.38 339 ARG A N 1
ATOM 2808 C CA . ARG A 1 339 ? -4.699 -5.660 45.067 1.00 93.38 339 ARG A CA 1
ATOM 2809 C C . ARG A 1 339 ? -3.725 -5.199 43.971 1.00 93.38 339 ARG A C 1
ATOM 2811 O O . ARG A 1 339 ? -2.609 -5.712 43.896 1.00 93.38 339 ARG A O 1
ATOM 2818 N N . ILE A 1 340 ? -4.111 -4.219 43.145 1.00 92.31 340 ILE A N 1
ATOM 2819 C CA . ILE A 1 340 ? -3.250 -3.660 42.080 1.00 92.31 340 ILE A CA 1
ATOM 2820 C C . ILE A 1 340 ? -2.021 -2.956 42.679 1.00 92.31 340 ILE A C 1
ATOM 2822 O O . ILE A 1 340 ? -0.894 -3.132 42.203 1.00 92.31 340 ILE A O 1
ATOM 2826 N N . ARG A 1 341 ? -2.225 -2.184 43.751 1.00 94.06 341 ARG A N 1
ATOM 2827 C CA . ARG A 1 341 ? -1.156 -1.506 44.492 1.00 94.06 341 ARG A CA 1
ATOM 2828 C C . ARG A 1 341 ? -0.149 -2.505 45.064 1.00 94.06 341 ARG A C 1
ATOM 2830 O O . ARG A 1 341 ? 1.052 -2.323 44.881 1.00 94.06 341 ARG A O 1
ATOM 2837 N N . LEU A 1 342 ? -0.628 -3.579 45.692 1.00 94.69 342 LEU A N 1
ATOM 2838 C CA . LEU A 1 342 ? 0.205 -4.646 46.246 1.00 94.69 342 LEU A CA 1
ATOM 2839 C C . LEU A 1 342 ? 1.021 -5.355 45.156 1.00 94.69 342 LEU A C 1
ATOM 2841 O O . LEU A 1 342 ? 2.226 -5.528 45.330 1.00 94.69 342 LEU A O 1
ATOM 2845 N N . ALA A 1 343 ? 0.415 -5.679 44.009 1.00 93.88 343 ALA A N 1
ATOM 2846 C CA . ALA A 1 343 ? 1.131 -6.263 42.871 1.00 93.88 343 ALA A CA 1
ATOM 2847 C C . ALA A 1 343 ? 2.228 -5.324 42.322 1.00 93.88 343 ALA A C 1
ATOM 2849 O O . ALA A 1 343 ? 3.333 -5.766 42.007 1.00 93.88 343 ALA A O 1
ATOM 2850 N N . THR A 1 344 ? 1.960 -4.015 42.280 1.00 94.56 344 THR A N 1
ATOM 2851 C CA . THR A 1 344 ? 2.940 -3.002 41.851 1.00 94.56 344 THR A CA 1
ATOM 2852 C C . THR A 1 344 ? 4.111 -2.907 42.835 1.00 94.56 344 THR A C 1
ATOM 2854 O O . THR A 1 344 ? 5.267 -2.883 42.415 1.00 94.56 344 THR A O 1
ATOM 2857 N N . ILE A 1 345 ? 3.837 -2.916 44.144 1.00 95.19 345 ILE A N 1
ATOM 2858 C CA . ILE A 1 345 ? 4.871 -2.920 45.193 1.00 95.19 345 ILE A CA 1
ATOM 2859 C C . ILE A 1 345 ? 5.725 -4.195 45.112 1.00 95.19 345 ILE A C 1
ATOM 2861 O O . ILE A 1 345 ? 6.947 -4.113 45.202 1.00 95.19 345 ILE A O 1
ATOM 2865 N N . GLN A 1 346 ? 5.116 -5.363 44.883 1.00 94.62 346 GLN A N 1
ATOM 2866 C CA . GLN A 1 346 ? 5.848 -6.622 44.683 1.00 94.62 346 GLN A CA 1
ATOM 2867 C C . GLN A 1 346 ? 6.782 -6.559 43.465 1.00 94.62 346 GLN A C 1
ATOM 2869 O O . GLN A 1 346 ? 7.936 -6.980 43.553 1.00 94.62 346 GLN A O 1
ATOM 2874 N N . GLN A 1 347 ? 6.323 -5.986 42.348 1.00 94.88 347 GLN A N 1
ATOM 2875 C CA . GLN A 1 347 ? 7.148 -5.804 41.151 1.00 94.88 347 GLN A CA 1
ATOM 2876 C C . GLN A 1 347 ? 8.317 -4.831 41.393 1.00 94.88 347 GLN A C 1
ATOM 2878 O O . GLN A 1 347 ? 9.438 -5.096 40.956 1.00 94.88 347 GLN A O 1
ATOM 2883 N N . GLN A 1 348 ? 8.084 -3.733 42.120 1.00 95.44 348 GLN A N 1
ATOM 2884 C CA . GLN A 1 348 ? 9.133 -2.784 42.514 1.00 95.44 348 GLN A CA 1
ATOM 2885 C C . GLN A 1 348 ? 10.164 -3.420 43.455 1.00 95.44 348 GLN A C 1
ATOM 2887 O O . GLN A 1 348 ? 11.364 -3.221 43.272 1.00 95.44 348 GLN A O 1
ATOM 2892 N N . LEU A 1 349 ? 9.717 -4.224 44.424 1.00 95.69 349 LEU A N 1
ATOM 2893 C CA . LEU A 1 349 ? 10.591 -4.948 45.347 1.00 95.69 349 LEU A CA 1
ATOM 2894 C C . LEU A 1 349 ? 11.492 -5.936 44.591 1.00 95.69 349 LEU A C 1
ATOM 2896 O O . LEU A 1 349 ? 12.705 -5.918 44.785 1.00 95.69 349 LEU A O 1
ATOM 2900 N N . ALA A 1 350 ? 10.937 -6.718 43.660 1.00 94.44 350 ALA A N 1
ATOM 2901 C CA . ALA A 1 350 ? 11.716 -7.630 42.820 1.00 94.44 350 ALA A CA 1
ATOM 2902 C C . ALA A 1 350 ? 12.764 -6.899 41.950 1.00 94.44 350 ALA A C 1
ATOM 2904 O O . ALA A 1 350 ? 13.878 -7.397 41.766 1.00 94.44 350 ALA A O 1
ATOM 2905 N N . ALA A 1 351 ? 12.443 -5.701 41.447 1.00 94.81 351 ALA A N 1
ATOM 2906 C CA . ALA A 1 351 ? 13.393 -4.868 40.708 1.00 94.81 351 ALA A CA 1
ATOM 2907 C C . ALA A 1 351 ? 14.529 -4.336 41.607 1.00 94.81 351 ALA A C 1
ATOM 2909 O O . ALA A 1 351 ? 15.696 -4.389 41.216 1.00 94.81 351 ALA A O 1
ATOM 2910 N N . LEU A 1 352 ? 14.209 -3.887 42.827 1.00 96.06 352 LEU A N 1
ATOM 2911 C CA . LEU A 1 352 ? 15.195 -3.425 43.811 1.00 96.06 352 LEU A CA 1
ATOM 2912 C C . LEU A 1 352 ? 16.113 -4.557 44.296 1.00 96.06 352 LEU A C 1
ATOM 2914 O O . LEU A 1 352 ? 17.317 -4.346 44.434 1.00 96.06 352 LEU A O 1
ATOM 2918 N N . GLU A 1 353 ? 15.591 -5.770 44.502 1.00 95.75 353 GLU A N 1
ATOM 2919 C CA . GLU A 1 353 ? 16.412 -6.946 44.821 1.00 95.75 353 GLU A CA 1
ATOM 2920 C C . GLU A 1 353 ? 17.400 -7.291 43.697 1.00 95.75 353 GLU A C 1
ATOM 2922 O O . GLU A 1 353 ? 18.547 -7.669 43.965 1.00 95.75 353 GLU A O 1
ATOM 2927 N N . LEU A 1 354 ? 16.972 -7.160 42.436 1.00 95.62 354 LEU A N 1
ATOM 2928 C CA . LEU A 1 354 ? 17.835 -7.371 41.277 1.00 95.62 354 LEU A CA 1
ATOM 2929 C C . LEU A 1 354 ? 18.929 -6.298 41.196 1.00 95.62 354 LEU A C 1
ATOM 2931 O O . LEU A 1 354 ? 20.098 -6.645 41.012 1.00 95.62 354 LEU A O 1
ATOM 2935 N N . GLU A 1 355 ? 18.583 -5.019 41.377 1.00 95.12 355 GLU A N 1
ATOM 2936 C CA . GLU A 1 355 ? 19.572 -3.936 41.405 1.00 95.12 355 GLU A CA 1
ATOM 2937 C C . GLU A 1 355 ? 20.572 -4.136 42.553 1.00 95.12 355 GLU A C 1
ATOM 2939 O O . GLU A 1 355 ? 21.779 -4.068 42.328 1.00 95.12 355 GLU A O 1
ATOM 2944 N N . LEU A 1 356 ? 20.108 -4.462 43.763 1.00 95.94 356 LEU A N 1
ATOM 2945 C CA . LEU A 1 356 ? 20.971 -4.700 44.921 1.00 95.94 356 LEU A CA 1
ATOM 2946 C C . LEU A 1 356 ? 21.983 -5.827 44.657 1.00 95.94 356 LEU A C 1
ATOM 2948 O O . LEU A 1 356 ? 23.176 -5.640 44.913 1.00 95.94 356 LEU A O 1
ATOM 2952 N N . LYS A 1 357 ? 21.553 -6.946 44.056 1.00 95.06 357 LYS A N 1
ATOM 2953 C CA . LYS A 1 357 ? 22.455 -8.036 43.632 1.00 95.06 357 LYS A CA 1
ATOM 2954 C C . LYS A 1 357 ? 23.493 -7.561 42.608 1.00 95.06 357 LYS A C 1
ATOM 2956 O O . LYS A 1 357 ? 24.673 -7.883 42.746 1.00 95.06 357 LYS A O 1
ATOM 2961 N N . GLN A 1 358 ? 23.095 -6.756 41.620 1.00 93.94 358 GLN A N 1
ATOM 2962 C CA . GLN A 1 358 ? 24.023 -6.193 40.628 1.00 93.94 358 GLN A CA 1
ATOM 2963 C C . GLN A 1 358 ? 25.038 -5.223 41.257 1.00 93.94 358 GLN A C 1
ATOM 2965 O O . GLN A 1 358 ? 26.225 -5.270 40.927 1.00 93.94 358 GLN A O 1
ATOM 2970 N N . LYS A 1 359 ? 24.610 -4.358 42.189 1.00 92.75 359 LYS A N 1
ATOM 2971 C CA . LYS A 1 359 ? 25.505 -3.425 42.901 1.00 92.75 359 LYS A CA 1
ATOM 2972 C C . LYS A 1 359 ? 26.494 -4.181 43.785 1.00 92.75 359 LYS A C 1
ATOM 2974 O O . LYS A 1 359 ? 27.674 -3.844 43.765 1.00 92.75 359 LYS A O 1
ATOM 2979 N N . GLN A 1 360 ? 26.050 -5.229 44.486 1.00 94.00 360 GLN A N 1
ATOM 2980 C CA . GLN A 1 360 ? 26.923 -6.112 45.269 1.00 94.00 360 GLN A CA 1
ATOM 2981 C C . GLN A 1 360 ? 27.961 -6.818 44.385 1.00 94.00 360 GLN A C 1
ATOM 2983 O O . GLN A 1 360 ? 29.151 -6.765 44.687 1.00 94.00 360 GLN A O 1
ATOM 2988 N N . GLN A 1 361 ? 27.553 -7.407 43.255 1.00 92.88 361 GLN A N 1
ATOM 2989 C CA . GLN A 1 361 ? 28.490 -8.010 42.297 1.00 92.88 361 GLN A CA 1
ATOM 2990 C C . GLN A 1 361 ? 29.513 -6.990 41.778 1.00 92.88 361 GLN A C 1
ATOM 2992 O O . GLN A 1 361 ? 30.710 -7.277 41.748 1.00 92.88 361 GLN A O 1
ATOM 2997 N N . ARG A 1 362 ? 29.071 -5.773 41.438 1.00 90.44 362 ARG A N 1
ATOM 2998 C CA . ARG A 1 362 ? 29.963 -4.691 41.002 1.00 90.44 362 ARG A CA 1
ATOM 2999 C C . ARG A 1 362 ? 30.904 -4.224 42.116 1.00 90.44 362 ARG A 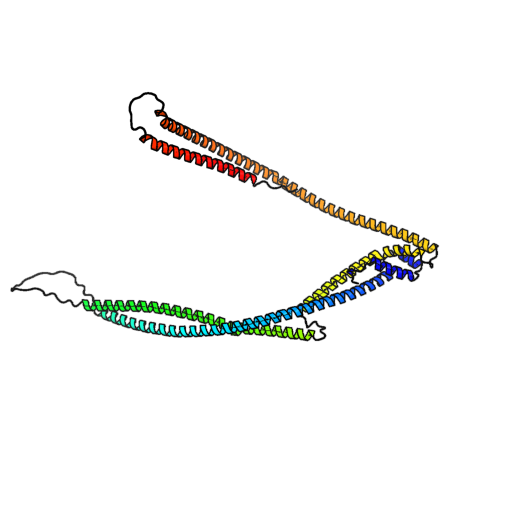C 1
ATOM 3001 O O . ARG A 1 362 ? 32.058 -3.923 41.832 1.00 90.44 362 ARG A O 1
ATOM 3008 N N . GLN A 1 363 ? 30.455 -4.188 43.370 1.00 91.94 363 GLN A N 1
ATOM 3009 C CA . GLN A 1 363 ? 31.306 -3.884 44.523 1.00 91.94 363 GLN A CA 1
ATOM 3010 C C . GLN A 1 363 ? 32.391 -4.952 44.711 1.00 91.94 363 GLN A C 1
ATOM 3012 O O . GLN A 1 363 ? 33.551 -4.594 44.894 1.00 91.94 363 GLN A O 1
ATOM 3017 N N . ILE A 1 364 ? 32.040 -6.238 44.603 1.00 92.25 364 ILE A N 1
ATOM 3018 C CA . ILE A 1 364 ? 32.991 -7.360 44.681 1.00 92.25 364 ILE A CA 1
ATOM 3019 C C . ILE A 1 364 ? 34.031 -7.263 43.553 1.00 92.25 364 ILE A C 1
ATOM 3021 O O . ILE A 1 364 ? 35.227 -7.353 43.817 1.00 92.25 364 ILE A O 1
ATOM 3025 N N . GLN A 1 365 ? 33.600 -7.002 42.313 1.00 87.38 365 GLN A N 1
ATOM 3026 C CA . GLN A 1 365 ? 34.504 -6.785 41.173 1.00 87.38 365 GLN A CA 1
ATOM 3027 C C . GLN A 1 365 ? 35.437 -5.585 41.389 1.00 87.38 365 GLN A C 1
ATOM 3029 O O . GLN A 1 365 ? 36.638 -5.682 41.154 1.00 87.38 365 GLN A O 1
ATOM 3034 N N . LEU A 1 366 ? 34.912 -4.454 41.871 1.00 84.38 366 LEU A N 1
ATOM 3035 C CA . LEU A 1 366 ? 35.730 -3.277 42.166 1.00 84.38 366 LEU A CA 1
ATOM 3036 C C . LEU A 1 366 ? 36.744 -3.562 43.280 1.00 84.38 366 LEU A C 1
ATOM 3038 O O . LEU A 1 366 ? 37.902 -3.188 43.133 1.00 84.38 366 LEU A O 1
ATOM 3042 N N . GLN A 1 367 ? 36.348 -4.260 44.350 1.00 86.69 367 GLN A N 1
ATOM 3043 C CA . GLN A 1 367 ? 37.257 -4.665 45.427 1.00 86.69 367 GLN A CA 1
ATOM 3044 C C . GLN A 1 367 ? 38.358 -5.615 44.939 1.00 86.69 367 GLN A C 1
ATOM 3046 O O . GLN A 1 367 ? 39.512 -5.431 45.320 1.00 86.69 367 GLN A O 1
ATOM 3051 N N . ALA A 1 368 ? 38.037 -6.566 44.057 1.00 84.19 368 ALA A N 1
ATOM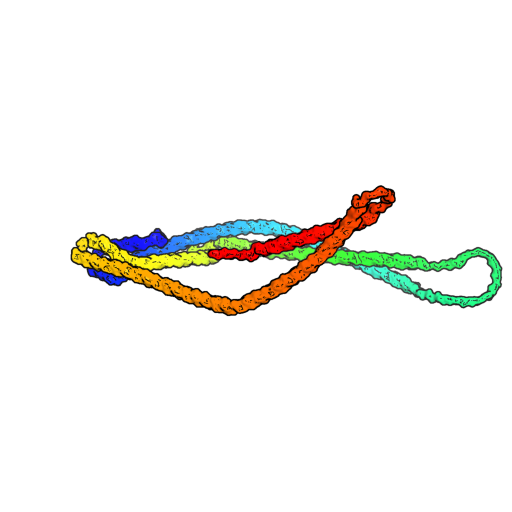 3052 C CA . ALA A 1 368 ? 39.022 -7.456 43.440 1.00 84.19 368 ALA A CA 1
ATOM 3053 C C . ALA A 1 368 ? 40.065 -6.700 42.592 1.00 84.19 368 ALA A C 1
ATOM 3055 O O . ALA A 1 368 ? 41.221 -7.111 42.540 1.00 84.19 368 ALA A O 1
ATOM 3056 N N . ASN A 1 369 ? 39.686 -5.564 41.994 1.00 83.75 369 ASN A N 1
ATOM 3057 C CA . ASN A 1 369 ? 40.564 -4.754 41.144 1.00 83.75 369 ASN A CA 1
ATOM 3058 C C . ASN A 1 369 ? 41.399 -3.709 41.921 1.00 83.75 369 ASN A C 1
ATOM 3060 O O . ASN A 1 369 ? 42.347 -3.149 41.365 1.00 83.75 369 ASN A O 1
ATOM 3064 N N . ILE A 1 370 ? 41.090 -3.428 43.197 1.00 83.44 370 ILE A N 1
ATOM 3065 C CA . ILE A 1 370 ? 41.847 -2.456 44.017 1.00 83.44 370 ILE A CA 1
ATOM 3066 C C . ILE A 1 370 ? 43.344 -2.814 44.126 1.00 83.44 370 ILE A C 1
ATOM 3068 O O . ILE A 1 370 ? 44.156 -1.914 43.902 1.00 83.44 370 ILE A O 1
ATOM 3072 N N . PRO A 1 371 ? 43.756 -4.067 44.422 1.00 82.94 371 PRO A N 1
ATOM 3073 C CA . PRO A 1 371 ? 45.173 -4.422 44.534 1.00 82.94 371 PRO A CA 1
ATOM 3074 C C . PRO A 1 371 ? 45.952 -4.220 43.228 1.00 82.94 371 PRO A C 1
ATOM 3076 O O . PRO A 1 371 ? 47.095 -3.764 43.253 1.00 82.94 371 PRO A O 1
ATOM 3079 N N . GLU A 1 372 ? 45.330 -4.503 42.080 1.00 81.31 372 GLU A N 1
ATOM 3080 C CA . GLU A 1 372 ? 45.949 -4.296 40.768 1.00 81.31 372 GLU A CA 1
ATOM 3081 C C . GLU A 1 372 ? 46.158 -2.801 40.489 1.00 81.31 372 GLU A C 1
ATOM 3083 O O . GLU A 1 372 ? 47.266 -2.379 40.158 1.00 81.31 372 GLU A O 1
ATOM 3088 N N . LEU A 1 373 ? 45.132 -1.975 40.722 1.00 76.31 373 LEU A N 1
ATOM 3089 C CA . LEU A 1 373 ? 45.225 -0.520 40.576 1.00 76.31 373 LEU A CA 1
ATOM 3090 C C . LEU A 1 373 ? 46.218 0.109 41.566 1.00 76.31 373 LEU A C 1
ATOM 3092 O O . LEU A 1 373 ? 46.893 1.081 41.223 1.00 76.31 373 LEU A O 1
ATOM 3096 N N . GLN A 1 374 ? 46.347 -0.428 42.782 1.00 84.00 374 GLN A N 1
ATOM 3097 C CA . GLN A 1 374 ? 47.375 -0.006 43.740 1.00 84.00 374 GLN A CA 1
ATOM 3098 C C . GLN A 1 374 ? 48.784 -0.360 43.246 1.00 84.00 374 GLN A C 1
ATOM 3100 O O . GLN A 1 374 ? 49.677 0.486 43.310 1.00 84.00 374 GLN A O 1
ATOM 3105 N N . SER A 1 375 ? 48.974 -1.560 42.687 1.00 85.06 375 SER A N 1
ATOM 3106 C CA . SER A 1 375 ? 50.240 -1.990 42.078 1.00 85.06 375 SER A CA 1
ATOM 3107 C C . SER A 1 375 ? 50.636 -1.104 40.889 1.00 85.06 375 SER A C 1
ATOM 3109 O O . SER A 1 375 ? 51.745 -0.567 40.856 1.00 85.06 375 SER A O 1
ATOM 3111 N N . GLN A 1 376 ? 49.707 -0.849 39.960 1.00 82.00 376 GLN A N 1
ATOM 3112 C CA . GLN A 1 376 ? 49.933 0.032 38.807 1.00 82.00 376 GLN A CA 1
ATOM 3113 C C . GLN A 1 376 ? 50.254 1.474 39.238 1.00 82.00 376 GLN A C 1
ATOM 3115 O O . GLN A 1 376 ? 51.196 2.078 38.725 1.00 82.00 376 GLN A O 1
ATOM 3120 N N . ASN A 1 377 ? 49.543 2.028 40.229 1.00 80.38 377 ASN A N 1
ATOM 3121 C CA . ASN A 1 377 ? 49.858 3.359 40.764 1.00 80.38 377 ASN A CA 1
ATOM 3122 C C . ASN A 1 377 ? 51.231 3.409 41.456 1.00 80.38 377 ASN A C 1
ATOM 3124 O O . ASN A 1 377 ? 51.938 4.411 41.327 1.00 80.38 377 ASN A O 1
ATOM 3128 N N . ALA A 1 378 ? 51.647 2.347 42.154 1.00 84.38 378 ALA A N 1
ATOM 3129 C CA . ALA A 1 378 ? 52.983 2.262 42.742 1.00 84.38 378 ALA A CA 1
ATOM 3130 C C . ALA A 1 378 ? 54.081 2.233 41.660 1.00 84.38 378 ALA A C 1
ATOM 3132 O O . ALA A 1 378 ? 55.064 2.969 41.769 1.00 84.38 378 ALA A O 1
ATOM 3133 N N . GLN A 1 379 ? 53.882 1.465 40.581 1.00 86.75 379 GLN A N 1
ATOM 3134 C CA . GLN A 1 379 ? 54.781 1.441 39.419 1.00 86.75 379 GLN A CA 1
ATOM 3135 C C . GLN A 1 379 ? 54.878 2.821 38.750 1.00 86.75 379 GLN A C 1
ATOM 3137 O O . GLN A 1 379 ? 55.977 3.357 38.615 1.00 86.75 379 GLN A O 1
ATOM 3142 N N . LEU A 1 380 ? 53.745 3.456 38.431 1.00 81.81 380 LEU A N 1
ATOM 3143 C CA . LEU A 1 380 ? 53.712 4.803 37.846 1.00 81.81 380 LEU A CA 1
ATOM 3144 C C . LEU A 1 380 ? 54.338 5.861 38.769 1.00 81.81 380 LEU A C 1
ATOM 3146 O O . LEU A 1 380 ? 54.973 6.803 38.297 1.00 81.81 380 LEU A O 1
ATOM 3150 N N . THR A 1 381 ? 54.205 5.720 40.089 1.00 85.50 381 THR A N 1
ATOM 3151 C CA . THR A 1 381 ? 54.881 6.602 41.055 1.00 85.50 381 THR A CA 1
ATOM 3152 C C . THR A 1 381 ? 56.400 6.420 40.990 1.00 85.50 381 THR A C 1
ATOM 3154 O O . THR A 1 381 ? 57.135 7.408 40.961 1.00 85.50 381 THR A O 1
ATOM 3157 N N . GLN A 1 382 ? 56.882 5.178 40.886 1.00 87.00 382 GLN A N 1
ATOM 3158 C CA . GLN A 1 382 ? 58.306 4.879 40.714 1.00 87.00 382 GLN A CA 1
ATOM 3159 C C . GLN A 1 382 ? 58.851 5.409 39.374 1.00 87.00 382 GLN A C 1
ATOM 3161 O O . GLN A 1 382 ? 59.954 5.958 39.331 1.00 87.00 382 GLN A O 1
ATOM 3166 N N . GLU A 1 383 ? 58.090 5.293 38.284 1.00 83.81 383 GLU A N 1
ATOM 3167 C CA . GLU A 1 383 ? 58.456 5.856 36.979 1.00 83.81 383 GLU A CA 1
ATOM 3168 C C . GLU A 1 383 ? 58.509 7.385 37.002 1.00 83.81 383 GLU A C 1
ATOM 3170 O O . GLU A 1 383 ? 59.489 7.966 36.535 1.00 83.81 383 GLU A O 1
ATOM 3175 N N . ASN A 1 384 ? 57.522 8.045 37.618 1.00 83.38 384 ASN A N 1
ATOM 3176 C CA . ASN A 1 384 ? 57.531 9.497 37.797 1.00 83.38 384 ASN A CA 1
ATOM 3177 C C . ASN A 1 384 ? 58.743 9.965 38.617 1.00 83.38 384 ASN A C 1
ATOM 3179 O O . ASN A 1 384 ? 59.401 10.924 38.222 1.00 83.38 384 ASN A O 1
ATOM 3183 N N . GLN A 1 385 ? 59.114 9.257 39.691 1.00 87.12 385 GLN A N 1
ATOM 3184 C CA . GLN A 1 385 ? 60.337 9.554 40.450 1.00 87.12 385 GLN A CA 1
ATOM 3185 C C . GLN A 1 385 ? 61.608 9.386 39.598 1.00 87.12 385 GLN A C 1
ATOM 3187 O O . GLN A 1 385 ? 62.506 10.228 39.657 1.00 87.12 385 GLN A O 1
ATOM 3192 N N . ARG A 1 386 ? 61.697 8.339 38.763 1.00 83.31 386 ARG A N 1
ATOM 3193 C CA . ARG A 1 386 ? 62.824 8.146 37.825 1.00 83.31 386 ARG A CA 1
ATOM 3194 C C . ARG A 1 386 ? 62.890 9.258 36.774 1.00 83.31 386 ARG A C 1
ATOM 3196 O O . ARG A 1 386 ? 63.981 9.749 36.470 1.00 83.31 386 ARG A O 1
ATOM 3203 N N . LEU A 1 387 ? 61.746 9.679 36.237 1.00 83.38 387 LEU A N 1
ATOM 3204 C CA . LEU A 1 387 ? 61.641 10.797 35.297 1.00 83.38 387 LEU A CA 1
ATOM 3205 C C . LEU A 1 387 ? 62.046 12.117 35.957 1.00 83.38 387 LEU A C 1
ATOM 3207 O O . LEU A 1 387 ? 62.835 12.861 35.380 1.00 83.38 387 LEU A O 1
ATOM 3211 N N . GLU A 1 388 ? 61.597 12.387 37.182 1.00 81.75 388 GLU A N 1
ATOM 3212 C CA . GLU A 1 388 ? 61.960 13.595 37.923 1.00 81.75 388 GLU A CA 1
ATOM 3213 C C . GLU A 1 388 ? 63.460 13.638 38.250 1.00 81.75 388 GLU A C 1
ATOM 3215 O O . GLU A 1 388 ? 64.111 14.648 37.985 1.00 81.75 388 GLU A O 1
ATOM 3220 N N . GLN A 1 389 ? 64.058 12.527 38.696 1.00 83.06 389 GLN A N 1
ATOM 3221 C CA . GLN A 1 389 ? 65.516 12.412 38.851 1.00 83.06 389 GLN A CA 1
ATOM 3222 C C . GLN A 1 389 ? 66.262 12.652 37.528 1.00 83.06 389 GLN A C 1
ATOM 3224 O O . GLN A 1 389 ? 67.331 13.265 37.512 1.00 83.06 389 GLN A O 1
ATOM 3229 N N . THR A 1 390 ? 65.708 12.189 36.405 1.00 79.06 390 THR A N 1
ATOM 3230 C CA . THR A 1 390 ? 66.286 12.395 35.068 1.00 79.06 390 THR A CA 1
ATOM 3231 C C . THR A 1 390 ? 66.199 13.866 34.652 1.00 79.06 390 THR A C 1
ATOM 3233 O O . THR A 1 390 ? 67.196 14.443 34.213 1.00 79.06 390 THR A O 1
ATOM 3236 N N . ILE A 1 391 ? 65.060 14.524 34.891 1.00 76.00 391 ILE A N 1
ATOM 3237 C CA . ILE A 1 391 ? 64.877 15.968 34.686 1.00 76.00 391 ILE A CA 1
ATOM 3238 C C . ILE A 1 391 ? 65.843 16.766 35.570 1.00 76.00 391 ILE A C 1
ATOM 3240 O O . ILE A 1 391 ? 66.495 17.677 35.067 1.00 76.00 391 ILE A O 1
ATOM 3244 N N . GLN A 1 392 ? 66.007 16.414 36.848 1.00 78.31 392 GLN A N 1
ATOM 3245 C CA . GLN A 1 392 ? 66.955 17.078 37.749 1.00 78.31 392 GLN A CA 1
ATOM 3246 C C . GLN A 1 392 ? 68.410 16.918 37.275 1.00 78.31 392 GLN A C 1
ATOM 3248 O O . GLN A 1 392 ? 69.158 17.898 37.272 1.00 78.31 392 GLN A O 1
ATOM 3253 N N . LYS A 1 393 ? 68.809 15.732 36.786 1.00 76.25 393 LYS A N 1
ATOM 3254 C CA . LYS A 1 393 ? 70.126 15.515 36.154 1.00 76.25 393 LYS A CA 1
ATOM 3255 C C . LYS A 1 393 ? 70.319 16.405 34.919 1.00 76.25 393 LYS A C 1
ATOM 3257 O O . LYS A 1 393 ? 71.351 17.068 34.808 1.00 76.25 393 LYS A O 1
ATOM 3262 N N . HIS A 1 394 ? 69.322 16.494 34.035 1.00 72.69 394 HIS A N 1
ATOM 3263 C CA . HIS A 1 394 ? 69.365 17.399 32.878 1.00 72.69 394 HIS A CA 1
ATOM 3264 C C . HIS A 1 394 ? 69.382 18.881 33.279 1.00 72.69 394 HIS A C 1
ATOM 3266 O O . HIS A 1 394 ? 70.113 19.662 32.679 1.00 72.69 394 HIS A O 1
ATOM 3272 N N . GLN A 1 395 ? 68.648 19.288 34.317 1.00 72.38 395 GLN A N 1
ATOM 3273 C CA . GLN A 1 395 ? 68.690 20.658 34.837 1.00 72.38 395 GLN A CA 1
ATOM 3274 C C . GLN A 1 395 ? 70.049 20.995 35.464 1.00 72.38 395 GLN A C 1
ATOM 3276 O O . GLN A 1 395 ? 70.535 22.109 35.282 1.00 72.38 395 GLN A O 1
ATOM 3281 N N . ALA A 1 396 ? 70.691 20.055 36.163 1.00 71.56 396 ALA A N 1
ATOM 3282 C CA . ALA A 1 396 ? 72.037 20.235 36.702 1.00 71.56 396 ALA A CA 1
ATOM 3283 C C . ALA A 1 396 ? 73.089 20.367 35.585 1.00 71.56 396 ALA A C 1
ATOM 3285 O O . ALA A 1 396 ? 73.943 21.254 35.652 1.00 71.56 396 ALA A O 1
ATOM 3286 N N . LEU A 1 397 ? 72.991 19.548 34.530 1.00 68.62 397 LEU A N 1
ATOM 3287 C CA . LEU A 1 397 ? 73.801 19.681 33.313 1.00 68.62 397 LEU A CA 1
ATOM 3288 C C . LEU A 1 397 ? 73.575 21.038 32.634 1.00 68.62 397 LEU A C 1
ATOM 3290 O O . LEU A 1 397 ? 74.535 21.772 32.412 1.00 68.62 397 LEU A O 1
ATOM 3294 N N . ASN A 1 398 ? 72.321 21.423 32.392 1.00 66.75 398 ASN A N 1
ATOM 3295 C CA . ASN A 1 398 ? 71.989 22.698 31.757 1.00 66.75 398 ASN A CA 1
ATOM 3296 C C . ASN A 1 398 ? 72.447 23.898 32.598 1.00 66.75 398 ASN A C 1
ATOM 3298 O O . ASN A 1 398 ? 72.979 24.848 32.036 1.00 66.75 398 ASN A O 1
ATOM 3302 N N . LYS A 1 399 ? 72.337 23.854 33.934 1.00 67.12 399 LYS A N 1
ATOM 3303 C CA . LYS A 1 399 ? 72.904 24.893 34.815 1.00 67.12 399 LYS A CA 1
ATOM 3304 C C . LYS A 1 399 ? 74.423 25.004 34.662 1.00 67.12 399 LYS A C 1
ATOM 3306 O O . LYS A 1 399 ? 74.924 26.118 34.564 1.00 67.12 399 LYS A O 1
ATOM 3311 N N . ARG A 1 400 ? 75.155 23.884 34.592 1.00 67.31 400 ARG A N 1
ATOM 3312 C CA . ARG A 1 400 ? 76.612 23.894 34.347 1.00 67.31 400 ARG A CA 1
ATOM 3313 C C . ARG A 1 400 ? 76.960 24.477 32.974 1.00 67.31 400 ARG A C 1
ATOM 3315 O O . ARG A 1 400 ? 77.866 25.298 32.893 1.00 67.31 400 ARG A O 1
ATOM 3322 N N . ILE A 1 401 ? 76.214 24.113 31.928 1.00 67.56 401 ILE A N 1
ATOM 3323 C CA . ILE A 1 401 ? 76.394 24.644 30.565 1.00 67.56 401 ILE A CA 1
ATOM 3324 C C . ILE A 1 401 ? 76.104 26.153 30.521 1.00 67.56 401 ILE A C 1
ATOM 3326 O O . ILE A 1 401 ? 76.894 26.906 29.961 1.00 67.56 401 ILE A O 1
ATOM 3330 N N . ILE A 1 402 ? 75.023 26.615 31.160 1.00 64.62 402 ILE A N 1
ATOM 3331 C CA . ILE A 1 402 ? 74.674 28.042 31.240 1.00 64.62 402 ILE A CA 1
ATOM 3332 C C . ILE A 1 402 ? 75.743 28.823 32.015 1.00 64.62 402 ILE A C 1
ATOM 3334 O O . ILE A 1 402 ? 76.150 29.885 31.558 1.00 64.62 402 ILE A O 1
ATOM 3338 N N . ILE A 1 403 ? 76.248 28.306 33.141 1.00 64.31 403 ILE A N 1
ATOM 3339 C CA . ILE A 1 403 ? 77.325 28.962 33.903 1.00 64.31 403 ILE A CA 1
ATOM 3340 C C . ILE A 1 403 ? 78.616 29.036 33.074 1.00 64.31 403 ILE A C 1
ATOM 3342 O O . ILE A 1 403 ? 79.218 30.104 32.995 1.00 64.31 403 ILE A O 1
ATOM 3346 N N . ALA A 1 404 ? 79.013 27.954 32.396 1.00 61.50 404 ALA A N 1
ATOM 3347 C CA . ALA A 1 404 ? 80.172 27.961 31.501 1.00 61.50 404 ALA A CA 1
ATOM 3348 C C . ALA A 1 404 ? 80.002 28.964 30.340 1.00 61.50 404 ALA A C 1
ATOM 3350 O O . ALA A 1 404 ? 80.925 29.717 30.028 1.00 61.50 404 ALA A O 1
ATOM 3351 N N . GLY A 1 405 ? 78.803 29.035 29.752 1.00 59.50 405 GLY A N 1
ATOM 3352 C CA . GLY A 1 405 ? 78.452 30.020 28.728 1.00 59.50 405 GLY A CA 1
ATOM 3353 C C . GLY A 1 405 ? 78.493 31.464 29.237 1.00 59.50 405 GLY A C 1
ATOM 3354 O O . GLY A 1 405 ? 79.032 32.330 28.556 1.00 59.50 405 GLY A O 1
ATOM 3355 N N . MET A 1 406 ? 78.000 31.727 30.451 1.00 66.19 406 MET A N 1
ATOM 3356 C CA . MET A 1 406 ? 78.038 33.054 31.082 1.00 66.19 406 MET A CA 1
ATOM 3357 C C . MET A 1 406 ? 79.462 33.496 31.444 1.00 66.19 406 MET A C 1
ATOM 3359 O O . MET A 1 406 ? 79.785 34.671 31.292 1.00 66.19 406 MET A O 1
ATOM 3363 N N . ILE A 1 407 ? 80.333 32.575 31.874 1.00 67.06 407 ILE A N 1
ATOM 3364 C CA . ILE A 1 407 ? 81.758 32.865 32.109 1.00 67.06 407 ILE A CA 1
ATOM 3365 C C . ILE A 1 407 ? 82.456 33.211 30.785 1.00 67.06 407 ILE A C 1
ATOM 3367 O O . ILE A 1 407 ? 83.190 34.195 30.725 1.00 67.06 407 ILE A O 1
ATOM 3371 N N . SER A 1 408 ? 82.174 32.463 29.712 1.00 59.31 408 SER A N 1
ATOM 3372 C CA . SER A 1 408 ? 82.663 32.779 28.362 1.00 59.31 408 SER A CA 1
ATOM 3373 C C . SER A 1 408 ? 82.182 34.161 27.890 1.00 59.31 408 SER A C 1
ATOM 3375 O O . SER A 1 408 ? 82.988 34.977 27.444 1.00 59.31 408 SER A O 1
ATOM 3377 N N . LEU A 1 409 ? 80.894 34.475 28.099 1.00 60.78 409 LEU A N 1
ATOM 3378 C CA . LEU A 1 409 ? 80.302 35.775 27.767 1.00 60.78 409 LEU A CA 1
ATOM 3379 C C . LEU A 1 409 ? 80.983 36.931 28.522 1.00 60.78 409 LEU A C 1
ATOM 3381 O O . LEU A 1 409 ? 81.316 37.946 27.910 1.00 60.78 409 LEU A O 1
ATOM 3385 N N . LEU A 1 410 ? 81.227 36.771 29.829 1.00 60.72 410 LEU A N 1
ATOM 3386 C CA . LEU A 1 410 ? 81.919 37.764 30.658 1.00 60.72 410 LEU A CA 1
ATOM 3387 C C . LEU A 1 410 ? 83.363 37.996 30.199 1.00 60.72 410 LEU A C 1
ATOM 3389 O O . LEU A 1 410 ? 83.783 39.149 30.115 1.00 60.72 410 LEU A O 1
ATOM 3393 N N . PHE A 1 411 ? 84.096 36.939 29.836 1.00 58.75 411 PHE A N 1
ATOM 3394 C CA . PHE A 1 411 ? 85.436 37.078 29.258 1.00 58.75 411 PHE A CA 1
ATOM 3395 C C . PHE A 1 411 ? 85.413 37.835 27.923 1.00 58.75 411 PHE A C 1
ATOM 3397 O O . PHE A 1 411 ? 86.232 38.733 27.728 1.00 58.75 411 PHE A O 1
ATOM 3404 N N . THR A 1 412 ? 84.451 37.556 27.034 1.00 58.00 412 THR A N 1
ATOM 3405 C CA . THR A 1 412 ? 84.309 38.334 25.790 1.00 58.00 412 THR A CA 1
ATOM 3406 C C . THR A 1 412 ? 83.911 39.791 26.034 1.00 58.00 412 THR A C 1
ATOM 3408 O O . THR A 1 412 ? 84.458 40.671 25.376 1.00 58.00 412 THR A O 1
ATOM 3411 N N . LEU A 1 413 ? 83.026 40.089 26.996 1.00 54.19 413 LEU A N 1
ATOM 3412 C CA . LEU A 1 413 ? 82.646 41.476 27.302 1.00 54.19 413 LEU A CA 1
ATOM 3413 C C . LEU A 1 413 ? 83.815 42.276 27.896 1.00 54.19 413 LEU A C 1
ATOM 3415 O O . LEU A 1 413 ? 84.044 43.416 27.495 1.00 54.19 413 LEU A O 1
ATOM 3419 N N . ALA A 1 414 ? 84.577 41.675 28.815 1.00 56.06 414 ALA A N 1
ATOM 3420 C CA . ALA A 1 414 ? 85.740 42.313 29.428 1.00 56.06 414 ALA A CA 1
ATOM 3421 C C . ALA A 1 414 ? 86.832 42.642 28.395 1.00 56.06 414 ALA A C 1
ATOM 3423 O O . ALA A 1 414 ? 87.427 43.717 28.453 1.00 56.06 414 ALA A O 1
ATOM 3424 N N . PHE A 1 415 ? 87.053 41.762 27.411 1.00 55.28 415 PHE A N 1
ATOM 3425 C CA . PHE A 1 415 ? 88.053 41.980 26.361 1.00 55.28 415 PHE A CA 1
ATOM 3426 C C . PHE A 1 415 ? 87.661 43.090 25.368 1.00 55.28 415 PHE A C 1
ATOM 3428 O O . PHE A 1 415 ? 88.533 43.766 24.828 1.00 55.28 415 PHE A O 1
ATOM 3435 N N . VAL A 1 416 ? 86.359 43.313 25.149 1.00 53.81 416 VAL A N 1
ATOM 3436 C CA . VAL A 1 416 ? 85.850 44.399 24.287 1.00 53.81 416 VAL A CA 1
ATOM 3437 C C . VAL A 1 416 ? 85.813 45.747 25.028 1.00 53.81 416 VAL A C 1
ATOM 3439 O O . VAL A 1 416 ? 86.079 46.780 24.420 1.00 53.81 416 VAL A O 1
ATOM 3442 N N . ALA A 1 417 ? 85.509 45.757 26.331 1.00 48.94 417 ALA A N 1
ATOM 3443 C CA . ALA A 1 417 ? 85.369 46.989 27.120 1.00 48.94 417 ALA A CA 1
ATOM 3444 C C . ALA A 1 417 ? 86.676 47.494 27.770 1.00 48.94 417 ALA A C 1
ATOM 3446 O O . ALA A 1 417 ? 86.805 48.689 28.036 1.00 48.94 417 ALA A O 1
ATOM 3447 N N . GLY A 1 418 ? 87.647 46.608 28.019 1.00 47.34 418 GLY A N 1
ATOM 3448 C CA . GLY A 1 418 ? 88.878 46.905 28.766 1.00 47.34 418 GLY A CA 1
ATOM 3449 C C . GLY A 1 418 ? 89.709 48.116 28.295 1.00 47.34 418 GLY A C 1
ATOM 3450 O O . GLY A 1 418 ? 90.177 48.861 29.157 1.00 47.34 418 GLY A O 1
ATOM 3451 N N . PRO A 1 419 ? 89.892 48.378 26.982 1.00 48.34 419 PRO A N 1
ATOM 3452 C CA . PRO A 1 419 ? 90.774 49.460 26.525 1.00 48.34 419 PRO A CA 1
ATOM 3453 C C . PRO A 1 419 ? 90.262 50.889 26.768 1.00 48.34 419 PRO A C 1
ATOM 3455 O O . PRO A 1 419 ? 91.037 51.830 26.625 1.00 48.34 419 PRO A O 1
ATOM 3458 N N . PHE A 1 420 ? 88.984 51.088 27.112 1.00 48.34 420 PHE A N 1
ATOM 3459 C CA . PHE A 1 420 ? 88.386 52.431 27.194 1.00 48.34 420 PHE A CA 1
ATOM 3460 C C . PHE A 1 420 ? 88.495 53.117 28.567 1.00 48.34 420 PHE A C 1
ATOM 3462 O O . PHE A 1 420 ? 88.055 54.257 28.701 1.00 48.34 420 PHE A O 1
ATOM 3469 N N . LEU A 1 421 ? 89.066 52.460 29.585 1.00 48.53 421 LEU A N 1
ATOM 3470 C CA . LEU A 1 421 ? 89.057 52.948 30.976 1.00 48.53 421 LEU A CA 1
ATOM 3471 C C . LEU A 1 421 ? 90.439 52.974 31.658 1.00 48.53 421 LEU A C 1
ATOM 3473 O O . LEU A 1 421 ? 90.533 52.779 32.868 1.00 48.53 421 LEU A O 1
ATOM 3477 N N . ILE A 1 422 ? 91.512 53.269 30.915 1.00 45.75 422 ILE A N 1
ATOM 3478 C CA . ILE A 1 422 ? 92.802 53.656 31.516 1.00 45.75 422 ILE A CA 1
ATOM 3479 C C . ILE A 1 422 ? 93.265 54.993 30.931 1.00 45.75 422 ILE A C 1
ATOM 3481 O O . ILE A 1 422 ? 93.532 55.127 29.740 1.00 45.75 422 ILE A O 1
ATOM 3485 N N . THR A 1 423 ? 93.350 56.000 31.797 1.00 44.38 423 THR A N 1
ATOM 3486 C CA . THR A 1 423 ? 93.706 57.379 31.455 1.00 44.38 423 THR A CA 1
ATOM 3487 C C . THR A 1 423 ? 95.220 57.580 31.380 1.00 44.38 423 THR A C 1
ATOM 3489 O O . THR A 1 423 ? 95.857 57.858 32.396 1.00 44.38 423 THR A O 1
ATOM 3492 N N . ALA A 1 424 ? 95.790 57.515 30.178 1.00 37.84 424 ALA A N 1
ATOM 3493 C CA . ALA A 1 424 ? 97.060 58.164 29.842 1.00 37.84 424 ALA A CA 1
ATOM 3494 C C . ALA A 1 424 ? 97.139 58.408 28.321 1.00 37.84 424 ALA A C 1
ATOM 3496 O O . ALA A 1 424 ? 96.723 57.541 27.552 1.00 37.84 424 ALA A O 1
ATOM 3497 N N . PRO A 1 425 ? 97.650 59.560 27.853 1.00 41.78 425 PRO A N 1
ATOM 3498 C CA . PRO A 1 425 ? 97.879 59.779 26.432 1.00 41.78 425 PRO A CA 1
ATOM 3499 C C . PRO A 1 425 ? 99.169 59.076 25.988 1.00 41.78 425 PRO A C 1
ATOM 3501 O O . PRO A 1 425 ? 100.162 59.131 26.705 1.00 41.78 425 PRO A O 1
ATOM 3504 N N . VAL A 1 426 ? 99.154 58.472 24.794 1.00 36.78 426 VAL A N 1
ATOM 3505 C CA . VAL A 1 426 ? 100.215 58.484 23.758 1.00 36.78 426 VAL A CA 1
ATOM 3506 C C . VAL A 1 426 ? 99.838 57.464 22.667 1.00 36.78 426 VAL A C 1
ATOM 3508 O O . VAL A 1 426 ? 99.659 56.282 22.929 1.00 36.78 426 VAL A O 1
ATOM 3511 N N . SER A 1 427 ? 99.673 57.978 21.446 1.00 38.41 427 SER A N 1
ATOM 3512 C CA . SER A 1 427 ? 99.597 57.303 20.134 1.00 38.41 427 SER A CA 1
ATOM 3513 C C . SER A 1 427 ? 99.533 55.761 20.049 1.00 38.41 427 SER A C 1
ATOM 3515 O O . SER A 1 427 ? 100.550 55.093 20.227 1.00 38.41 427 SER A O 1
ATOM 3517 N N . ALA A 1 428 ? 98.422 55.228 19.520 1.00 41.16 428 ALA A N 1
ATOM 3518 C CA . ALA A 1 428 ? 98.440 54.060 18.625 1.00 41.16 428 ALA A CA 1
ATOM 3519 C C . ALA A 1 428 ? 97.156 53.968 17.774 1.00 41.16 428 ALA A C 1
ATOM 3521 O O . ALA A 1 428 ? 96.071 53.662 18.268 1.00 41.16 428 ALA A O 1
ATOM 3522 N N . THR A 1 429 ? 97.281 54.201 16.468 1.00 47.00 429 THR A N 1
ATOM 3523 C CA . THR A 1 429 ? 96.294 53.768 15.468 1.00 47.00 429 THR A CA 1
ATOM 3524 C C . THR A 1 429 ? 96.281 52.230 15.356 1.00 47.00 429 THR A C 1
ATOM 3526 O O . THR A 1 429 ? 97.255 51.585 15.727 1.00 47.00 429 THR A O 1
ATOM 3529 N N . LEU A 1 430 ? 95.205 51.654 14.785 1.00 47.06 430 LEU A N 1
ATOM 3530 C CA . LEU A 1 430 ? 95.018 50.224 14.409 1.00 47.06 430 LEU A CA 1
ATOM 3531 C C . LEU A 1 430 ? 94.292 49.261 15.382 1.00 47.06 430 LEU A C 1
ATOM 3533 O O . LEU A 1 430 ? 94.137 48.087 15.049 1.00 47.06 430 LEU A O 1
ATOM 3537 N N . PHE A 1 431 ? 93.689 49.723 16.483 1.00 48.72 431 PHE A N 1
ATOM 3538 C CA . PHE A 1 431 ? 92.837 48.852 17.323 1.00 48.72 431 PHE A CA 1
ATOM 3539 C C . PHE A 1 431 ? 91.533 48.266 16.702 1.00 48.72 431 PHE A C 1
ATOM 3541 O O . PHE A 1 431 ? 91.123 47.196 17.160 1.00 48.72 431 PHE A O 1
ATOM 3548 N N . PRO A 1 432 ? 90.840 48.856 15.696 1.00 48.69 432 PRO A N 1
ATOM 3549 C CA . PRO A 1 432 ? 89.494 48.384 15.333 1.00 48.69 432 PRO A CA 1
ATOM 3550 C C . PRO A 1 432 ? 89.438 47.107 14.473 1.00 48.69 432 PRO A C 1
ATOM 3552 O O . PRO A 1 432 ? 88.368 46.511 14.370 1.00 48.69 432 PRO A O 1
ATOM 3555 N N . LEU A 1 433 ? 90.542 46.643 13.871 1.00 51.19 433 LEU A N 1
ATOM 3556 C CA . LEU A 1 433 ? 90.512 45.460 12.987 1.00 51.19 433 LEU A CA 1
ATOM 3557 C C . LEU A 1 433 ? 90.403 44.115 13.729 1.00 51.19 433 LEU A C 1
ATOM 3559 O O . LEU A 1 433 ? 89.928 43.140 13.151 1.00 51.19 433 LEU A O 1
ATOM 3563 N N . LEU A 1 434 ? 90.805 44.050 15.002 1.00 53.84 434 LEU A N 1
ATOM 3564 C CA . LEU A 1 434 ? 90.859 42.800 15.777 1.00 53.84 434 LEU A CA 1
ATOM 3565 C C . LEU A 1 434 ? 89.544 42.465 16.512 1.00 53.84 434 LEU A C 1
ATOM 3567 O O . LEU A 1 434 ? 89.349 41.332 16.945 1.00 53.84 434 LEU A O 1
ATOM 3571 N N . LEU A 1 435 ? 88.620 43.426 16.622 1.00 52.25 435 LEU A N 1
ATOM 3572 C CA . LEU A 1 435 ? 87.363 43.280 17.374 1.00 52.25 435 LEU A CA 1
ATOM 3573 C C . LEU A 1 435 ? 86.164 42.844 16.514 1.00 52.25 435 LEU A C 1
ATOM 3575 O O . LEU A 1 435 ? 85.172 42.352 17.054 1.00 52.25 435 LEU A O 1
ATOM 3579 N N . ILE A 1 436 ? 86.249 42.963 15.185 1.00 55.56 436 ILE A N 1
ATOM 3580 C CA . ILE A 1 436 ? 85.150 42.618 14.265 1.00 55.56 436 ILE A CA 1
ATOM 3581 C C . ILE A 1 436 ? 84.764 41.122 14.345 1.00 55.56 436 ILE A C 1
ATOM 3583 O O . ILE A 1 436 ? 83.571 40.842 14.484 1.00 55.56 436 ILE A O 1
ATOM 3587 N N . PRO A 1 437 ? 85.701 40.145 14.358 1.00 56.31 437 PRO A N 1
ATOM 3588 C CA . PRO A 1 437 ? 85.338 38.729 14.500 1.00 56.31 437 PRO A CA 1
ATOM 3589 C C . PRO A 1 437 ? 84.676 38.410 15.851 1.00 56.31 437 PRO A C 1
ATOM 3591 O O . PRO A 1 437 ? 83.749 37.603 15.917 1.00 56.31 437 PRO A O 1
ATOM 3594 N N . VAL A 1 438 ? 85.117 39.078 16.924 1.00 55.34 438 VAL A N 1
ATOM 3595 C CA . VAL A 1 438 ? 84.596 38.884 18.289 1.00 55.34 438 VAL A CA 1
ATOM 3596 C C . VAL A 1 438 ? 83.168 39.426 18.412 1.00 55.34 438 VAL A C 1
ATOM 3598 O O . VAL A 1 438 ? 82.307 38.762 18.987 1.00 55.34 438 VAL A O 1
ATOM 3601 N N . ALA A 1 439 ? 82.882 40.586 17.812 1.00 54.44 439 ALA A N 1
ATOM 3602 C CA . ALA A 1 439 ? 81.536 41.160 17.779 1.00 54.44 439 ALA A CA 1
ATOM 3603 C C . ALA A 1 439 ? 80.536 40.270 17.012 1.00 54.44 439 ALA A C 1
ATOM 3605 O O . ALA A 1 439 ? 79.414 40.057 17.477 1.00 54.44 439 ALA A O 1
ATOM 3606 N N . VAL A 1 440 ? 80.949 39.691 15.877 1.00 59.97 440 VAL A N 1
ATOM 3607 C CA . VAL A 1 440 ? 80.109 38.764 15.094 1.00 59.97 440 VAL A CA 1
ATOM 3608 C C . VAL A 1 440 ? 79.838 37.466 15.868 1.00 59.97 440 VAL A C 1
ATOM 3610 O O . VAL A 1 440 ? 78.695 37.009 15.911 1.00 59.97 440 VAL A O 1
ATOM 3613 N N . ALA A 1 441 ? 80.842 36.908 16.554 1.00 57.59 441 ALA A N 1
ATOM 3614 C CA . ALA A 1 441 ? 80.653 35.745 17.427 1.00 57.59 441 ALA A CA 1
ATOM 3615 C C . ALA A 1 441 ? 79.702 36.042 18.610 1.00 57.59 441 ALA A C 1
ATOM 3617 O O . ALA A 1 441 ? 78.842 35.221 18.937 1.00 57.59 441 ALA A O 1
ATOM 3618 N N . GLY A 1 442 ? 79.793 37.235 19.210 1.00 55.28 442 GLY A N 1
ATOM 3619 C CA . GLY A 1 442 ? 78.884 37.687 20.271 1.00 55.28 442 GLY A CA 1
ATOM 3620 C C . GLY A 1 442 ? 77.423 37.831 19.815 1.00 55.28 442 GLY A C 1
ATOM 3621 O O . GLY A 1 442 ? 76.499 37.438 20.535 1.00 55.28 442 GLY A O 1
ATOM 3622 N N . LEU A 1 443 ? 77.195 38.320 18.591 1.00 60.28 443 LEU A N 1
ATOM 3623 C CA . LEU A 1 443 ? 75.854 38.394 17.995 1.00 60.28 443 LEU A CA 1
ATOM 3624 C C . LEU A 1 443 ? 75.277 37.004 17.678 1.00 60.28 443 LEU A C 1
ATOM 3626 O O . LEU A 1 443 ? 74.100 36.755 17.939 1.00 60.28 443 LEU A O 1
ATOM 3630 N N . ALA A 1 444 ? 76.099 36.065 17.202 1.00 58.66 444 ALA A N 1
ATOM 3631 C CA . ALA A 1 444 ? 75.662 34.684 16.988 1.00 58.66 444 ALA A CA 1
ATOM 3632 C C . ALA A 1 444 ? 75.242 34.003 18.307 1.00 58.66 444 ALA A C 1
ATOM 3634 O O . ALA A 1 444 ? 74.187 33.368 18.374 1.00 58.66 444 ALA A O 1
ATOM 3635 N N . MET A 1 445 ? 76.020 34.187 19.380 1.00 57.34 445 MET A N 1
ATOM 3636 C CA . MET A 1 445 ? 75.729 33.607 20.698 1.00 57.34 445 MET A CA 1
ATOM 3637 C C . MET A 1 445 ? 74.479 34.204 21.357 1.00 57.34 445 MET A C 1
ATOM 3639 O O . MET A 1 445 ? 73.692 33.464 21.952 1.00 57.34 445 MET A O 1
ATOM 3643 N N . THR A 1 446 ? 74.241 35.512 21.224 1.00 55.75 446 THR A N 1
ATOM 3644 C CA . THR A 1 446 ? 73.004 36.137 21.732 1.00 55.75 446 THR A CA 1
ATOM 3645 C C . THR A 1 446 ? 71.769 35.686 20.946 1.00 55.75 446 THR A C 1
ATOM 3647 O O . THR A 1 446 ? 70.750 35.368 21.562 1.00 55.75 446 THR A O 1
ATOM 3650 N N . GLY A 1 447 ? 71.866 35.529 19.619 1.00 61.94 447 GLY A N 1
ATOM 3651 C CA . GLY A 1 447 ? 70.804 34.923 18.804 1.00 61.94 447 GLY A CA 1
ATOM 3652 C C . GLY A 1 447 ? 70.452 33.492 19.236 1.00 61.94 447 GLY A C 1
ATOM 3653 O O . GLY A 1 447 ? 69.275 33.150 19.373 1.00 61.94 447 GLY A O 1
ATOM 3654 N N . LEU A 1 448 ? 71.463 32.671 19.535 1.00 63.50 448 LEU A N 1
ATOM 3655 C CA . LEU A 1 448 ? 71.283 31.285 19.985 1.00 63.50 448 LEU A CA 1
ATOM 3656 C C . LEU A 1 448 ? 70.666 31.210 21.398 1.00 63.50 448 LEU A C 1
ATOM 3658 O O . LEU A 1 448 ? 69.815 30.358 21.662 1.00 63.50 448 LEU A O 1
ATOM 3662 N N . PHE A 1 449 ? 71.010 32.152 22.284 1.00 61.88 449 PHE A N 1
ATOM 3663 C CA . PHE A 1 449 ? 70.407 32.271 23.617 1.00 61.88 449 PHE A CA 1
ATOM 3664 C C . PHE A 1 449 ? 68.927 32.691 23.559 1.00 61.88 449 PHE A C 1
ATOM 3666 O O . PHE A 1 449 ? 68.091 32.114 24.258 1.00 61.88 449 PHE A O 1
ATOM 3673 N N . ILE A 1 450 ? 68.575 33.639 22.681 1.00 66.69 450 ILE A N 1
ATOM 3674 C CA . ILE A 1 450 ? 67.179 34.047 22.438 1.00 66.69 450 ILE A CA 1
ATOM 3675 C C . ILE A 1 450 ? 66.365 32.869 21.882 1.00 66.69 450 ILE A C 1
ATOM 3677 O O . ILE A 1 450 ? 65.265 32.601 22.369 1.00 66.69 450 ILE A O 1
ATOM 3681 N N . ALA A 1 451 ? 66.913 32.112 20.925 1.00 64.12 451 ALA A N 1
ATOM 3682 C CA . ALA A 1 451 ? 66.259 30.919 20.388 1.00 64.12 451 ALA A CA 1
ATOM 3683 C C . ALA A 1 451 ? 65.989 29.862 21.479 1.00 64.12 451 ALA A C 1
ATOM 3685 O O . ALA A 1 451 ? 64.875 29.341 21.569 1.00 64.12 451 ALA A O 1
ATOM 3686 N N . ALA A 1 452 ? 66.966 29.597 22.355 1.00 61.88 452 ALA A N 1
ATOM 3687 C CA . ALA A 1 452 ? 66.807 28.676 23.481 1.00 61.88 452 ALA A CA 1
ATOM 3688 C C . ALA A 1 452 ? 65.736 29.147 24.488 1.00 61.88 452 ALA A C 1
ATOM 3690 O O . ALA A 1 452 ? 64.920 28.341 24.944 1.00 61.88 452 ALA A O 1
ATOM 3691 N N . ALA A 1 453 ? 65.686 30.449 24.794 1.00 60.38 453 ALA A N 1
ATOM 3692 C CA . ALA A 1 453 ? 64.670 31.032 25.671 1.00 60.38 453 ALA A CA 1
ATOM 3693 C C . ALA A 1 453 ? 63.251 30.909 25.081 1.00 60.38 453 ALA A C 1
ATOM 3695 O O . ALA A 1 453 ? 62.329 30.475 25.776 1.00 60.38 453 ALA A O 1
ATOM 3696 N N . ILE A 1 454 ? 63.078 31.207 23.787 1.00 69.06 454 ILE A N 1
ATOM 3697 C CA . ILE A 1 454 ? 61.796 31.061 23.077 1.00 69.06 454 ILE A CA 1
ATOM 3698 C C . ILE A 1 454 ? 61.334 29.596 23.081 1.00 69.06 454 ILE A C 1
ATOM 3700 O O . ILE A 1 454 ? 60.166 29.319 23.367 1.00 69.06 454 ILE A O 1
ATOM 3704 N N . TYR A 1 455 ? 62.240 28.645 22.825 1.00 63.91 455 TYR A N 1
ATOM 3705 C CA . TYR A 1 455 ? 61.908 27.216 22.837 1.00 63.91 455 TYR A CA 1
ATOM 3706 C C . TYR A 1 455 ? 61.503 26.723 24.238 1.00 63.91 455 TYR A C 1
ATOM 3708 O O . TYR A 1 455 ? 60.550 25.952 24.378 1.00 63.91 455 TYR A O 1
ATOM 3716 N N . GLY A 1 456 ? 62.170 27.220 25.286 1.00 60.00 456 GLY A N 1
ATOM 3717 C CA . GLY A 1 456 ? 61.804 26.959 26.680 1.00 60.00 456 GLY A CA 1
ATOM 3718 C C . GLY A 1 456 ? 60.401 27.465 27.030 1.00 60.00 456 GLY A C 1
ATOM 3719 O O . GLY A 1 456 ? 59.592 26.713 27.575 1.00 60.00 456 GLY A O 1
ATOM 3720 N N . ILE A 1 457 ? 60.077 28.709 26.659 1.00 64.19 457 ILE A N 1
ATOM 3721 C CA . ILE A 1 457 ? 58.756 29.315 26.901 1.00 64.19 457 ILE A CA 1
ATOM 3722 C C . ILE A 1 457 ? 57.652 28.555 26.148 1.00 64.19 457 ILE A C 1
ATOM 3724 O O . ILE A 1 457 ? 56.594 28.276 26.720 1.00 64.19 457 ILE A O 1
ATOM 3728 N N . LYS A 1 458 ? 57.901 28.160 24.892 1.00 64.69 458 LYS A N 1
ATOM 3729 C CA . LYS A 1 458 ? 56.933 27.417 24.071 1.00 64.69 458 LYS A CA 1
ATOM 3730 C C . LYS A 1 458 ? 56.582 26.052 24.679 1.00 64.69 458 LYS A C 1
ATOM 3732 O O . LYS A 1 458 ? 55.401 25.744 24.828 1.00 64.69 458 LYS A O 1
ATOM 3737 N N . ASN A 1 459 ? 57.579 25.292 25.140 1.00 64.31 459 ASN A N 1
ATOM 3738 C CA . ASN A 1 459 ? 57.350 24.005 25.808 1.00 64.31 459 ASN A CA 1
ATOM 3739 C C . ASN A 1 459 ? 56.519 24.136 27.103 1.00 64.31 459 ASN A C 1
ATOM 3741 O O . ASN A 1 459 ? 55.679 23.279 27.386 1.00 64.31 459 ASN A O 1
ATOM 3745 N N . VAL A 1 460 ? 56.699 25.214 27.878 1.00 62.19 460 VAL A N 1
ATOM 3746 C CA . VAL A 1 460 ? 55.894 25.479 29.089 1.00 62.19 460 VAL A CA 1
ATOM 3747 C C . VAL A 1 460 ? 54.437 25.821 28.741 1.00 62.19 460 VAL A C 1
ATOM 3749 O O . VAL A 1 460 ? 53.514 25.384 29.438 1.00 62.19 460 VAL A O 1
ATOM 3752 N N . LEU A 1 461 ? 54.207 26.562 27.652 1.00 65.12 461 LEU A N 1
ATOM 3753 C CA . LEU A 1 461 ? 52.864 26.892 27.163 1.00 65.12 461 LEU A CA 1
ATOM 3754 C C . LEU A 1 461 ? 52.112 25.653 26.650 1.00 65.12 461 LEU A C 1
ATOM 3756 O O . LEU A 1 461 ? 50.961 25.436 27.041 1.00 65.12 461 LEU A O 1
ATOM 3760 N N . ASP A 1 462 ? 52.762 24.798 25.858 1.00 64.44 462 ASP A N 1
ATOM 3761 C CA . ASP A 1 462 ? 52.144 23.570 25.338 1.00 64.44 462 ASP A CA 1
ATOM 3762 C C . ASP A 1 462 ? 51.826 22.559 26.459 1.00 64.44 462 ASP A C 1
ATOM 3764 O O . ASP A 1 462 ? 50.766 21.920 26.449 1.00 64.44 462 ASP A O 1
ATOM 3768 N N . ALA A 1 463 ? 52.670 22.482 27.497 1.00 59.91 463 ALA A N 1
ATOM 3769 C CA . ALA A 1 463 ? 52.400 21.685 28.697 1.00 59.91 463 ALA A CA 1
ATOM 3770 C C . ALA A 1 463 ? 51.177 22.189 29.493 1.00 59.91 463 ALA A C 1
ATOM 3772 O O . ALA A 1 463 ? 50.400 21.379 30.009 1.00 59.91 463 ALA A O 1
ATOM 3773 N N . ARG A 1 464 ? 50.955 23.513 29.568 1.00 58.06 464 ARG A N 1
ATOM 3774 C CA . ARG A 1 464 ? 49.724 24.085 30.150 1.00 58.06 464 ARG A CA 1
ATOM 3775 C C . ARG A 1 464 ? 48.491 23.753 29.310 1.00 58.06 464 ARG A C 1
ATOM 3777 O O . ARG A 1 464 ? 47.467 23.379 29.879 1.00 58.06 464 ARG A O 1
ATOM 3784 N N . LYS A 1 465 ? 48.587 23.838 27.979 1.00 58.16 465 LYS A N 1
ATOM 3785 C CA . LYS A 1 465 ? 47.452 23.624 27.066 1.00 58.16 465 LYS A CA 1
ATOM 3786 C C . LYS A 1 465 ? 46.893 22.196 27.147 1.00 58.16 465 LYS A C 1
ATOM 3788 O O . LYS A 1 465 ? 45.682 22.036 27.269 1.00 58.16 465 LYS A O 1
ATOM 3793 N N . LYS A 1 466 ? 47.760 21.174 27.213 1.00 54.94 466 LYS A N 1
ATOM 3794 C CA . LYS A 1 466 ? 47.348 19.764 27.409 1.00 54.94 466 LYS A CA 1
ATOM 3795 C C . LYS A 1 466 ? 46.677 19.481 28.762 1.00 54.94 466 LYS A C 1
ATOM 3797 O O . LYS A 1 466 ? 45.904 18.534 28.866 1.00 54.94 466 LYS A O 1
ATOM 3802 N N . ARG A 1 467 ? 46.954 20.276 29.804 1.00 53.06 467 ARG A N 1
ATOM 3803 C CA . ARG A 1 467 ? 46.396 20.065 31.156 1.00 53.06 467 ARG A CA 1
ATOM 3804 C C . ARG A 1 467 ? 44.964 20.606 31.310 1.00 53.06 467 ARG A C 1
ATOM 3806 O O . ARG A 1 467 ? 44.275 20.223 32.250 1.00 53.06 467 ARG A O 1
ATOM 3813 N N . ILE A 1 468 ? 44.510 21.472 30.400 1.00 56.28 468 ILE A N 1
ATOM 3814 C CA . ILE A 1 468 ? 43.159 22.066 30.418 1.00 56.28 468 ILE A CA 1
ATOM 3815 C C . ILE A 1 468 ? 42.146 21.186 29.664 1.00 56.28 468 ILE A C 1
ATOM 3817 O O . ILE A 1 468 ? 40.983 21.131 30.050 1.00 56.28 468 ILE A O 1
ATOM 3821 N N . THR A 1 469 ? 42.579 20.447 28.638 1.00 49.84 469 THR A N 1
ATOM 3822 C CA . THR A 1 469 ? 41.704 19.632 27.773 1.00 49.84 469 THR A CA 1
ATOM 3823 C C . THR A 1 469 ? 41.229 18.301 28.372 1.00 49.84 469 THR A C 1
ATOM 3825 O O . THR A 1 469 ? 40.292 17.720 27.841 1.00 49.84 469 THR A O 1
ATOM 3828 N N . ASN A 1 470 ? 41.822 17.823 29.475 1.00 45.00 470 ASN A N 1
ATOM 3829 C CA . ASN A 1 470 ? 41.541 16.496 30.056 1.00 45.00 470 ASN A CA 1
ATOM 3830 C C . ASN A 1 470 ? 40.760 16.541 31.391 1.00 45.00 470 ASN A C 1
ATOM 3832 O O . ASN A 1 470 ? 41.046 15.765 32.303 1.00 45.00 470 ASN A O 1
ATOM 3836 N N . LYS A 1 471 ? 39.774 17.437 31.538 1.00 39.12 471 LYS A N 1
ATOM 3837 C CA . LYS A 1 471 ? 38.799 17.366 32.645 1.00 39.12 471 LYS A CA 1
ATOM 3838 C C . LYS A 1 471 ? 37.461 16.795 32.147 1.00 39.12 471 LYS A C 1
ATOM 3840 O O . LYS A 1 471 ? 36.827 17.453 31.325 1.00 39.12 471 LYS A O 1
ATOM 3845 N N . PRO A 1 472 ? 37.008 15.622 32.629 1.00 39.12 472 PRO A N 1
ATOM 3846 C CA . PRO A 1 472 ? 35.679 15.110 32.303 1.00 39.12 472 PRO A CA 1
ATOM 3847 C C . PRO A 1 472 ? 34.594 15.917 33.033 1.00 39.12 472 PRO A C 1
ATOM 3849 O O . PRO A 1 472 ? 34.767 16.275 34.200 1.00 39.12 472 PRO A O 1
ATOM 3852 N N . LEU A 1 473 ? 33.469 16.187 32.362 1.00 37.25 473 LEU A N 1
ATOM 3853 C CA . LEU A 1 473 ? 32.277 16.722 33.023 1.00 37.25 473 LEU A CA 1
ATOM 3854 C C . LEU A 1 473 ? 31.635 15.628 33.887 1.00 37.25 473 LEU A C 1
ATOM 3856 O O . LEU A 1 473 ? 31.303 14.559 33.377 1.00 37.25 473 LEU A O 1
ATOM 3860 N N . LEU A 1 474 ? 31.390 15.927 35.166 1.00 32.91 474 LEU A N 1
ATOM 3861 C CA . LEU A 1 474 ? 30.315 15.260 35.897 1.00 32.91 474 LEU A CA 1
ATOM 3862 C C . LEU A 1 474 ? 28.983 15.825 35.395 1.00 32.91 474 LEU A C 1
ATOM 3864 O O . LEU A 1 474 ? 28.784 17.040 35.402 1.00 32.91 474 LEU A O 1
ATOM 3868 N N . ILE A 1 475 ? 28.085 14.932 34.996 1.00 40.94 475 ILE A N 1
ATOM 3869 C CA . ILE A 1 475 ? 26.659 15.209 34.829 1.00 40.94 475 ILE A CA 1
ATOM 3870 C C . ILE A 1 475 ? 25.971 14.673 36.092 1.00 40.94 475 ILE A C 1
ATOM 3872 O O . ILE A 1 475 ? 26.347 13.602 36.574 1.00 40.94 475 ILE A O 1
ATOM 3876 N N . ILE A 1 476 ? 25.039 15.459 36.640 1.00 40.28 476 ILE A N 1
ATOM 3877 C CA . ILE A 1 476 ? 24.159 15.088 37.763 1.00 40.28 476 ILE A CA 1
ATOM 3878 C C . ILE A 1 476 ? 22.995 14.260 37.216 1.00 40.28 476 ILE A C 1
ATOM 3880 O O . ILE A 1 476 ? 22.435 14.700 36.187 1.00 40.28 476 ILE A O 1
#

Radius of gyration: 60.35 Å; chains: 1; bounding box: 166×71×125 Å

pLDDT: mean 82.59, std 19.49, range [31.67, 98.06]

Sequence (476 aa):
MSLSDVHIEALLNQKFLDYFSTTPSYETLRQHCLARIPLRPIMDRVDESLQMVLAADKHQAKKQLEEEACKSQAEYDQREATSDVKEERDDRHRTHTLLRTLEEKHNAITHYAITISRTERQIRHIEQALILIEQDLRERRRLHPTTHQHSSGPISETAHEHHHSDGTHTHTHTHTHEEAITTLTQQHTSRSLELVRLRLQLDEQRSTKSRLQKEYEAIDREIKEQLPERQQQRQERACARAVRAQARLTADPDFTQLSADNRRILQKKISEHYATLNDQYRQLKSQAEQKCYPIYLAQLQQQLSTMPYLPWQANQALEQIIICMQQYLSEKDAEQRERIRLATIQQQLAALELELKQKQQRQIQLQANIPELQSQNAQLTQENQRLEQTIQKHQALNKRIIIAGMISLLFTLAFVAGPFLITAPVSATLFPLLLIPVAVAGLAMTGLFIAAAIYGIKNVLDARKKRITNKPLLII

Secondary structure (DSSP, 8-state):
--GGG--HHHHHHHHHHHHHTT---HHHHHHHHHH-S--HHHHHHHHHHHHHHHHHHHHHHHHHHHHHHHHHHHHHHHHHHHHHHHHHHHHHHHHHHHHHHHHHHHHHHHHHHHHHHHHHHHHHHHHHHHHHHHHHHHHHHHT-------------------------------HHHHHHHHHHHHHHHHHHHHHHHHHHHHHHHHHHHHHHHHHHHHHHHIIIIIHHHHHHHHHHHHHHHHHHHHHTTS--TT-TTS-HHHHHHHHHHHHHHHHHHHHHHHHHHHHHHHHHHHHHHHHHHHHGGG-TTS-HHHHHHHHHHHHHHHHHHHHHHHHHHHHHHHHHHHHHHHHHHHHHHHHHHHHHHHHHHHHHHHHHHHHHHHHHHHHHHHHHHHHHHHHHHHHHHHHHHHHHHHHHHGGGS---------GGGTTHHHHHHHHHHHHHHHHHHHHHHHHHHHHHHHHHTTPPPPP-

InterPro domains:
  IPR041357 LegC3 N-terminal, Legionellaceae [PF18654] (1-329)

Organism: NCBI:txid1268635